Protein AF-A0A4R1NCT7-F1 (afdb_monomer_lite)

Structure (mmCIF, N/CA/C/O backbone):
data_AF-A0A4R1NCT7-F1
#
_entry.id   AF-A0A4R1NCT7-F1
#
loop_
_atom_site.group_PDB
_atom_site.id
_atom_site.type_symbol
_atom_site.label_atom_id
_atom_site.label_alt_id
_atom_site.label_comp_id
_atom_site.label_asym_id
_atom_site.label_entity_id
_atom_site.label_seq_id
_atom_site.pdbx_PDB_ins_code
_atom_site.Cartn_x
_atom_site.Cartn_y
_atom_site.Cartn_z
_atom_site.occupancy
_atom_site.B_iso_or_equiv
_atom_site.auth_seq_id
_atom_site.auth_comp_id
_atom_site.auth_asym_id
_atom_site.auth_atom_id
_atom_site.pdbx_PDB_model_num
ATOM 1 N N . MET A 1 1 ? 1.186 50.227 7.925 1.00 41.81 1 MET A N 1
ATOM 2 C CA . MET A 1 1 ? 2.445 50.400 7.175 1.00 41.81 1 MET A CA 1
ATOM 3 C C . MET A 1 1 ? 2.292 49.648 5.868 1.00 41.81 1 MET A C 1
ATOM 5 O O . MET A 1 1 ? 2.211 48.429 5.885 1.00 41.81 1 MET A O 1
ATOM 9 N N . ASN A 1 2 ? 2.122 50.399 4.780 1.00 40.06 2 ASN A N 1
ATOM 10 C CA . ASN A 1 2 ? 2.141 49.890 3.411 1.00 40.06 2 ASN A CA 1
ATOM 11 C C . ASN A 1 2 ? 3.520 49.306 3.108 1.00 40.06 2 ASN A C 1
ATOM 13 O O . ASN A 1 2 ? 4.510 49.927 3.485 1.00 40.06 2 ASN A O 1
ATOM 17 N N . ASN A 1 3 ? 3.577 48.201 2.365 1.00 42.28 3 ASN A N 1
ATOM 18 C CA . ASN A 1 3 ? 4.539 48.083 1.275 1.00 42.28 3 ASN A CA 1
ATOM 19 C C . ASN A 1 3 ? 4.064 47.075 0.226 1.00 42.28 3 ASN A C 1
ATOM 21 O O . ASN A 1 3 ? 3.814 45.905 0.504 1.00 42.28 3 ASN A O 1
ATOM 25 N N . ASN A 1 4 ? 3.931 47.619 -0.980 1.00 44.31 4 ASN A N 1
ATOM 26 C CA . ASN A 1 4 ? 3.655 46.967 -2.245 1.00 44.31 4 ASN A CA 1
ATOM 27 C C . ASN A 1 4 ? 4.737 45.935 -2.579 1.00 44.31 4 ASN A C 1
ATOM 29 O O . ASN A 1 4 ? 5.922 46.250 -2.486 1.00 44.31 4 ASN A O 1
ATOM 33 N N . PHE A 1 5 ? 4.333 44.771 -3.088 1.00 37.12 5 PHE A N 1
ATOM 34 C CA . PHE A 1 5 ? 5.200 43.952 -3.930 1.00 37.12 5 PHE A CA 1
ATOM 35 C C . PHE A 1 5 ? 4.562 43.791 -5.308 1.00 37.12 5 PHE A C 1
ATOM 37 O O . PHE A 1 5 ? 3.492 43.214 -5.484 1.00 37.12 5 PHE A O 1
ATOM 44 N N . THR A 1 6 ? 5.242 44.401 -6.269 1.00 39.97 6 THR A N 1
ATOM 45 C CA . THR A 1 6 ? 5.013 44.376 -7.707 1.00 39.97 6 THR A CA 1
ATOM 46 C C . THR A 1 6 ? 5.211 42.972 -8.267 1.00 39.97 6 THR A C 1
ATOM 48 O O . THR A 1 6 ? 6.247 42.349 -8.039 1.00 39.97 6 THR A O 1
ATOM 51 N N . GLY A 1 7 ? 4.227 42.503 -9.035 1.00 37.56 7 GLY A N 1
ATOM 52 C CA . GLY A 1 7 ? 4.322 41.287 -9.831 1.00 37.56 7 GLY A CA 1
ATOM 53 C C . GLY A 1 7 ? 5.279 41.455 -11.012 1.00 37.56 7 GLY A C 1
ATOM 54 O O . GLY A 1 7 ? 5.181 42.417 -11.772 1.00 37.56 7 GLY A O 1
ATOM 55 N N . GLY A 1 8 ? 6.182 40.490 -11.169 1.00 30.69 8 GLY A N 1
ATOM 56 C CA . GLY A 1 8 ? 6.987 40.274 -12.365 1.00 30.69 8 GLY A CA 1
ATOM 57 C C . GLY A 1 8 ? 6.731 38.862 -12.880 1.00 30.69 8 GLY A C 1
ATOM 58 O O . GLY A 1 8 ? 7.215 37.894 -12.304 1.00 30.69 8 GLY A O 1
ATOM 59 N N . SER A 1 9 ? 5.931 38.754 -13.938 1.00 28.77 9 SER A N 1
ATOM 60 C CA . SER A 1 9 ? 5.699 37.521 -14.691 1.00 28.77 9 SER A CA 1
ATOM 61 C C . SER A 1 9 ? 6.860 37.313 -15.662 1.00 28.77 9 SER A C 1
ATOM 63 O O . SER A 1 9 ? 7.024 38.106 -16.589 1.00 28.77 9 SER A O 1
ATOM 65 N N . ILE A 1 10 ? 7.645 36.248 -15.482 1.00 32.97 10 ILE A N 1
ATOM 66 C CA . ILE A 1 10 ? 8.584 35.779 -16.506 1.00 32.97 10 ILE A CA 1
ATOM 67 C C . ILE A 1 10 ? 7.837 34.804 -17.411 1.00 32.97 10 ILE A C 1
ATOM 69 O O . ILE A 1 10 ? 7.334 33.767 -16.988 1.00 32.97 10 ILE A O 1
ATOM 73 N N . ASN A 1 11 ? 7.742 35.216 -18.666 1.00 34.06 11 ASN A N 1
ATOM 74 C CA . ASN A 1 11 ? 7.069 34.552 -19.762 1.00 34.06 11 ASN A CA 1
ATOM 75 C C . ASN A 1 11 ? 8.028 33.500 -20.350 1.00 34.06 11 ASN A C 1
ATOM 77 O O . ASN A 1 11 ? 9.055 33.865 -20.924 1.00 34.06 11 ASN A O 1
ATOM 81 N N . HIS A 1 12 ? 7.710 32.212 -20.224 1.00 33.38 12 HIS A N 1
ATOM 82 C CA . HIS A 1 12 ? 8.311 31.176 -21.062 1.00 33.38 12 HIS A CA 1
ATOM 83 C C . HIS A 1 12 ? 7.276 30.752 -22.095 1.00 33.38 12 HIS A C 1
ATOM 85 O O . HIS A 1 12 ? 6.271 30.117 -21.783 1.00 33.38 12 HIS A O 1
ATOM 91 N N . GLY A 1 13 ? 7.512 31.190 -23.331 1.00 44.00 13 GLY A N 1
ATOM 92 C CA . GLY A 1 13 ? 6.676 30.872 -24.470 1.00 44.00 13 GLY A CA 1
ATOM 93 C C . GLY A 1 13 ? 6.692 29.378 -24.752 1.00 44.00 13 GLY A C 1
ATOM 94 O O . GLY A 1 13 ? 7.735 28.818 -25.056 1.00 44.00 13 GLY A O 1
ATOM 95 N N . ASN A 1 14 ? 5.510 28.777 -24.702 1.00 36.97 14 ASN A N 1
ATOM 96 C CA . ASN A 1 14 ? 5.123 27.655 -25.540 1.00 36.97 14 ASN A CA 1
ATOM 97 C C . ASN A 1 14 ? 3.672 27.918 -25.939 1.00 36.97 14 ASN A C 1
ATOM 99 O O . ASN A 1 14 ? 2.792 28.037 -25.088 1.00 36.97 14 ASN A O 1
ATOM 103 N N . GLY A 1 15 ? 3.450 28.117 -27.237 1.00 43.41 15 GLY A N 1
ATOM 104 C CA . GLY A 1 15 ? 2.160 28.506 -27.789 1.00 43.41 15 GLY A CA 1
ATOM 105 C C . GLY A 1 15 ? 1.106 27.425 -27.577 1.00 43.41 15 GLY A C 1
ATOM 106 O O . GLY A 1 15 ? 1.060 26.455 -28.323 1.00 43.41 15 GLY A O 1
ATOM 107 N N . TRP A 1 16 ? 0.230 27.644 -26.602 1.00 34.56 16 TRP A N 1
ATOM 108 C CA . TRP A 1 16 ? -1.070 26.994 -26.497 1.00 34.56 16 TRP A CA 1
ATOM 109 C C . TRP A 1 16 ? -2.110 28.085 -26.275 1.00 34.56 16 TRP A C 1
ATOM 111 O O . TRP A 1 16 ? -2.036 28.843 -25.310 1.00 34.56 16 TRP A O 1
ATOM 121 N N . THR A 1 17 ? -3.056 28.211 -27.202 1.00 40.97 17 THR A N 1
ATOM 122 C CA . THR A 1 17 ? -4.179 29.143 -27.074 1.00 40.97 17 THR A CA 1
ATOM 123 C C . THR A 1 17 ? -5.375 28.372 -26.529 1.00 40.97 17 THR A C 1
ATOM 125 O O . THR A 1 17 ? -5.897 27.481 -27.195 1.00 40.97 17 THR A O 1
ATOM 128 N N . THR A 1 18 ? -5.809 28.713 -25.317 1.00 40.53 18 THR A N 1
ATOM 129 C CA . THR A 1 18 ? -7.041 28.195 -24.709 1.00 40.53 18 THR A CA 1
ATOM 130 C C . THR A 1 18 ? -8.112 29.274 -24.812 1.00 40.53 18 THR A C 1
ATOM 132 O O . THR A 1 18 ? -7.895 30.400 -24.370 1.00 40.53 18 THR A O 1
ATOM 135 N N . THR A 1 19 ? -9.276 28.950 -25.373 1.00 44.72 19 THR A N 1
ATOM 136 C CA . THR A 1 19 ? -10.454 29.830 -25.344 1.00 44.72 19 THR A CA 1
ATOM 137 C C . THR A 1 19 ? -11.562 29.141 -24.555 1.00 44.72 19 THR A C 1
ATOM 139 O O . THR A 1 19 ? -11.913 28.002 -24.852 1.00 44.72 19 THR A O 1
ATOM 142 N N . GLN A 1 20 ? -12.079 29.820 -23.527 1.00 36.81 20 GLN A N 1
ATOM 143 C CA . GLN A 1 20 ? -13.198 29.362 -22.699 1.00 36.81 20 GLN A CA 1
ATOM 144 C C . GLN A 1 20 ? -14.540 29.790 -23.307 1.00 36.81 20 GLN A C 1
ATOM 146 O O . GLN A 1 20 ? -14.710 30.943 -23.701 1.00 36.81 20 GLN A O 1
ATOM 151 N N . ASP A 1 21 ? -15.498 28.865 -23.335 1.00 52.38 21 ASP A N 1
ATOM 152 C CA . ASP A 1 21 ? -16.917 29.135 -23.589 1.00 52.38 21 ASP A CA 1
ATOM 153 C C . ASP A 1 21 ? -17.605 29.612 -22.284 1.00 52.38 21 ASP A C 1
ATOM 155 O O . ASP A 1 21 ? -17.260 29.123 -21.202 1.00 52.38 21 ASP A O 1
ATOM 159 N N . PRO A 1 22 ? -18.598 30.526 -22.358 1.00 38.44 22 PRO A N 1
ATOM 160 C CA . PRO A 1 22 ? -19.366 31.037 -21.213 1.00 38.44 22 PRO A CA 1
ATOM 161 C C . PRO A 1 22 ? -20.129 30.006 -20.347 1.00 38.44 22 PRO A C 1
ATOM 163 O O . PRO A 1 22 ? -20.757 30.409 -19.368 1.00 38.44 22 PRO A O 1
ATOM 166 N N . ARG A 1 23 ? -20.101 28.703 -20.647 1.00 44.22 23 ARG A N 1
ATOM 167 C CA . ARG A 1 23 ? -20.715 27.634 -19.831 1.00 44.22 23 ARG A CA 1
ATOM 168 C C . ARG A 1 23 ? -19.727 26.805 -19.004 1.00 44.22 23 ARG A C 1
ATOM 170 O O . ARG A 1 23 ? -20.164 25.912 -18.289 1.00 44.22 23 ARG A O 1
ATOM 177 N N . GLY A 1 24 ? -18.429 27.112 -19.049 1.00 46.34 24 GLY A N 1
ATOM 178 C CA . GLY A 1 24 ? -17.449 26.558 -18.104 1.00 46.34 24 GLY A CA 1
ATOM 179 C C . GLY A 1 24 ? -16.943 25.138 -18.387 1.00 46.34 24 GLY A C 1
ATOM 180 O O . GLY A 1 24 ? -16.206 24.602 -17.564 1.00 46.34 24 GLY A O 1
ATOM 181 N N . ASP A 1 25 ? -17.256 24.543 -19.541 1.00 41.84 25 ASP A N 1
ATOM 182 C CA . ASP A 1 25 ? -16.690 23.246 -19.933 1.00 41.84 25 ASP A CA 1
ATOM 183 C C . ASP A 1 25 ? -15.332 23.405 -20.634 1.00 41.84 25 ASP A C 1
ATOM 185 O O . ASP A 1 25 ? -15.209 24.069 -21.667 1.00 41.84 25 ASP A O 1
ATOM 189 N N . ILE A 1 26 ? -14.307 22.738 -20.098 1.00 44.16 26 ILE A N 1
ATOM 190 C CA . IL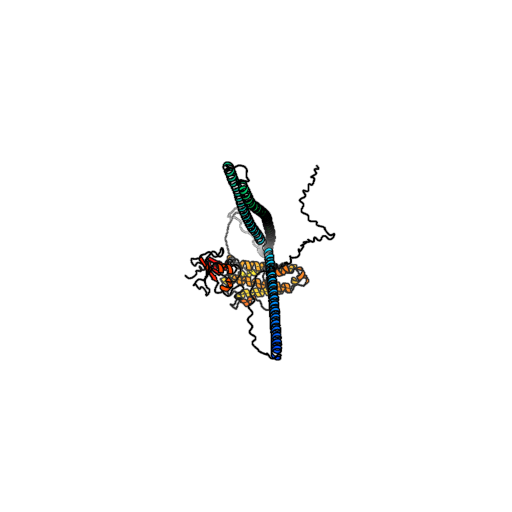E A 1 26 ? -12.979 22.633 -20.715 1.00 44.16 26 ILE A CA 1
ATOM 191 C C . ILE A 1 26 ? -12.986 21.431 -21.664 1.00 44.16 26 ILE A C 1
ATOM 193 O O . ILE A 1 26 ? -13.078 20.285 -21.226 1.00 44.16 26 ILE A O 1
ATOM 197 N N . ARG A 1 27 ? -12.857 21.671 -22.973 1.00 40.66 27 ARG A N 1
ATOM 198 C CA . ARG A 1 27 ? -12.600 20.610 -23.961 1.00 40.66 27 ARG A CA 1
ATOM 199 C C . ARG A 1 27 ? -11.169 20.705 -24.475 1.00 40.66 27 ARG A C 1
ATOM 201 O O . ARG A 1 27 ? -10.774 21.727 -25.029 1.00 40.66 27 ARG A O 1
ATOM 208 N N . HIS A 1 28 ? -10.416 19.618 -24.339 1.00 37.59 28 HIS A N 1
ATOM 209 C CA . HIS A 1 28 ? -9.107 19.464 -24.967 1.00 37.59 28 HIS A CA 1
ATOM 210 C C . HIS A 1 28 ? -9.283 19.035 -26.429 1.00 37.59 28 HIS A C 1
ATOM 212 O O . HIS A 1 28 ? -9.826 17.967 -26.701 1.00 37.59 28 HIS A O 1
ATOM 218 N N . TYR A 1 29 ? -8.819 19.858 -27.371 1.00 39.66 29 TYR A N 1
ATOM 219 C CA . TYR A 1 29 ? -8.684 19.467 -28.774 1.00 39.66 29 TYR A CA 1
ATOM 220 C C . TYR A 1 29 ? -7.264 18.955 -29.024 1.00 39.66 29 TYR A C 1
ATOM 222 O O . TYR A 1 29 ? -6.315 19.734 -29.075 1.00 39.66 29 TYR A O 1
ATOM 230 N N . THR A 1 30 ? -7.113 17.648 -29.223 1.00 41.53 30 THR A N 1
ATOM 231 C CA . THR A 1 30 ? -5.914 17.072 -29.841 1.00 41.53 30 THR A CA 1
ATOM 232 C C . THR A 1 30 ? -6.091 17.123 -31.355 1.00 41.53 30 THR A C 1
ATOM 234 O O . THR A 1 30 ? -6.747 16.267 -31.950 1.00 41.53 30 THR A O 1
ATOM 237 N N . GLY A 1 31 ? -5.553 18.166 -31.986 1.00 35.50 31 GLY A N 1
ATOM 238 C CA . GLY A 1 31 ? -5.473 18.264 -33.441 1.00 35.50 31 GLY A CA 1
ATOM 239 C C . GLY A 1 31 ? -4.396 17.329 -33.985 1.00 35.50 31 GLY A C 1
ATOM 240 O O . GLY A 1 31 ? -3.281 17.761 -34.253 1.00 35.50 31 GLY A O 1
ATOM 241 N N . GLU A 1 32 ? -4.719 16.048 -34.145 1.00 37.44 32 GLU A N 1
ATOM 242 C CA . GLU A 1 32 ? -3.883 15.103 -34.886 1.00 37.44 32 GLU A CA 1
ATOM 243 C C . GLU A 1 32 ? -4.066 15.372 -36.393 1.00 37.44 32 GLU A C 1
ATOM 245 O O . GLU A 1 32 ? -5.015 14.903 -37.026 1.00 37.44 32 GLU A O 1
ATOM 250 N N . GLN A 1 33 ? -3.178 16.176 -36.989 1.00 37.16 33 GLN A N 1
ATOM 251 C CA . GLN A 1 33 ? -3.050 16.223 -38.446 1.00 37.16 33 GLN A CA 1
ATOM 252 C C . GLN A 1 33 ? -2.489 14.879 -38.924 1.00 37.16 33 GLN A C 1
ATOM 254 O O . GLN A 1 33 ? -1.288 14.624 -38.864 1.00 37.16 33 GLN A O 1
ATOM 259 N N . ARG A 1 34 ? -3.371 14.005 -39.413 1.00 36.69 34 ARG A N 1
ATOM 260 C CA . ARG A 1 34 ? -2.974 12.812 -40.163 1.00 36.69 34 ARG A CA 1
ATOM 261 C C . ARG A 1 34 ? -2.413 13.231 -41.521 1.00 36.69 34 ARG A C 1
ATOM 263 O O . ARG A 1 34 ? -3.168 13.565 -42.431 1.00 36.69 34 ARG A O 1
ATOM 270 N N . SER A 1 35 ? -1.093 13.172 -41.663 1.00 41.03 35 SER A N 1
ATOM 271 C CA . SER A 1 35 ? -0.435 13.142 -42.970 1.00 41.03 35 SER A CA 1
ATOM 272 C C . SER A 1 35 ? -0.884 11.896 -43.751 1.00 41.03 35 SER A C 1
ATOM 274 O O . SER A 1 35 ? -0.916 10.805 -43.172 1.00 41.03 35 SER A O 1
ATOM 276 N N . PRO A 1 36 ? -1.229 12.001 -45.046 1.00 45.12 36 PRO A N 1
ATOM 277 C CA . PRO A 1 36 ? -1.526 10.830 -45.860 1.00 45.12 36 PRO A CA 1
ATOM 278 C C . PRO A 1 36 ? -0.259 9.991 -46.077 1.00 45.12 36 PRO A C 1
ATOM 280 O O . PRO A 1 36 ? 0.828 10.521 -46.308 1.00 45.12 36 PRO A O 1
ATOM 283 N N . ALA A 1 37 ? -0.412 8.669 -45.992 1.00 42.78 37 ALA A N 1
ATOM 284 C CA . ALA A 1 37 ? 0.656 7.704 -46.226 1.00 42.78 37 ALA A CA 1
ATOM 285 C C . ALA A 1 37 ? 1.264 7.864 -47.637 1.00 42.78 37 ALA A C 1
ATOM 287 O O . ALA A 1 37 ? 0.518 8.081 -48.597 1.00 42.78 37 ALA A O 1
ATOM 288 N N . PRO A 1 38 ? 2.592 7.722 -47.802 1.00 41.69 38 PRO A N 1
ATOM 289 C CA . PRO A 1 38 ? 3.211 7.765 -49.117 1.00 41.69 38 PRO A CA 1
ATOM 290 C C . PRO A 1 38 ? 2.812 6.528 -49.932 1.00 41.69 38 PRO A C 1
ATOM 292 O O . PRO A 1 38 ? 3.041 5.386 -49.534 1.00 41.69 38 PRO A O 1
ATOM 295 N N . THR A 1 39 ? 2.220 6.761 -51.101 1.00 44.44 39 THR A N 1
ATOM 296 C CA . THR A 1 39 ? 2.012 5.750 -52.143 1.00 44.44 39 THR A CA 1
ATOM 297 C C . THR A 1 39 ? 3.361 5.231 -52.653 1.00 44.44 39 THR A C 1
ATOM 299 O O . THR A 1 39 ? 4.210 6.057 -53.001 1.00 44.44 39 THR A O 1
ATOM 302 N N . PRO A 1 40 ? 3.582 3.910 -52.781 1.00 40.59 40 PRO A N 1
ATOM 303 C CA . PRO A 1 40 ? 4.795 3.399 -53.404 1.00 40.59 40 PRO A CA 1
ATOM 304 C C . PRO A 1 40 ? 4.726 3.631 -54.919 1.00 40.59 40 PRO A C 1
ATOM 306 O O . PRO A 1 40 ? 3.980 2.964 -55.636 1.00 40.59 40 PRO A O 1
ATOM 309 N N . SER A 1 41 ? 5.509 4.587 -55.420 1.00 39.78 41 SER A N 1
ATOM 310 C CA . SER A 1 41 ? 5.775 4.732 -56.849 1.00 39.78 41 SER A CA 1
ATOM 311 C C . SER A 1 41 ? 6.755 3.641 -57.284 1.00 39.78 41 SER A C 1
ATOM 313 O O . SER A 1 41 ? 7.967 3.729 -57.105 1.00 39.78 41 SER A O 1
ATOM 315 N N . ILE A 1 42 ? 6.218 2.569 -57.860 1.00 42.06 42 ILE A N 1
ATOM 316 C CA . ILE A 1 42 ? 7.015 1.562 -58.560 1.00 42.06 42 ILE A CA 1
ATOM 317 C C . ILE A 1 42 ? 7.440 2.175 -59.901 1.00 42.06 42 ILE A C 1
ATOM 319 O O . ILE A 1 42 ? 6.685 2.161 -60.873 1.00 42.06 42 ILE A O 1
ATOM 323 N N . SER A 1 43 ? 8.649 2.734 -59.962 1.00 38.19 43 SER A N 1
ATOM 324 C CA . SER A 1 43 ? 9.311 3.060 -61.224 1.00 38.19 43 SER A CA 1
ATOM 325 C C . SER A 1 43 ? 9.921 1.781 -61.808 1.00 38.19 43 SER A C 1
ATOM 327 O O . SER A 1 43 ? 10.899 1.229 -61.307 1.00 38.19 43 SER A O 1
ATOM 329 N N . HIS A 1 44 ? 9.319 1.258 -62.875 1.00 39.91 44 HIS A N 1
ATOM 330 C CA . HIS A 1 44 ? 9.964 0.248 -63.710 1.00 39.91 44 HIS A CA 1
ATOM 331 C C . HIS A 1 44 ? 11.025 0.929 -64.580 1.00 39.91 44 HIS A C 1
ATOM 333 O O . HIS A 1 44 ? 10.716 1.502 -65.623 1.00 39.91 44 HIS A O 1
ATOM 339 N N . ASN A 1 45 ? 12.287 0.849 -64.155 1.00 42.12 45 ASN A N 1
ATOM 340 C CA . ASN A 1 45 ? 13.429 1.064 -65.038 1.00 42.12 45 ASN A CA 1
ATOM 341 C C . ASN A 1 45 ? 13.549 -0.140 -65.980 1.00 42.12 45 ASN A C 1
ATOM 343 O O . ASN A 1 45 ? 14.085 -1.188 -65.625 1.00 42.12 45 ASN A O 1
ATOM 347 N N . PHE A 1 46 ? 13.028 0.022 -67.193 1.00 41.47 46 PHE A N 1
ATOM 348 C CA . PHE A 1 46 ? 13.225 -0.898 -68.305 1.00 41.47 46 PHE A CA 1
ATOM 349 C C . PHE A 1 46 ? 14.590 -0.600 -68.945 1.00 41.47 46 PHE A C 1
ATOM 351 O O . PHE A 1 46 ? 14.691 0.168 -69.900 1.00 41.47 46 PHE A O 1
ATOM 358 N N . GLN A 1 47 ? 15.663 -1.170 -68.393 1.00 44.91 47 GLN A N 1
ATOM 359 C CA . GLN A 1 47 ? 16.948 -1.259 -69.089 1.00 44.91 47 GLN A CA 1
ATOM 360 C C . GLN A 1 47 ? 17.009 -2.595 -69.820 1.00 44.91 47 GLN A C 1
ATOM 362 O O . GLN A 1 47 ? 17.130 -3.664 -69.226 1.00 44.91 47 GLN A O 1
ATOM 367 N N . GLY A 1 48 ? 16.853 -2.499 -71.138 1.00 46.62 48 GLY A N 1
ATOM 368 C CA . GLY A 1 48 ? 17.010 -3.602 -72.063 1.00 46.62 48 GLY A CA 1
ATOM 369 C C . GLY A 1 48 ? 18.457 -4.076 -72.146 1.00 46.62 48 GLY A C 1
ATOM 370 O O . GLY A 1 48 ? 19.404 -3.296 -72.078 1.00 46.62 48 GLY A O 1
ATOM 371 N N . GLY A 1 49 ? 18.589 -5.377 -72.357 1.00 48.12 49 GLY A N 1
ATOM 372 C CA . GLY A 1 49 ? 19.844 -6.034 -72.672 1.00 48.12 49 GLY A CA 1
ATOM 373 C C . GLY A 1 49 ? 19.821 -7.444 -72.123 1.00 48.12 49 GLY A C 1
ATOM 374 O O . GLY A 1 49 ? 20.026 -7.619 -70.938 1.00 48.12 49 GLY A O 1
ATOM 375 N N . HIS A 1 50 ? 19.494 -8.425 -72.967 1.00 42.47 50 HIS A N 1
ATOM 376 C CA . HIS A 1 50 ? 20.267 -9.657 -73.154 1.00 42.47 50 HIS A CA 1
ATOM 377 C C . HIS A 1 50 ? 19.562 -10.556 -74.182 1.00 42.47 50 HIS A C 1
ATOM 379 O O . HIS A 1 50 ? 18.458 -11.055 -73.979 1.00 42.47 50 HIS A O 1
ATOM 385 N N . ASN A 1 51 ? 20.253 -10.736 -75.310 1.00 52.00 51 ASN A N 1
ATOM 386 C CA . ASN A 1 51 ? 20.020 -11.757 -76.324 1.00 52.00 51 ASN A CA 1
ATOM 387 C C . ASN A 1 51 ? 19.805 -13.134 -75.684 1.00 52.00 51 ASN A C 1
ATOM 389 O O . ASN A 1 51 ? 20.706 -13.646 -75.022 1.00 52.00 51 ASN A O 1
ATOM 393 N N . THR A 1 52 ? 18.688 -13.790 -75.990 1.00 46.84 52 THR A N 1
ATOM 394 C CA . THR A 1 52 ? 18.629 -15.255 -75.981 1.00 46.84 52 THR A CA 1
ATOM 395 C C . THR A 1 52 ? 18.088 -15.756 -77.311 1.00 46.84 52 THR A C 1
ATOM 397 O O . THR A 1 52 ? 17.101 -15.268 -77.857 1.00 46.84 52 THR A O 1
ATOM 400 N N . ALA A 1 53 ? 18.863 -16.677 -77.871 1.00 43.69 53 ALA A N 1
ATOM 401 C CA . ALA A 1 53 ? 18.809 -17.135 -79.237 1.00 43.69 53 ALA A CA 1
ATOM 402 C C . ALA A 1 53 ? 17.497 -17.849 -79.571 1.00 43.69 53 ALA A C 1
ATOM 404 O O . ALA A 1 53 ? 17.085 -18.816 -78.932 1.00 43.69 53 ALA A O 1
ATOM 405 N N . TYR A 1 54 ? 16.908 -17.391 -80.667 1.00 44.75 54 TYR A N 1
ATOM 406 C CA . TYR A 1 54 ? 15.882 -18.075 -81.425 1.00 44.75 54 TYR A CA 1
ATOM 407 C C . TYR A 1 54 ? 16.486 -19.353 -82.030 1.00 44.75 54 TYR A C 1
ATOM 409 O O . TYR A 1 54 ? 17.229 -19.296 -83.007 1.00 44.75 54 TYR A O 1
ATOM 417 N N . THR A 1 55 ? 16.179 -20.518 -81.459 1.00 51.16 55 THR A N 1
ATOM 418 C CA . THR A 1 55 ? 16.316 -21.799 -82.166 1.00 51.16 55 THR A CA 1
ATOM 419 C C . THR A 1 55 ? 14.939 -22.426 -82.289 1.00 51.16 55 THR A C 1
ATOM 421 O O . THR A 1 55 ? 14.416 -23.085 -81.394 1.00 51.16 55 THR A O 1
ATOM 424 N N . GLY A 1 56 ? 14.317 -22.161 -83.436 1.00 46.56 56 GLY A N 1
ATOM 425 C CA . GLY A 1 56 ? 13.137 -22.879 -83.871 1.00 46.56 56 GLY A CA 1
ATOM 426 C C . GLY A 1 56 ? 13.473 -24.353 -84.076 1.00 46.56 56 GLY A C 1
ATOM 427 O O . GLY A 1 56 ? 14.391 -24.704 -84.816 1.00 46.56 56 GLY A O 1
ATOM 428 N N . ARG A 1 57 ? 12.682 -25.231 -83.464 1.00 42.62 57 ARG A N 1
ATOM 429 C CA . ARG A 1 57 ? 12.526 -26.602 -83.943 1.00 42.62 57 ARG A CA 1
ATOM 430 C C . ARG A 1 57 ? 11.042 -26.932 -83.999 1.00 42.62 57 ARG A C 1
ATOM 432 O O . ARG A 1 57 ? 10.410 -27.264 -83.002 1.00 42.62 57 ARG A O 1
ATOM 439 N N . HIS A 1 58 ? 10.514 -26.818 -85.213 1.00 46.03 58 HIS A N 1
ATOM 440 C CA . HIS A 1 58 ? 9.226 -27.351 -85.622 1.00 46.03 58 HIS A CA 1
ATOM 441 C C . HIS A 1 58 ? 9.110 -28.838 -85.255 1.00 46.03 58 HIS A C 1
ATOM 443 O O . HIS A 1 58 ? 9.933 -29.660 -85.659 1.00 46.03 58 HIS A O 1
ATOM 449 N N . ARG A 1 59 ? 8.027 -29.191 -84.561 1.00 43.84 59 ARG A N 1
ATOM 450 C CA . ARG A 1 59 ? 7.365 -30.493 -84.700 1.00 43.84 59 ARG A CA 1
ATOM 451 C C . ARG A 1 59 ? 5.874 -30.245 -84.904 1.00 43.84 59 ARG A C 1
ATOM 453 O O . ARG A 1 59 ? 5.098 -30.162 -83.960 1.00 43.84 59 ARG A O 1
ATOM 460 N N . SER A 1 60 ? 5.498 -30.108 -86.170 1.00 49.78 60 SER A N 1
ATOM 461 C CA . SER A 1 60 ? 4.136 -30.284 -86.663 1.00 49.78 60 SER A CA 1
ATOM 462 C C . SER A 1 60 ? 3.760 -31.763 -86.533 1.00 49.78 60 SER A C 1
ATOM 464 O O . SER A 1 60 ? 4.044 -32.580 -87.402 1.00 49.78 60 SER A O 1
ATOM 466 N N . GLY A 1 61 ? 3.159 -32.120 -85.398 1.00 41.66 61 GLY A N 1
ATOM 467 C CA . GLY A 1 61 ? 2.524 -33.415 -85.173 1.00 41.66 61 GLY A CA 1
ATOM 468 C C . GLY A 1 61 ? 1.012 -33.244 -85.172 1.00 41.66 61 GLY A C 1
ATOM 469 O O . GLY A 1 61 ? 0.450 -32.704 -84.223 1.00 41.66 61 GLY A O 1
ATOM 470 N N . ALA A 1 62 ? 0.375 -33.682 -86.252 1.00 52.47 62 ALA A N 1
ATOM 471 C CA . ALA A 1 62 ? -1.064 -33.691 -86.446 1.00 52.47 62 ALA A CA 1
ATOM 472 C C . ALA A 1 62 ? -1.816 -34.347 -85.275 1.00 52.47 62 ALA A C 1
ATOM 474 O O . ALA A 1 62 ? -1.611 -35.522 -84.979 1.00 52.47 62 ALA A O 1
ATOM 475 N N . ARG A 1 63 ? -2.753 -33.609 -84.675 1.00 47.91 63 ARG A N 1
ATOM 476 C CA . ARG A 1 63 ? -3.975 -34.159 -84.075 1.00 47.91 63 ARG A CA 1
ATOM 477 C C . ARG A 1 63 ? -5.093 -33.160 -84.329 1.00 47.91 63 ARG A C 1
ATOM 479 O O . ARG A 1 63 ? -5.153 -32.123 -83.676 1.00 47.91 63 ARG A O 1
ATOM 486 N N . GLY A 1 64 ? -5.958 -33.465 -85.292 1.00 53.16 64 GLY A N 1
ATOM 487 C CA . GLY A 1 64 ? -7.274 -32.845 -85.371 1.00 53.16 64 GLY A CA 1
ATOM 488 C C . GLY A 1 64 ? -8.062 -33.277 -84.142 1.00 53.16 64 GLY A C 1
ATOM 489 O O . GLY A 1 64 ? -8.733 -34.302 -84.166 1.00 53.16 64 GLY A O 1
ATOM 490 N N . THR A 1 65 ? -7.909 -32.550 -83.038 1.00 55.41 65 THR A N 1
ATOM 491 C CA . THR A 1 65 ? -8.796 -32.698 -81.892 1.00 55.41 65 THR A CA 1
ATOM 492 C C . THR A 1 65 ? -10.155 -32.164 -82.302 1.00 55.41 65 THR A C 1
ATOM 494 O O . THR A 1 65 ? -10.301 -31.044 -82.797 1.00 55.41 65 THR A O 1
ATOM 497 N N . ASN A 1 66 ? -11.148 -33.029 -82.153 1.00 64.44 66 ASN A N 1
ATOM 498 C CA . ASN A 1 66 ? -12.532 -32.769 -82.480 1.00 64.44 66 ASN A CA 1
ATOM 499 C C . ASN A 1 66 ? -12.962 -31.470 -81.771 1.00 64.44 66 ASN A C 1
ATOM 501 O O . ASN A 1 66 ? -12.852 -31.363 -80.549 1.00 64.44 66 ASN A O 1
ATOM 505 N N . ARG A 1 67 ? -13.397 -30.446 -82.520 1.00 70.75 67 ARG A N 1
ATOM 506 C CA . ARG A 1 67 ? -13.723 -29.095 -82.000 1.00 70.75 67 ARG A CA 1
ATOM 507 C C . ARG A 1 67 ? -14.693 -29.150 -80.808 1.00 70.75 67 ARG A C 1
ATOM 509 O O . ARG A 1 67 ? -14.644 -28.295 -79.926 1.00 70.75 67 ARG A O 1
ATOM 516 N N . TYR A 1 68 ? -15.516 -30.195 -80.772 1.00 75.00 68 TYR A N 1
ATOM 517 C CA . TYR A 1 68 ? -16.426 -30.540 -79.689 1.00 75.00 68 TYR A CA 1
ATOM 518 C C . TYR A 1 68 ? -15.714 -30.908 -78.372 1.00 75.00 68 TYR A C 1
ATOM 520 O O . TYR A 1 68 ? -16.067 -30.390 -77.316 1.00 75.00 68 TYR A O 1
ATOM 528 N N . GLU A 1 69 ? -14.653 -31.717 -78.411 1.00 78.94 69 GLU A N 1
ATOM 529 C CA . GLU A 1 69 ? -13.885 -32.107 -77.216 1.00 78.94 69 GLU A CA 1
ATOM 530 C C . GLU A 1 69 ? -13.166 -30.914 -76.578 1.00 78.94 69 GLU A C 1
ATOM 532 O O . GLU A 1 69 ? -13.068 -30.817 -75.355 1.00 78.94 69 GLU A O 1
ATOM 537 N N . MET A 1 70 ? -12.689 -29.964 -77.390 1.00 79.56 70 MET A N 1
ATOM 538 C CA . MET A 1 70 ? -12.085 -28.733 -76.872 1.00 79.56 70 MET A CA 1
ATOM 539 C C . MET A 1 70 ? -13.127 -27.845 -76.175 1.00 79.56 70 MET A C 1
ATOM 541 O O . MET A 1 70 ? -12.818 -27.227 -75.155 1.00 79.56 70 MET A O 1
ATOM 545 N N . GLN A 1 71 ? -14.358 -27.783 -76.695 1.00 85.88 71 GLN A N 1
ATOM 546 C CA . GLN A 1 71 ? -15.453 -27.061 -76.043 1.00 85.88 71 GLN A CA 1
ATOM 547 C C . GLN A 1 71 ? -15.867 -27.726 -74.724 1.00 85.88 71 GLN A C 1
ATOM 549 O O . GLN A 1 71 ? -16.028 -27.015 -73.734 1.00 85.88 71 GLN A O 1
ATOM 554 N N . GLN A 1 72 ? -15.939 -29.061 -74.675 1.00 87.25 72 GLN A N 1
ATOM 555 C CA . GLN A 1 72 ? -16.223 -29.801 -73.439 1.00 87.25 72 GLN A CA 1
ATOM 556 C C . GLN A 1 72 ? -15.142 -29.572 -72.377 1.00 87.25 72 GLN A C 1
ATOM 558 O O . GLN A 1 72 ? -15.453 -29.155 -71.268 1.00 87.25 72 GLN A O 1
ATOM 563 N N . ARG A 1 73 ? -13.856 -29.678 -72.737 1.00 87.00 73 ARG A N 1
ATOM 564 C CA . ARG A 1 73 ? -12.751 -29.378 -71.806 1.00 87.00 73 ARG A CA 1
ATOM 565 C C . ARG A 1 73 ? -12.771 -27.939 -71.297 1.00 87.00 73 ARG A C 1
ATOM 567 O O . ARG A 1 73 ? -12.414 -27.694 -70.151 1.00 87.00 73 ARG A O 1
ATOM 574 N N . ARG A 1 74 ? -13.169 -26.971 -72.132 1.00 88.69 74 ARG A N 1
ATOM 575 C CA . ARG A 1 74 ? -13.326 -25.570 -71.706 1.00 88.69 74 ARG A CA 1
ATOM 576 C C . ARG A 1 74 ? -14.489 -25.394 -70.738 1.00 88.69 74 ARG A C 1
ATOM 578 O O . ARG A 1 74 ? -14.365 -24.599 -69.814 1.00 88.69 74 ARG A O 1
ATOM 585 N N . ARG A 1 75 ? -15.592 -26.114 -70.946 1.00 92.25 75 ARG A N 1
ATOM 586 C CA . ARG A 1 75 ? -16.732 -26.113 -70.030 1.00 92.25 75 ARG A CA 1
ATOM 587 C C . ARG A 1 75 ? -16.354 -26.744 -68.692 1.00 92.25 75 ARG A C 1
ATOM 589 O O . ARG A 1 75 ? -16.503 -26.086 -67.674 1.00 92.25 75 ARG A O 1
ATOM 596 N N . GLU A 1 76 ? -15.742 -27.924 -68.708 1.00 93.25 76 GLU A N 1
ATOM 597 C CA . GLU A 1 76 ? -15.242 -28.592 -67.500 1.00 93.25 76 GLU A CA 1
ATOM 598 C C . GLU A 1 76 ? -14.198 -27.744 -66.757 1.00 93.25 76 GLU A C 1
ATOM 600 O O . GLU A 1 76 ? -14.202 -27.688 -65.533 1.00 93.25 76 GLU A O 1
ATOM 605 N N . ALA A 1 77 ? -13.305 -27.053 -67.473 1.00 92.12 77 ALA A N 1
ATOM 606 C CA . ALA A 1 77 ? -12.329 -26.158 -66.853 1.00 92.12 77 ALA A CA 1
ATOM 607 C C . ALA A 1 77 ? -12.989 -24.933 -66.201 1.00 92.12 77 ALA A C 1
ATOM 609 O O . ALA A 1 77 ? -12.547 -24.517 -65.133 1.00 92.12 77 ALA A O 1
ATOM 610 N N . ARG A 1 78 ? -14.044 -24.371 -66.811 1.00 94.31 78 ARG A N 1
ATOM 611 C CA . ARG A 1 78 ? -14.834 -23.285 -66.208 1.00 94.31 78 ARG A CA 1
ATOM 612 C C . ARG A 1 78 ? -15.589 -23.767 -64.978 1.00 94.31 78 ARG A C 1
ATOM 614 O O . ARG A 1 78 ? -15.468 -23.141 -63.939 1.00 94.31 78 ARG A O 1
ATOM 621 N N . GLU A 1 79 ? -16.261 -24.911 -65.067 1.00 94.62 79 GLU A N 1
ATOM 622 C CA . GLU A 1 79 ? -16.981 -25.507 -63.936 1.00 94.62 79 GLU A CA 1
ATOM 623 C C . GLU A 1 79 ? -16.024 -25.839 -62.775 1.00 94.62 79 GLU A C 1
ATOM 625 O O . GLU A 1 79 ? -16.345 -25.583 -61.618 1.00 94.62 79 GLU A O 1
ATOM 630 N N . ARG A 1 80 ? -14.804 -26.323 -63.056 1.00 94.38 80 ARG A N 1
ATOM 631 C CA . ARG A 1 80 ? -13.766 -26.524 -62.027 1.00 94.38 80 ARG A CA 1
ATOM 632 C C . ARG A 1 80 ? -13.257 -25.215 -61.431 1.00 94.38 80 ARG A C 1
ATOM 634 O O . ARG A 1 80 ? -13.070 -25.160 -60.221 1.00 94.38 80 ARG A O 1
ATOM 641 N N . ALA A 1 81 ? -13.031 -24.188 -62.250 1.00 93.31 81 ALA A N 1
ATOM 642 C CA . ALA A 1 81 ? -12.587 -22.880 -61.771 1.00 93.31 81 ALA A CA 1
ATOM 643 C C . ALA A 1 81 ? -13.659 -22.207 -60.899 1.00 93.31 81 ALA A C 1
ATOM 645 O O . ALA A 1 81 ? -13.337 -21.695 -59.833 1.00 93.31 81 ALA A O 1
ATOM 646 N N . GLU A 1 82 ? -14.929 -22.278 -61.303 1.00 95.81 82 GLU A N 1
ATOM 647 C CA . GLU A 1 82 ? -16.069 -21.788 -60.520 1.00 95.81 82 GLU A CA 1
ATOM 648 C C . GLU A 1 82 ? -16.233 -22.577 -59.214 1.00 95.81 82 GLU A C 1
ATOM 650 O O . GLU A 1 82 ? -16.431 -21.979 -58.157 1.00 95.81 82 GLU A O 1
ATOM 655 N N . ALA A 1 83 ? -16.081 -23.906 -59.246 1.00 95.00 83 ALA A N 1
ATOM 656 C CA . ALA A 1 83 ? -16.113 -24.731 -58.040 1.00 95.00 83 ALA A CA 1
ATOM 657 C C . ALA A 1 83 ? -14.945 -24.420 -57.087 1.00 95.00 83 ALA A C 1
ATOM 659 O O . ALA A 1 83 ? -15.135 -24.366 -55.872 1.00 95.00 83 ALA A O 1
ATOM 660 N N . GLU A 1 84 ? -13.739 -24.194 -57.611 1.00 95.75 84 GLU A N 1
ATOM 661 C CA . GLU A 1 84 ? -12.580 -23.803 -56.804 1.00 95.75 84 GLU A CA 1
ATOM 662 C C . GLU A 1 84 ? -12.757 -22.401 -56.207 1.00 95.75 84 GLU A C 1
ATOM 664 O O . GLU A 1 84 ? -12.486 -22.201 -55.021 1.00 95.75 84 GLU A O 1
ATOM 669 N N . GLU A 1 85 ? -13.267 -21.443 -56.982 1.00 96.38 85 GLU A N 1
ATOM 670 C CA . GLU A 1 85 ? -13.577 -20.101 -56.488 1.00 96.38 85 GLU A CA 1
ATOM 671 C C . GLU A 1 85 ? -14.663 -20.141 -55.403 1.00 96.38 85 GLU A C 1
ATOM 673 O O . GLU A 1 85 ? -14.513 -19.498 -54.364 1.00 96.38 85 GLU A O 1
ATOM 678 N N . ALA A 1 86 ? -15.709 -20.953 -55.580 1.00 96.19 86 ALA A N 1
ATOM 679 C CA . ALA A 1 86 ? -16.739 -21.166 -54.566 1.00 96.19 86 ALA A CA 1
ATOM 680 C C . ALA A 1 86 ? -16.162 -21.767 -53.272 1.00 96.19 86 ALA A C 1
ATOM 682 O O . ALA A 1 86 ? -16.509 -21.309 -52.182 1.00 96.19 86 ALA A O 1
ATOM 683 N N . ARG A 1 87 ? -15.231 -22.732 -53.366 1.00 96.31 87 ARG A N 1
ATOM 684 C CA . ARG A 1 87 ? -14.525 -23.270 -52.188 1.00 96.31 87 ARG A CA 1
ATOM 685 C C . ARG A 1 87 ? -13.684 -22.203 -51.491 1.00 96.31 87 ARG A C 1
ATOM 687 O O . ARG A 1 87 ? -13.763 -22.098 -50.273 1.00 96.31 87 ARG A O 1
ATOM 694 N N . ARG A 1 88 ? -12.949 -21.369 -52.236 1.00 95.94 88 ARG A N 1
ATOM 695 C CA . ARG A 1 88 ? -12.164 -20.263 -51.654 1.00 95.94 88 ARG A CA 1
ATOM 696 C C . ARG A 1 88 ? -13.045 -19.219 -50.971 1.00 95.94 88 ARG A C 1
ATOM 698 O O . ARG A 1 88 ? -12.677 -18.736 -49.906 1.00 95.94 88 ARG A O 1
ATOM 705 N N . ARG A 1 89 ? -14.208 -18.885 -51.545 1.00 96.00 89 ARG A N 1
ATOM 706 C CA . ARG A 1 89 ? -15.186 -17.984 -50.909 1.00 96.00 89 ARG A CA 1
ATOM 707 C C . ARG A 1 89 ? -15.726 -18.582 -49.612 1.00 96.00 89 ARG A C 1
ATOM 709 O O . ARG A 1 89 ? -15.717 -17.898 -48.597 1.00 96.00 89 ARG A O 1
ATOM 716 N N . HIS A 1 90 ? -16.105 -19.860 -49.622 1.00 96.81 90 HIS A N 1
ATOM 717 C CA . HIS A 1 90 ? -16.554 -20.555 -48.415 1.00 96.81 90 HIS A CA 1
ATOM 718 C C . HIS A 1 90 ? -15.462 -20.598 -47.332 1.00 96.81 90 HIS A C 1
ATOM 720 O O . HIS A 1 90 ? -15.735 -20.300 -46.174 1.00 96.81 90 HIS A O 1
ATOM 726 N N . GLU A 1 91 ? -14.220 -20.931 -47.695 1.00 96.50 91 GLU A N 1
ATOM 727 C CA . GLU A 1 91 ? -13.079 -20.943 -46.768 1.00 96.50 91 GLU A CA 1
ATOM 728 C C . GLU A 1 91 ? -12.780 -19.540 -46.208 1.00 96.50 91 GLU A C 1
ATOM 730 O O . GLU A 1 91 ? -12.529 -19.404 -45.012 1.00 96.50 91 GLU A O 1
ATOM 735 N N . ALA A 1 92 ? -12.869 -18.488 -47.030 1.00 95.75 92 ALA A N 1
ATOM 736 C CA . ALA A 1 92 ? -12.708 -17.104 -46.583 1.00 95.75 92 ALA A CA 1
ATOM 737 C C . ALA A 1 92 ? -13.838 -16.658 -45.637 1.00 95.75 92 ALA A C 1
ATOM 739 O O . ALA A 1 92 ? -13.568 -16.046 -44.605 1.00 95.75 92 ALA A O 1
ATOM 740 N N . GLU A 1 93 ? -15.093 -17.002 -45.938 1.00 97.06 93 GLU A N 1
ATOM 741 C CA . GLU A 1 93 ? -16.241 -16.736 -45.061 1.00 97.06 93 GLU A CA 1
ATOM 742 C C . GLU A 1 93 ? -16.158 -17.512 -43.739 1.00 97.06 93 GLU A C 1
ATOM 744 O O . GLU A 1 93 ? -16.578 -17.019 -42.692 1.00 97.06 93 GLU A O 1
ATOM 749 N N . GLU A 1 94 ? -15.636 -18.738 -43.757 1.00 97.25 94 GLU A N 1
ATOM 750 C CA . GLU A 1 94 ? -15.409 -19.519 -42.541 1.00 97.25 94 GLU A CA 1
ATOM 751 C C . GLU A 1 94 ? -14.257 -18.938 -41.707 1.00 97.25 94 GLU A C 1
ATOM 753 O O . GLU A 1 94 ? -14.383 -18.821 -40.487 1.00 97.25 94 GLU A O 1
ATOM 758 N N . ALA A 1 95 ? -13.166 -18.503 -42.344 1.00 96.06 95 ALA A N 1
ATOM 759 C CA . ALA A 1 95 ? -12.056 -17.828 -41.672 1.00 96.06 95 ALA A CA 1
ATOM 760 C C . ALA A 1 95 ? -12.491 -16.500 -41.033 1.00 96.06 95 ALA A C 1
ATOM 762 O O . ALA A 1 95 ? -12.133 -16.234 -39.885 1.00 96.06 95 ALA A O 1
ATOM 763 N N . GLN A 1 96 ? -13.313 -15.707 -41.729 1.00 96.88 96 GLN A N 1
ATOM 764 C CA . GLN A 1 96 ? -13.882 -14.473 -41.185 1.00 96.88 96 GLN A CA 1
ATOM 765 C C . GLN A 1 96 ? -14.767 -14.761 -39.966 1.00 96.88 96 GLN A C 1
ATOM 767 O O . GLN A 1 96 ? -14.594 -14.136 -38.924 1.00 96.88 96 GLN A O 1
ATOM 772 N N . ARG A 1 97 ? -15.642 -15.776 -40.044 1.00 97.25 97 ARG A N 1
ATOM 773 C CA . ARG A 1 97 ? -16.473 -16.199 -38.904 1.00 97.25 97 ARG A CA 1
ATOM 774 C C . ARG A 1 97 ? -15.643 -16.627 -37.693 1.00 97.25 97 ARG A C 1
ATOM 776 O O . ARG A 1 97 ? -16.001 -16.279 -36.574 1.00 97.25 97 ARG A O 1
ATOM 783 N N . ARG A 1 98 ? -14.534 -17.347 -37.899 1.00 96.44 98 ARG A N 1
ATOM 784 C CA . ARG A 1 98 ? -13.609 -17.720 -36.812 1.00 96.44 98 ARG A CA 1
ATOM 785 C C . ARG A 1 98 ? -12.934 -16.495 -36.197 1.00 96.44 98 ARG A C 1
ATOM 787 O O . ARG A 1 98 ? -12.880 -16.391 -34.980 1.00 96.44 98 ARG A O 1
ATOM 794 N N . HIS A 1 99 ? -12.469 -15.557 -37.021 1.00 96.19 99 HIS A N 1
ATOM 795 C CA . HIS A 1 99 ? -11.863 -14.317 -36.540 1.00 96.19 99 HIS A CA 1
ATOM 796 C C . HIS A 1 99 ? -12.847 -13.473 -35.712 1.00 96.19 99 HIS A C 1
ATOM 798 O O . HIS A 1 99 ? -12.479 -12.955 -34.655 1.00 96.19 99 HIS A O 1
ATOM 804 N N . ASP A 1 100 ? -14.094 -13.355 -36.170 1.00 96.19 100 ASP A N 1
ATOM 805 C CA . ASP A 1 100 ? -15.140 -12.600 -35.475 1.00 96.19 100 ASP A CA 1
ATOM 806 C C . ASP A 1 100 ? -15.556 -13.288 -34.165 1.00 96.19 100 ASP A C 1
ATOM 808 O O . ASP A 1 100 ? -15.736 -12.621 -33.143 1.00 96.19 100 ASP A O 1
ATOM 812 N N . GLU A 1 101 ? -15.628 -14.622 -34.153 1.00 97.25 101 GLU A N 1
ATOM 813 C CA . GLU A 1 101 ? -15.877 -15.404 -32.938 1.00 97.25 101 GLU A CA 1
ATOM 814 C C . GLU A 1 101 ? -14.729 -15.264 -31.923 1.00 97.25 101 GLU A C 1
ATOM 816 O O . GLU A 1 101 ? -14.980 -14.997 -30.747 1.00 97.25 101 GLU A O 1
ATOM 821 N N . ASP A 1 102 ? -13.469 -15.340 -32.360 1.00 96.00 102 ASP A N 1
ATOM 822 C CA . ASP A 1 102 ? -12.297 -15.122 -31.501 1.00 96.00 102 ASP A CA 1
ATOM 823 C C . ASP A 1 102 ? -12.257 -13.691 -30.941 1.00 96.00 102 ASP A C 1
ATOM 825 O O . ASP A 1 102 ? -11.888 -13.468 -29.783 1.00 96.00 102 ASP A O 1
ATOM 829 N N . ALA A 1 103 ? -12.640 -12.693 -31.743 1.00 96.69 103 ALA A N 1
ATOM 830 C CA . ALA A 1 103 ? -12.774 -11.314 -31.284 1.00 96.69 103 ALA A CA 1
ATOM 831 C C . ALA A 1 103 ? -13.862 -11.182 -30.208 1.00 96.69 103 ALA A C 1
ATOM 833 O O . ALA A 1 103 ? -13.618 -10.547 -29.178 1.00 96.69 103 ALA A O 1
ATOM 834 N N . ARG A 1 104 ? -15.015 -11.838 -30.394 1.00 97.88 104 ARG A N 1
ATOM 835 C CA . ARG A 1 104 ? -16.100 -11.878 -29.404 1.00 97.88 104 ARG A CA 1
ATOM 836 C C . ARG A 1 104 ? -15.658 -12.547 -28.104 1.00 97.88 104 ARG A C 1
ATOM 838 O O . ARG A 1 104 ? -15.892 -11.991 -27.034 1.00 97.88 104 ARG A O 1
ATOM 845 N N . ILE A 1 105 ? -14.971 -13.687 -28.186 1.00 96.19 105 ILE A N 1
ATOM 846 C CA . ILE A 1 105 ? -14.438 -14.400 -27.015 1.00 96.19 105 ILE A CA 1
ATOM 847 C C . ILE A 1 105 ? -13.435 -13.520 -26.259 1.00 96.19 105 ILE A C 1
ATOM 849 O O . ILE A 1 105 ? -13.522 -13.414 -25.037 1.00 96.19 105 ILE A O 1
ATOM 853 N N . ARG A 1 106 ? -12.514 -12.839 -26.958 1.00 95.69 106 ARG A N 1
ATOM 854 C CA . ARG A 1 106 ? -11.568 -11.899 -26.326 1.00 95.69 106 ARG A CA 1
ATOM 855 C C . ARG A 1 106 ? -12.286 -10.750 -25.625 1.00 95.69 106 ARG A C 1
ATOM 857 O O . ARG A 1 106 ? -11.936 -10.421 -24.495 1.00 95.69 106 ARG A O 1
ATOM 864 N N . GLN A 1 107 ? -13.300 -10.173 -26.264 1.00 96.25 107 GLN A N 1
ATOM 865 C CA . GLN A 1 107 ? -14.086 -9.093 -25.675 1.00 96.25 107 GLN A CA 1
ATOM 866 C C . GLN A 1 107 ? -14.861 -9.565 -24.435 1.00 96.25 107 GLN A C 1
ATOM 868 O O . GLN A 1 107 ? -14.900 -8.857 -23.430 1.00 96.25 107 GLN A O 1
ATOM 873 N N . GLU A 1 108 ? -15.437 -10.768 -24.468 1.00 97.06 108 GLU A N 1
ATOM 874 C CA . GLU A 1 108 ? -16.126 -11.354 -23.315 1.00 97.06 108 GLU A CA 1
ATOM 875 C C . GLU A 1 108 ? -15.155 -11.651 -22.163 1.00 97.06 108 GLU A C 1
ATOM 877 O O . GLU A 1 108 ? -15.453 -11.344 -21.009 1.00 97.06 108 GLU A O 1
ATOM 882 N N . GLN A 1 109 ? -13.973 -12.197 -22.456 1.00 96.00 109 GLN A N 1
ATOM 883 C CA . GLN A 1 109 ? -12.928 -12.427 -21.456 1.00 96.00 109 GLN A CA 1
ATOM 884 C C . GLN A 1 109 ? -12.446 -11.119 -20.825 1.00 96.00 109 GLN A C 1
ATOM 886 O O . GLN A 1 109 ? -12.285 -11.049 -19.608 1.00 96.00 109 GLN A O 1
ATOM 891 N N . GLU A 1 110 ? -12.260 -10.067 -21.622 1.00 95.19 110 GLU A N 1
ATOM 892 C CA . GLU A 1 110 ? -11.884 -8.754 -21.104 1.00 95.19 110 GLU A CA 1
ATOM 893 C C . GLU A 1 110 ? -12.997 -8.150 -20.237 1.00 95.19 110 GLU A C 1
ATOM 895 O O . GLU A 1 110 ? -12.716 -7.614 -19.165 1.00 95.19 110 GLU A O 1
ATOM 900 N N . ALA A 1 111 ? -14.263 -8.290 -20.641 1.00 94.88 111 ALA A N 1
ATOM 901 C CA . ALA A 1 111 ? -15.405 -7.851 -19.843 1.00 94.88 111 ALA A CA 1
ATOM 902 C C . ALA A 1 111 ? -15.493 -8.603 -18.505 1.00 94.88 111 ALA A C 1
ATOM 904 O O . ALA A 1 111 ? -15.702 -7.977 -17.464 1.00 94.88 111 ALA A O 1
ATOM 905 N N . ARG A 1 112 ? -15.271 -9.924 -18.509 1.00 95.88 112 ARG A N 1
ATOM 906 C CA . ARG A 1 112 ? -15.192 -10.738 -17.285 1.00 95.88 112 ARG A CA 1
ATOM 907 C C . ARG A 1 112 ? -14.042 -10.286 -16.392 1.00 95.88 112 ARG A C 1
ATOM 909 O O . ARG A 1 112 ? -14.267 -10.066 -15.208 1.00 95.88 112 ARG A O 1
ATOM 916 N N . ARG A 1 113 ? -12.854 -10.049 -16.958 1.00 94.88 113 ARG A N 1
ATOM 917 C CA . ARG A 1 113 ? -11.695 -9.553 -16.203 1.00 94.88 113 ARG A CA 1
ATOM 918 C C . ARG A 1 113 ? -11.982 -8.198 -15.554 1.00 94.88 113 ARG A C 1
ATOM 920 O O . ARG A 1 113 ? -11.740 -8.044 -14.364 1.00 94.88 113 ARG A O 1
ATOM 927 N N . ARG A 1 114 ? -12.565 -7.247 -16.294 1.00 93.50 114 ARG A N 1
ATOM 928 C CA . ARG A 1 114 ? -12.964 -5.933 -15.753 1.00 93.50 114 ARG A CA 1
ATOM 929 C C . ARG A 1 114 ? -14.008 -6.060 -14.643 1.00 93.50 114 ARG A C 1
ATOM 931 O O . ARG A 1 114 ? -13.953 -5.325 -13.665 1.00 93.50 114 ARG A O 1
ATOM 938 N N . HIS A 1 115 ? -14.961 -6.980 -14.785 1.00 94.00 115 HIS A N 1
ATOM 939 C CA . HIS A 1 115 ? -15.968 -7.226 -13.755 1.00 94.00 115 HIS A CA 1
ATOM 940 C C . HIS A 1 115 ? -15.357 -7.829 -12.483 1.00 94.00 115 HIS A C 1
ATOM 942 O O . HIS A 1 115 ? -15.654 -7.366 -11.385 1.00 94.00 115 HIS A O 1
ATOM 948 N N . GLU A 1 116 ? -14.467 -8.813 -12.621 1.00 93.56 116 GLU A N 1
ATOM 949 C CA . GLU A 1 116 ? -13.729 -9.398 -11.496 1.00 93.56 116 GLU A CA 1
ATOM 950 C C . GLU A 1 116 ? -12.820 -8.370 -10.807 1.00 93.56 116 GLU A C 1
ATOM 952 O O . GLU A 1 116 ? -12.778 -8.313 -9.579 1.00 93.56 116 GLU A O 1
ATOM 957 N N . GLU A 1 117 ? -12.129 -7.524 -11.574 1.00 90.88 117 GLU A N 1
ATOM 958 C CA . GLU A 1 117 ? -11.330 -6.409 -11.049 1.00 90.88 117 GLU A CA 1
ATOM 959 C C . GLU A 1 117 ? -12.200 -5.414 -10.270 1.00 90.88 117 GLU A C 1
ATOM 961 O O . GLU A 1 117 ? -11.822 -5.015 -9.171 1.00 90.88 117 GLU A O 1
ATOM 966 N N . ALA A 1 118 ? -13.393 -5.080 -10.773 1.00 91.56 118 ALA A N 1
ATOM 967 C CA . ALA A 1 118 ? -14.330 -4.199 -10.079 1.00 91.56 118 ALA A CA 1
ATOM 968 C C . ALA A 1 118 ? -14.850 -4.804 -8.762 1.00 91.56 118 ALA A C 1
ATOM 970 O O . ALA A 1 118 ? -14.971 -4.091 -7.766 1.00 91.56 118 ALA A O 1
ATOM 971 N N . ILE A 1 119 ? -15.127 -6.114 -8.729 1.00 92.94 119 ILE A N 1
ATOM 972 C CA . ILE A 1 119 ? -15.507 -6.810 -7.489 1.00 92.94 119 ILE A CA 1
ATOM 973 C C . ILE A 1 119 ? -14.361 -6.742 -6.479 1.00 92.94 119 ILE A C 1
ATOM 975 O O . ILE A 1 119 ? -14.581 -6.314 -5.349 1.00 92.94 119 ILE A O 1
ATOM 979 N N . ARG A 1 120 ? -13.133 -7.083 -6.889 1.00 89.69 120 ARG A N 1
ATOM 980 C CA . ARG A 1 120 ? -11.957 -7.014 -6.006 1.00 89.69 120 ARG A CA 1
ATOM 981 C C . ARG A 1 120 ? -11.696 -5.602 -5.503 1.00 89.69 120 ARG A C 1
ATOM 983 O O . ARG A 1 120 ? -11.327 -5.431 -4.346 1.00 89.69 120 ARG A O 1
ATOM 990 N N . GLN A 1 121 ? -11.885 -4.594 -6.352 1.00 87.38 121 GLN A N 1
ATOM 991 C CA . GLN A 1 121 ? -11.748 -3.199 -5.953 1.00 87.38 121 GLN A CA 1
ATOM 992 C C . GLN A 1 121 ? -12.771 -2.843 -4.873 1.00 87.38 121 GLN A C 1
ATOM 994 O O . GLN A 1 121 ? -12.401 -2.273 -3.851 1.00 87.38 121 GLN A O 1
ATOM 999 N N . LYS A 1 122 ? -14.031 -3.246 -5.050 1.00 92.44 122 LYS A N 1
ATOM 1000 C CA . LYS A 1 122 ? -15.075 -3.016 -4.053 1.00 92.44 122 LYS A CA 1
ATOM 1001 C C . LYS A 1 122 ? -14.790 -3.745 -2.737 1.00 92.44 122 LYS A C 1
ATOM 1003 O O . LYS A 1 122 ? -14.904 -3.148 -1.673 1.00 92.44 122 LYS A O 1
ATOM 1008 N N . GLU A 1 123 ? -14.380 -5.011 -2.795 1.00 90.56 123 GLU A N 1
ATOM 1009 C CA . GLU A 1 123 ? -13.977 -5.780 -1.608 1.00 90.56 123 GLU A CA 1
ATOM 1010 C C . GLU A 1 123 ? -12.790 -5.126 -0.891 1.00 90.56 123 GLU A C 1
ATOM 1012 O O . GLU A 1 123 ? -12.755 -5.064 0.339 1.00 90.56 123 GLU A O 1
ATOM 1017 N N . HIS A 1 124 ? -11.830 -4.592 -1.649 1.00 86.00 124 HIS A N 1
ATOM 1018 C CA . HIS A 1 124 ? -10.702 -3.858 -1.096 1.00 86.00 124 HIS A CA 1
ATOM 1019 C C . HIS A 1 124 ? -11.147 -2.554 -0.423 1.00 86.00 124 HIS A C 1
ATOM 1021 O O . HIS A 1 124 ? -10.739 -2.293 0.705 1.00 86.00 124 HIS A O 1
ATOM 1027 N N . GLU A 1 125 ? -12.016 -1.766 -1.055 1.00 86.19 125 GLU A N 1
ATOM 1028 C CA . GLU A 1 125 ? -12.587 -0.542 -0.474 1.00 86.19 125 GLU A CA 1
ATOM 1029 C C . GLU A 1 125 ? -13.366 -0.837 0.819 1.00 86.19 125 GLU A C 1
ATOM 1031 O O . GLU A 1 125 ? -13.182 -0.153 1.830 1.00 86.19 125 GLU A O 1
ATOM 1036 N N . GLU A 1 126 ? -14.176 -1.899 0.832 1.00 92.88 126 GLU A N 1
ATOM 1037 C CA . GLU A 1 126 ? -14.887 -2.359 2.030 1.00 92.88 126 GLU A CA 1
ATOM 1038 C C . GLU A 1 126 ? -13.924 -2.812 3.138 1.00 92.88 126 GLU A C 1
ATOM 1040 O O . GLU A 1 126 ? -14.149 -2.522 4.318 1.00 92.88 126 GLU A O 1
ATOM 1045 N N . TRP A 1 127 ? -12.833 -3.496 2.783 1.00 93.44 127 TRP A N 1
ATOM 1046 C CA . TRP A 1 127 ? -11.796 -3.884 3.737 1.00 93.44 127 TRP A CA 1
ATOM 1047 C C . TRP A 1 127 ? -11.093 -2.660 4.337 1.00 93.44 127 TRP A C 1
ATOM 1049 O O . TRP A 1 127 ? -10.983 -2.570 5.564 1.00 93.44 127 TRP A O 1
ATOM 1059 N N . MET A 1 128 ? -10.704 -1.690 3.501 1.00 83.81 128 MET A N 1
ATOM 1060 C CA . MET A 1 128 ? -10.058 -0.437 3.917 1.00 83.81 128 MET A CA 1
ATOM 1061 C C . MET A 1 128 ? -10.957 0.373 4.860 1.00 83.81 128 MET A C 1
ATOM 1063 O O . MET A 1 128 ? -10.473 0.926 5.846 1.00 83.81 128 MET A O 1
ATOM 1067 N N . ALA A 1 129 ? -12.271 0.391 4.609 1.00 87.94 129 ALA A N 1
ATOM 1068 C CA . ALA A 1 129 ? -13.243 1.060 5.473 1.00 87.94 129 ALA A CA 1
ATOM 1069 C C . ALA A 1 129 ? -13.351 0.410 6.864 1.00 87.94 129 ALA A C 1
ATOM 1071 O O . ALA A 1 129 ? -13.542 1.106 7.859 1.00 87.94 129 ALA A O 1
ATOM 1072 N N . LYS A 1 130 ? -13.214 -0.919 6.946 1.00 93.44 130 LYS A N 1
ATOM 1073 C CA . LYS A 1 130 ? -13.247 -1.665 8.216 1.00 93.44 130 LYS A CA 1
ATOM 1074 C C . LYS A 1 130 ? -11.911 -1.634 8.967 1.00 93.44 130 LYS A C 1
ATOM 1076 O O . LYS A 1 130 ? -11.905 -1.800 10.183 1.00 93.44 130 LYS A O 1
ATOM 1081 N N . HIS A 1 131 ? -10.796 -1.420 8.264 1.00 94.62 131 HIS A N 1
ATOM 1082 C CA . HIS A 1 131 ? -9.436 -1.503 8.810 1.00 94.62 131 HIS A CA 1
ATOM 1083 C C . HIS A 1 131 ? -8.627 -0.229 8.499 1.00 94.62 131 HIS A C 1
ATOM 1085 O O . HIS A 1 131 ? -7.537 -0.320 7.933 1.00 94.62 131 HIS A O 1
ATOM 1091 N N . PRO A 1 132 ? -9.110 0.975 8.869 1.00 90.31 132 PRO A N 1
ATOM 1092 C CA . PRO A 1 132 ? -8.517 2.242 8.427 1.00 90.31 132 PRO A CA 1
ATOM 1093 C C . PRO A 1 132 ? -7.051 2.415 8.855 1.00 90.31 132 PRO A C 1
ATOM 1095 O O . PRO A 1 132 ? -6.262 3.017 8.129 1.00 90.31 132 PRO A O 1
ATOM 1098 N N . LEU A 1 133 ? -6.654 1.858 10.005 1.00 92.25 133 LEU A N 1
ATOM 1099 C CA . LEU A 1 133 ? -5.262 1.897 10.456 1.00 92.25 133 LEU A CA 1
ATOM 1100 C C . LEU A 1 133 ? -4.355 1.009 9.596 1.00 92.25 133 LEU A C 1
ATOM 1102 O O . LEU A 1 133 ? -3.342 1.484 9.094 1.00 92.25 133 LEU A O 1
ATOM 1106 N N . GLU A 1 134 ? -4.727 -0.258 9.394 1.00 92.81 134 GLU A N 1
ATOM 1107 C CA . GLU A 1 134 ? -3.946 -1.202 8.580 1.00 92.81 134 GLU A CA 1
ATOM 1108 C C . GLU A 1 134 ? -3.867 -0.743 7.120 1.00 92.81 134 GLU A C 1
ATOM 1110 O O . GLU A 1 134 ? -2.816 -0.843 6.485 1.00 92.81 134 GLU A O 1
ATOM 1115 N N . ALA A 1 135 ? -4.964 -0.178 6.617 1.00 90.69 135 ALA A N 1
ATOM 1116 C CA . ALA A 1 135 ? -5.072 0.498 5.335 1.00 90.69 135 ALA A CA 1
ATOM 1117 C C . ALA A 1 135 ? -4.057 1.642 5.186 1.00 90.69 135 ALA A C 1
ATOM 1119 O O . ALA A 1 135 ? -3.310 1.693 4.206 1.00 90.69 135 ALA A O 1
ATOM 1120 N N . ALA A 1 136 ? -3.994 2.546 6.166 1.00 88.44 136 ALA A N 1
ATOM 1121 C CA . ALA A 1 136 ? -3.056 3.665 6.153 1.00 88.44 136 ALA A CA 1
ATOM 1122 C C . ALA A 1 136 ? -1.598 3.208 6.297 1.00 88.44 136 ALA A C 1
ATOM 1124 O O . ALA A 1 136 ? -0.720 3.712 5.597 1.00 88.44 136 ALA A O 1
ATOM 1125 N N . GLU A 1 137 ? -1.329 2.212 7.145 1.00 92.44 137 GLU A N 1
ATOM 1126 C CA . GLU A 1 137 ? 0.004 1.615 7.279 1.00 92.44 137 GLU A CA 1
ATOM 1127 C C . GLU A 1 137 ? 0.451 0.923 5.990 1.00 92.44 137 GLU A C 1
ATOM 1129 O O . GLU A 1 137 ? 1.609 1.055 5.589 1.00 92.44 137 GLU A O 1
ATOM 1134 N N . LYS A 1 138 ? -0.464 0.224 5.308 1.00 92.88 138 LYS A N 1
ATOM 1135 C CA . LYS A 1 138 ? -0.212 -0.322 3.973 1.00 92.88 138 LYS A CA 1
ATOM 1136 C C . LYS A 1 138 ? 0.092 0.797 2.977 1.00 92.88 138 LYS A C 1
ATOM 1138 O O . LYS A 1 138 ? 1.085 0.689 2.273 1.00 92.88 138 LYS A O 1
ATOM 1143 N N . GLY A 1 139 ? -0.676 1.888 2.975 1.00 88.44 139 GLY A N 1
ATOM 1144 C CA . GLY A 1 139 ? -0.412 3.047 2.115 1.00 88.44 139 GLY A CA 1
ATOM 1145 C C . GLY A 1 139 ? 0.987 3.643 2.313 1.00 88.44 139 GLY A C 1
ATOM 1146 O O . GLY A 1 139 ? 1.676 3.938 1.339 1.00 88.44 139 GLY A O 1
ATOM 1147 N N . VAL A 1 140 ? 1.457 3.747 3.560 1.00 92.38 140 VAL A N 1
ATOM 1148 C CA . VAL A 1 140 ? 2.834 4.179 3.867 1.00 92.38 140 VAL A CA 1
ATOM 1149 C C . VAL A 1 140 ? 3.871 3.164 3.376 1.00 92.38 140 VAL A C 1
ATOM 1151 O O . VAL A 1 140 ? 4.913 3.559 2.848 1.00 92.38 140 VAL A O 1
ATOM 1154 N N . ARG A 1 141 ? 3.624 1.856 3.527 1.00 94.50 141 ARG A N 1
ATOM 1155 C CA . ARG A 1 141 ? 4.521 0.815 2.990 1.00 94.50 141 ARG A CA 1
ATOM 1156 C C . ARG A 1 141 ? 4.620 0.893 1.467 1.00 94.50 141 ARG A C 1
ATOM 1158 O O . ARG A 1 141 ? 5.732 1.001 0.960 1.00 94.50 141 ARG A O 1
ATOM 1165 N N . ASP A 1 142 ? 3.487 0.940 0.775 1.00 91.56 142 ASP A N 1
ATOM 1166 C CA . ASP A 1 142 ? 3.419 1.028 -0.686 1.00 91.56 142 ASP A CA 1
ATOM 1167 C C . ASP A 1 142 ? 4.118 2.310 -1.190 1.00 91.56 142 ASP A C 1
ATOM 1169 O O . ASP A 1 142 ? 4.900 2.273 -2.142 1.00 91.56 142 ASP A O 1
ATOM 1173 N N . ALA A 1 143 ? 3.926 3.447 -0.507 1.00 85.19 143 ALA A N 1
ATOM 1174 C CA . ALA A 1 143 ? 4.614 4.699 -0.832 1.00 85.19 143 ALA A CA 1
ATOM 1175 C C . ALA A 1 143 ? 6.139 4.610 -0.632 1.00 85.19 143 ALA A C 1
ATOM 1177 O O . ALA A 1 143 ? 6.900 5.151 -1.436 1.00 85.19 143 ALA A O 1
ATOM 1178 N N . ASN A 1 144 ? 6.604 3.910 0.408 1.00 92.62 144 ASN A N 1
ATOM 1179 C CA . ASN A 1 144 ? 8.031 3.664 0.630 1.00 92.62 144 ASN A CA 1
ATOM 1180 C C . ASN A 1 144 ? 8.635 2.724 -0.422 1.00 92.62 144 ASN A C 1
ATOM 1182 O O . ASN A 1 144 ? 9.772 2.937 -0.844 1.00 92.62 144 ASN A O 1
ATOM 1186 N N . GLU A 1 145 ? 7.909 1.691 -0.845 1.00 93.56 145 GLU A N 1
ATOM 1187 C CA . GLU A 1 145 ? 8.351 0.791 -1.915 1.00 93.56 145 GLU A CA 1
ATOM 1188 C C . GLU A 1 145 ? 8.463 1.529 -3.250 1.00 93.56 145 GLU A C 1
ATOM 1190 O O . GLU A 1 145 ? 9.501 1.439 -3.910 1.00 93.56 145 GLU A O 1
ATOM 1195 N N . ASN A 1 146 ? 7.456 2.335 -3.601 1.00 91.62 146 ASN A N 1
ATOM 1196 C CA . ASN A 1 146 ? 7.506 3.191 -4.785 1.00 91.62 146 ASN A CA 1
ATOM 1197 C C . ASN A 1 146 ? 8.687 4.172 -4.720 1.00 91.62 146 ASN A C 1
ATOM 1199 O O . ASN A 1 146 ? 9.421 4.324 -5.694 1.00 91.62 146 ASN A O 1
ATOM 1203 N N . LEU A 1 147 ? 8.932 4.787 -3.558 1.00 88.81 147 LEU A N 1
ATOM 1204 C CA . LEU A 1 147 ? 10.073 5.681 -3.369 1.00 88.81 147 LEU A CA 1
ATOM 1205 C C . LEU A 1 147 ? 11.409 4.973 -3.646 1.00 88.81 147 LEU A C 1
ATOM 1207 O O . LEU A 1 147 ? 12.212 5.473 -4.430 1.00 88.81 147 LEU A O 1
ATOM 1211 N N . ARG A 1 148 ? 11.622 3.783 -3.071 1.00 92.75 148 ARG A N 1
ATOM 1212 C CA . ARG A 1 148 ? 12.833 2.976 -3.314 1.00 92.75 148 ARG A CA 1
ATOM 1213 C C . ARG A 1 148 ? 12.991 2.600 -4.784 1.00 92.75 148 ARG A C 1
ATOM 1215 O O . ARG A 1 148 ? 14.103 2.598 -5.308 1.00 92.75 148 ARG A O 1
ATOM 1222 N N . HIS A 1 149 ? 11.886 2.277 -5.451 1.00 92.19 149 HIS A N 1
ATOM 1223 C CA . HIS A 1 149 ? 11.896 1.983 -6.877 1.00 92.19 149 HIS A CA 1
ATOM 1224 C C . HIS A 1 149 ? 12.340 3.206 -7.697 1.00 92.19 149 HIS A C 1
ATOM 1226 O O . HIS A 1 149 ? 13.232 3.079 -8.534 1.00 92.19 149 HIS A O 1
ATOM 1232 N N . LYS A 1 150 ? 11.822 4.404 -7.391 1.00 89.31 150 LYS A N 1
ATOM 1233 C CA . LYS A 1 150 ? 12.236 5.659 -8.046 1.00 89.31 150 LYS A CA 1
ATOM 1234 C C . LYS A 1 150 ? 13.683 6.050 -7.757 1.00 89.31 150 LYS A C 1
ATOM 1236 O O . LYS A 1 150 ? 14.375 6.529 -8.653 1.00 89.31 150 LYS A O 1
ATOM 1241 N N . GLU A 1 151 ? 14.183 5.794 -6.550 1.00 89.75 151 GLU A N 1
ATOM 1242 C CA . GLU A 1 151 ? 15.609 5.955 -6.236 1.00 89.75 151 GLU A CA 1
ATOM 1243 C C . GLU A 1 151 ? 16.484 5.034 -7.100 1.00 89.75 151 GLU A C 1
ATOM 1245 O O . GLU A 1 151 ? 17.522 5.461 -7.612 1.00 89.75 151 GLU A O 1
ATOM 1250 N N . HIS A 1 152 ? 16.049 3.787 -7.307 1.00 93.06 152 HIS A N 1
ATOM 1251 C CA . HIS A 1 152 ? 16.752 2.834 -8.160 1.00 93.06 152 HIS A CA 1
ATOM 1252 C C . HIS A 1 152 ? 16.751 3.259 -9.637 1.00 93.06 152 HIS A C 1
ATOM 1254 O O . HIS A 1 152 ? 17.812 3.268 -10.261 1.00 93.06 152 HIS A O 1
ATOM 1260 N N . GLU A 1 153 ? 15.601 3.667 -10.184 1.00 86.62 153 GLU A N 1
ATOM 1261 C CA . GLU A 1 153 ? 15.492 4.177 -11.561 1.00 86.62 153 GLU A CA 1
ATOM 1262 C C . GLU A 1 153 ? 16.383 5.405 -11.786 1.00 86.62 153 GLU A C 1
ATOM 1264 O O . GLU A 1 153 ? 17.117 5.469 -12.774 1.00 86.62 153 GLU A O 1
ATOM 1269 N N . ARG A 1 154 ? 16.391 6.352 -10.838 1.00 94.31 154 ARG A N 1
ATOM 1270 C CA . ARG A 1 154 ? 17.283 7.519 -10.880 1.00 94.31 154 ARG A CA 1
ATOM 1271 C C . ARG A 1 154 ? 18.750 7.097 -10.896 1.00 94.31 154 ARG A C 1
ATOM 1273 O O . ARG A 1 154 ? 19.511 7.578 -11.729 1.00 94.31 154 ARG A O 1
ATOM 1280 N N . SER A 1 155 ? 19.148 6.180 -10.013 1.00 88.94 155 SER A N 1
ATOM 1281 C CA . SER A 1 155 ? 20.527 5.680 -9.953 1.00 88.94 155 SER A CA 1
ATOM 1282 C C . SER A 1 155 ? 20.948 4.986 -11.255 1.00 88.94 155 SER A C 1
ATOM 1284 O O . SER A 1 155 ? 22.072 5.176 -11.726 1.00 88.94 155 SER A O 1
ATOM 1286 N N . HIS A 1 156 ? 20.037 4.233 -11.878 1.00 89.75 156 HIS A N 1
ATOM 1287 C CA . HIS A 1 156 ? 20.270 3.621 -13.183 1.00 89.75 156 HIS A CA 1
ATOM 1288 C C . HIS A 1 156 ? 20.431 4.674 -14.291 1.00 89.75 156 HIS A C 1
ATOM 1290 O O . HIS A 1 156 ? 21.383 4.600 -15.069 1.00 89.75 156 HIS A O 1
ATOM 1296 N N . ALA A 1 157 ? 19.566 5.693 -14.328 1.00 82.88 157 ALA A N 1
ATOM 1297 C CA . ALA A 1 157 ? 19.670 6.801 -15.279 1.00 82.88 157 ALA A CA 1
ATOM 1298 C C . ALA A 1 157 ? 20.979 7.598 -15.106 1.00 82.88 157 ALA A C 1
ATOM 1300 O O . ALA A 1 157 ? 21.647 7.912 -16.092 1.00 82.88 157 ALA A O 1
ATOM 1301 N N . GLU A 1 158 ? 21.402 7.863 -13.864 1.00 86.19 158 GLU A N 1
ATOM 1302 C CA . GLU A 1 158 ? 22.698 8.489 -13.556 1.00 86.19 158 GLU A CA 1
ATOM 1303 C C . GLU A 1 158 ? 23.878 7.653 -14.075 1.00 86.19 158 GLU A C 1
ATOM 1305 O O . GLU A 1 158 ? 24.842 8.199 -14.613 1.00 86.19 158 GLU A O 1
ATOM 1310 N N . HIS A 1 159 ? 23.827 6.327 -13.916 1.00 92.62 159 HIS A N 1
ATOM 1311 C CA . HIS A 1 159 ? 24.858 5.430 -14.438 1.00 92.62 159 HIS A CA 1
ATOM 1312 C C . HIS A 1 159 ? 24.962 5.515 -15.962 1.00 92.62 159 HIS A C 1
ATOM 1314 O O . HIS A 1 159 ? 26.048 5.754 -16.486 1.00 92.62 159 HIS A O 1
ATOM 1320 N N . GLN A 1 160 ? 23.832 5.395 -16.659 1.00 84.19 160 GLN A N 1
ATOM 1321 C CA . GLN A 1 160 ? 23.780 5.472 -18.118 1.00 84.19 160 GLN A CA 1
ATOM 1322 C C . GLN A 1 160 ? 24.265 6.826 -18.663 1.00 84.19 160 GLN A C 1
ATOM 1324 O O . GLN A 1 160 ? 24.932 6.883 -19.701 1.00 84.19 160 GLN A O 1
ATOM 1329 N N . LEU A 1 161 ? 23.935 7.925 -17.972 1.00 84.88 161 LEU A N 1
ATOM 1330 C CA . LEU A 1 161 ? 24.432 9.255 -18.322 1.00 84.88 161 LEU A CA 1
ATOM 1331 C C . LEU A 1 161 ? 25.962 9.305 -18.216 1.00 84.88 161 LEU A C 1
ATOM 1333 O O . LEU A 1 161 ? 26.614 9.725 -19.170 1.00 84.88 161 LEU A O 1
ATOM 1337 N N . ARG A 1 162 ? 26.538 8.801 -17.114 1.00 90.88 162 ARG A N 1
ATOM 1338 C CA . ARG A 1 162 ? 28.000 8.743 -16.932 1.00 90.88 162 ARG A CA 1
ATOM 1339 C C . ARG A 1 162 ? 28.697 7.917 -18.014 1.00 90.88 162 ARG A C 1
ATOM 1341 O O . ARG A 1 162 ? 29.724 8.351 -18.525 1.00 90.88 162 ARG A O 1
ATOM 1348 N N . GLU A 1 163 ? 28.150 6.761 -18.388 1.00 87.19 163 GLU A N 1
ATOM 1349 C CA . GLU A 1 163 ? 28.706 5.928 -19.471 1.00 87.19 163 GLU A CA 1
ATOM 1350 C C . GLU A 1 163 ? 28.707 6.657 -20.824 1.00 87.19 163 GLU A C 1
ATOM 1352 O O . GLU A 1 163 ? 29.664 6.566 -21.602 1.00 87.19 163 GLU A O 1
ATOM 1357 N N . SER A 1 164 ? 27.655 7.431 -21.095 1.00 82.06 164 SER A N 1
ATOM 1358 C CA . SER A 1 164 ? 27.535 8.203 -22.337 1.00 82.06 164 SER A CA 1
ATOM 1359 C C . SER A 1 164 ? 28.470 9.410 -22.353 1.00 82.06 164 SER A C 1
ATOM 1361 O O . SER A 1 164 ? 29.110 9.680 -23.368 1.00 82.06 164 SER A O 1
ATOM 1363 N N . GLU A 1 165 ? 28.627 10.094 -21.217 1.00 86.75 165 GLU A N 1
ATOM 1364 C CA . GLU A 1 165 ? 29.597 11.183 -21.051 1.00 86.75 165 GLU A CA 1
ATOM 1365 C C . GLU A 1 165 ? 31.043 10.679 -21.211 1.00 86.75 165 GLU A C 1
ATOM 1367 O O . GLU A 1 165 ? 31.838 11.315 -21.904 1.00 86.75 165 GLU A O 1
ATOM 1372 N N . GLN A 1 166 ? 31.375 9.502 -20.666 1.00 91.62 166 GLN A N 1
ATOM 1373 C CA . GLN A 1 166 ? 32.679 8.857 -20.878 1.00 91.62 166 GLN A CA 1
ATOM 1374 C C . GLN A 1 166 ? 32.920 8.501 -22.352 1.00 91.62 166 GLN A C 1
ATOM 1376 O O . GLN A 1 166 ? 34.018 8.715 -22.869 1.00 91.62 166 GLN A O 1
ATOM 1381 N N . SER A 1 167 ? 31.898 7.992 -23.045 1.00 83.81 167 SER A N 1
ATOM 1382 C CA . SER A 1 167 ? 31.982 7.656 -24.473 1.00 83.81 167 SER A CA 1
ATOM 1383 C C . SER A 1 167 ? 32.189 8.899 -25.344 1.00 83.81 167 SER A C 1
ATOM 1385 O O . SER A 1 167 ? 33.026 8.892 -26.251 1.00 83.81 167 SER A O 1
ATOM 1387 N N . LEU A 1 168 ? 31.479 9.989 -25.039 1.00 83.31 168 LEU A N 1
ATOM 1388 C CA . LEU A 1 168 ? 31.650 11.287 -25.693 1.00 83.31 168 LEU A CA 1
ATOM 1389 C C . LEU A 1 168 ? 33.069 11.835 -25.488 1.00 83.31 168 LEU A C 1
ATOM 1391 O O . LEU A 1 168 ? 33.715 12.260 -26.448 1.00 83.31 168 LEU A O 1
ATOM 1395 N N . GLU A 1 169 ? 33.574 11.786 -24.256 1.00 89.12 169 GLU A N 1
ATOM 1396 C CA . GLU A 1 169 ? 34.928 12.236 -23.924 1.00 89.12 169 GLU A CA 1
ATOM 1397 C C . GLU A 1 169 ? 35.998 11.392 -24.633 1.00 89.12 169 GLU A C 1
ATOM 1399 O O . GLU A 1 169 ? 36.970 11.927 -25.172 1.00 89.12 169 GLU A O 1
ATOM 1404 N N . HIS A 1 170 ? 35.799 10.076 -24.735 1.00 88.88 170 HIS A N 1
ATOM 1405 C CA . HIS A 1 170 ? 36.679 9.205 -25.513 1.00 88.88 170 HIS A CA 1
ATOM 1406 C C . HIS A 1 170 ? 36.741 9.616 -26.996 1.00 88.88 170 HIS A C 1
ATOM 1408 O O . HIS A 1 170 ? 37.837 9.715 -27.555 1.00 88.88 170 HIS A O 1
ATOM 1414 N N . GLN A 1 171 ? 35.601 9.923 -27.633 1.00 83.69 171 GLN A N 1
ATOM 1415 C CA . GLN A 1 171 ? 35.596 10.373 -29.033 1.00 83.69 171 GLN A CA 1
ATOM 1416 C C . GLN A 1 171 ? 36.229 11.758 -29.216 1.00 83.69 171 GLN A C 1
ATOM 1418 O O . GLN A 1 171 ? 36.945 11.968 -30.196 1.00 83.69 171 GLN A O 1
ATOM 1423 N N . ARG A 1 172 ? 36.045 12.690 -28.271 1.00 86.94 172 ARG A N 1
ATOM 1424 C CA . ARG A 1 172 ? 36.735 13.996 -28.289 1.00 86.94 172 ARG A CA 1
ATOM 1425 C C . ARG A 1 172 ? 38.253 13.838 -28.214 1.00 86.94 172 ARG A C 1
ATOM 1427 O O . ARG A 1 172 ? 38.982 14.472 -28.975 1.00 86.94 172 ARG A O 1
ATOM 1434 N N . ASN A 1 173 ? 38.732 12.942 -27.354 1.00 90.38 173 ASN A N 1
ATOM 1435 C CA . ASN A 1 173 ? 40.156 12.632 -27.262 1.00 90.38 173 ASN A CA 1
ATOM 1436 C C . ASN A 1 173 ? 40.687 12.002 -28.556 1.00 90.38 173 ASN A C 1
ATOM 1438 O O . ASN A 1 173 ? 41.730 12.421 -29.058 1.00 90.38 173 ASN A O 1
ATOM 1442 N N . ARG A 1 174 ? 39.934 11.074 -29.159 1.00 84.38 174 ARG A N 1
ATOM 1443 C CA . ARG A 1 174 ? 40.271 10.485 -30.463 1.00 84.38 174 ARG A CA 1
ATOM 1444 C C . ARG A 1 174 ? 40.309 11.527 -31.588 1.00 84.38 174 ARG A C 1
ATOM 1446 O O . ARG A 1 174 ? 41.189 11.447 -32.445 1.00 84.38 174 ARG A O 1
ATOM 1453 N N . TYR A 1 175 ? 39.396 12.501 -31.588 1.00 90.62 175 TYR A N 1
ATOM 1454 C CA . TYR A 1 175 ? 39.403 13.624 -32.532 1.00 90.62 175 TYR A CA 1
ATOM 1455 C C . TYR A 1 175 ? 40.708 14.422 -32.431 1.00 90.62 175 TYR A C 1
ATOM 1457 O O . TYR A 1 175 ? 41.388 14.616 -33.438 1.00 90.62 175 TYR A O 1
ATOM 1465 N N . ASN A 1 176 ? 41.088 14.826 -31.214 1.00 88.44 176 ASN A N 1
ATOM 1466 C CA . ASN A 1 176 ? 42.308 15.599 -30.968 1.00 88.44 176 ASN A CA 1
ATOM 1467 C C . ASN A 1 176 ? 43.568 14.815 -31.363 1.00 88.44 176 ASN A C 1
ATOM 1469 O O . ASN A 1 176 ? 44.392 15.340 -32.103 1.00 88.44 176 ASN A O 1
ATOM 1473 N N . GLN A 1 177 ? 43.671 13.541 -30.967 1.00 88.69 177 GLN A N 1
ATOM 1474 C CA . GLN A 1 177 ? 44.782 12.666 -31.365 1.00 88.69 177 GLN A CA 1
ATOM 1475 C C . GLN A 1 177 ? 44.882 12.531 -32.889 1.00 88.69 177 GLN A C 1
ATOM 1477 O O . GLN A 1 177 ? 45.955 12.696 -33.459 1.00 88.69 177 GLN A O 1
ATOM 1482 N N . THR A 1 178 ? 43.752 12.296 -33.566 1.00 83.44 178 THR A N 1
ATOM 1483 C CA . THR A 1 178 ? 43.717 12.171 -35.031 1.00 83.44 178 THR A CA 1
ATOM 1484 C C . THR A 1 178 ? 44.162 13.470 -35.701 1.00 83.44 178 THR A C 1
ATOM 1486 O O . THR A 1 178 ? 44.941 13.436 -36.653 1.00 83.44 178 THR A O 1
ATOM 1489 N N . ARG A 1 179 ? 43.697 14.625 -35.209 1.00 91.88 179 ARG A N 1
ATOM 1490 C CA . ARG A 1 179 ? 44.119 15.939 -35.709 1.00 91.88 179 ARG A CA 1
ATOM 1491 C C . ARG A 1 179 ? 45.633 16.107 -35.575 1.00 91.88 179 ARG A C 1
ATOM 1493 O O . ARG A 1 179 ? 46.284 16.393 -36.580 1.00 91.88 179 ARG A O 1
ATOM 1500 N N . ASP A 1 180 ? 46.169 15.887 -34.378 1.00 89.75 180 ASP A N 1
ATOM 1501 C CA . ASP A 1 180 ? 47.584 16.094 -34.066 1.00 89.75 180 ASP A CA 1
ATOM 1502 C C . ASP A 1 180 ? 48.479 15.132 -34.880 1.00 89.75 180 ASP A C 1
ATOM 1504 O O . ASP A 1 180 ? 49.488 15.555 -35.449 1.00 89.75 180 ASP A O 1
ATOM 1508 N N . ASP A 1 181 ? 48.068 13.870 -35.057 1.00 87.62 181 ASP A N 1
ATOM 1509 C CA . ASP A 1 181 ? 48.754 12.879 -35.901 1.00 87.62 181 ASP A CA 1
ATOM 1510 C C . ASP A 1 181 ? 48.850 13.322 -37.370 1.00 87.62 181 ASP A C 1
ATOM 1512 O O . ASP A 1 181 ? 49.891 13.171 -38.023 1.00 87.62 181 ASP A O 1
ATOM 1516 N N . TYR A 1 182 ? 47.758 13.850 -37.934 1.00 85.12 182 TYR A N 1
ATOM 1517 C CA . TYR A 1 182 ? 47.761 14.354 -39.309 1.00 85.12 182 TYR A CA 1
ATOM 1518 C C . TYR A 1 182 ? 48.573 15.644 -39.441 1.00 85.12 182 TYR A C 1
ATOM 1520 O O . TYR A 1 182 ? 49.247 15.821 -40.456 1.00 85.12 182 TYR A O 1
ATOM 1528 N N . GLU A 1 183 ? 48.548 16.527 -38.442 1.00 85.94 183 GLU A N 1
ATOM 1529 C CA . GLU A 1 183 ? 49.377 17.737 -38.419 1.00 85.94 183 GLU A CA 1
ATOM 1530 C C . GLU A 1 183 ? 50.870 17.400 -38.386 1.00 85.94 183 GLU A C 1
ATOM 1532 O O . GLU A 1 183 ? 51.635 17.973 -39.166 1.00 85.94 183 GLU A O 1
ATOM 1537 N N . GLN A 1 184 ? 51.275 16.409 -37.586 1.00 90.25 184 GLN A N 1
ATOM 1538 C CA . GLN A 1 184 ? 52.649 15.900 -37.572 1.00 90.25 184 GLN A CA 1
ATOM 1539 C C . GLN A 1 184 ? 53.054 15.310 -38.929 1.00 90.25 184 GLN A C 1
ATOM 1541 O O . GLN A 1 184 ? 54.125 15.638 -39.442 1.00 90.25 184 GLN A O 1
ATOM 1546 N N . LYS A 1 185 ? 52.193 14.496 -39.558 1.00 86.81 185 LYS A N 1
ATOM 1547 C CA . LYS A 1 185 ? 52.449 13.937 -40.902 1.00 86.81 185 LYS A CA 1
ATOM 1548 C C . LYS A 1 185 ? 52.589 15.029 -41.960 1.00 86.81 185 LYS A C 1
ATOM 1550 O O . LYS A 1 185 ? 53.509 14.981 -42.768 1.00 86.81 185 LYS A O 1
ATOM 1555 N N . ILE A 1 186 ? 51.712 16.032 -41.942 1.00 81.94 186 ILE A N 1
ATOM 1556 C CA . ILE A 1 186 ? 51.782 17.173 -42.864 1.00 81.94 186 ILE A CA 1
ATOM 1557 C C . ILE A 1 186 ? 53.071 17.974 -42.637 1.00 81.94 186 ILE A C 1
ATOM 1559 O O . ILE A 1 186 ? 53.732 18.348 -43.606 1.00 81.94 186 ILE A O 1
ATOM 1563 N N . ALA A 1 187 ? 53.450 18.234 -41.382 1.00 84.12 187 ALA A N 1
ATOM 1564 C CA . ALA A 1 187 ? 54.688 18.939 -41.052 1.00 84.12 187 ALA A CA 1
ATOM 1565 C C . ALA A 1 187 ? 55.929 18.168 -41.529 1.00 84.12 187 ALA A C 1
ATOM 1567 O O . ALA A 1 187 ? 56.824 18.766 -42.125 1.00 84.12 187 ALA A O 1
ATOM 1568 N N . TYR A 1 188 ? 55.944 16.848 -41.337 1.00 86.44 188 TYR A N 1
ATOM 1569 C CA . TYR A 1 188 ? 57.003 15.963 -41.818 1.00 86.44 188 TYR A CA 1
ATOM 1570 C C . TYR A 1 188 ? 57.127 15.989 -43.349 1.00 86.44 188 TYR A C 1
ATOM 1572 O O . TYR A 1 188 ? 58.223 16.179 -43.873 1.00 86.44 188 TYR A O 1
ATOM 1580 N N . GLU A 1 189 ? 56.017 15.867 -44.083 1.00 84.12 189 GLU A N 1
ATOM 1581 C CA . GLU A 1 189 ? 56.022 15.943 -45.553 1.00 84.12 189 GLU A CA 1
ATOM 1582 C C . GLU A 1 189 ? 56.521 17.305 -46.052 1.00 84.12 189 GLU A C 1
ATOM 1584 O O . GLU A 1 189 ? 57.303 17.376 -46.998 1.00 84.12 189 GLU A O 1
ATOM 1589 N N . ARG A 1 190 ? 56.138 18.401 -45.383 1.00 83.19 190 ARG A N 1
ATOM 1590 C CA . ARG A 1 190 ? 56.631 19.747 -45.719 1.00 83.19 190 ARG A CA 1
ATOM 1591 C C . ARG A 1 190 ? 58.130 19.902 -45.509 1.00 83.19 190 ARG A C 1
ATOM 1593 O O . ARG A 1 190 ? 58.770 20.582 -46.302 1.00 83.19 190 ARG A O 1
ATOM 1600 N N . GLN A 1 191 ? 58.675 19.305 -44.452 1.00 84.75 191 GLN A N 1
ATOM 1601 C CA . GLN A 1 191 ? 60.110 19.356 -44.168 1.00 84.75 191 GLN A CA 1
ATOM 1602 C C . GLN A 1 191 ? 60.929 18.510 -45.154 1.00 84.75 191 GLN A C 1
ATOM 1604 O O . GLN A 1 191 ? 62.072 18.858 -45.434 1.00 84.75 191 GLN A O 1
ATOM 1609 N N . ASN A 1 192 ? 60.350 17.434 -45.701 1.00 80.88 192 ASN A N 1
ATOM 1610 C CA . ASN A 1 192 ? 61.066 16.465 -46.539 1.00 80.88 192 ASN A CA 1
ATOM 1611 C C . ASN A 1 192 ? 60.802 16.589 -48.052 1.00 80.88 192 ASN A C 1
ATOM 1613 O O . ASN A 1 192 ? 61.476 15.930 -48.846 1.00 80.88 192 ASN A O 1
ATOM 1617 N N . CYS A 1 193 ? 59.868 17.437 -48.492 1.00 71.12 193 CYS A N 1
ATOM 1618 C CA . CYS A 1 193 ? 59.666 17.722 -49.915 1.00 71.12 193 CYS A CA 1
ATOM 1619 C C . CYS A 1 193 ? 60.797 18.612 -50.466 1.00 71.12 193 CYS A C 1
ATOM 1621 O O . CYS A 1 193 ? 60.752 19.835 -50.379 1.00 71.12 193 CYS A O 1
ATOM 1623 N N . PHE A 1 194 ? 61.809 17.981 -51.069 1.00 63.19 194 PHE A N 1
ATOM 1624 C CA . PHE A 1 194 ? 62.970 18.642 -51.689 1.00 63.19 194 PHE A CA 1
ATOM 1625 C C . PHE A 1 194 ? 62.665 19.296 -53.056 1.00 63.19 194 PHE A C 1
ATOM 1627 O O . PHE A 1 194 ? 63.442 20.110 -53.550 1.00 63.19 194 PHE A O 1
ATOM 1634 N N . PHE A 1 195 ? 61.534 18.958 -53.684 1.00 56.03 195 PHE A N 1
ATOM 1635 C CA . PHE A 1 195 ? 61.103 19.518 -54.968 1.00 56.03 195 PHE A CA 1
ATOM 1636 C C . PHE A 1 195 ? 60.049 20.611 -54.743 1.00 56.03 195 PHE A C 1
ATOM 1638 O O . PHE A 1 195 ? 59.129 20.424 -53.953 1.00 56.03 195 PHE A O 1
ATOM 1645 N N . GLY A 1 196 ? 60.221 21.756 -55.415 1.00 58.78 196 GLY A N 1
ATOM 1646 C CA . GLY A 1 196 ? 59.442 22.990 -55.243 1.00 58.78 196 GLY A CA 1
ATOM 1647 C C . GLY A 1 196 ? 57.917 22.880 -55.461 1.00 58.78 196 GLY A C 1
ATOM 1648 O O . GLY A 1 196 ? 57.385 21.790 -55.646 1.00 58.78 196 GLY A O 1
ATOM 1649 N N . PRO A 1 197 ? 57.192 24.018 -55.444 1.00 55.56 197 PRO A N 1
ATOM 1650 C CA . PRO A 1 197 ? 55.761 24.135 -55.129 1.00 55.56 197 PRO A CA 1
ATOM 1651 C C . PRO A 1 197 ? 54.826 23.634 -56.245 1.00 55.56 197 PRO A C 1
ATOM 1653 O O . PRO A 1 197 ? 54.038 24.385 -56.816 1.00 55.56 197 PRO A O 1
ATOM 1656 N N . VAL A 1 198 ? 54.887 22.347 -56.555 1.00 57.25 198 VAL A N 1
ATOM 1657 C CA . VAL A 1 198 ? 53.877 21.634 -57.340 1.00 57.25 198 VAL A CA 1
ATOM 1658 C C . VAL A 1 198 ? 52.920 21.003 -56.333 1.00 57.25 198 VAL A C 1
ATOM 1660 O O . VAL A 1 198 ? 53.389 20.474 -55.331 1.00 57.25 198 VAL A O 1
ATOM 1663 N N . ALA A 1 199 ? 51.602 21.108 -56.548 1.00 59.03 199 ALA A N 1
ATOM 1664 C CA . ALA A 1 199 ? 50.545 20.633 -55.643 1.00 59.03 199 ALA A CA 1
ATOM 1665 C C . ALA A 1 199 ? 50.895 19.278 -54.984 1.00 59.03 199 ALA A C 1
ATOM 1667 O O . ALA A 1 199 ? 50.755 18.218 -55.590 1.00 59.03 199 ALA A O 1
ATOM 1668 N N . GLY A 1 200 ? 51.438 19.350 -53.766 1.00 62.84 200 GLY A N 1
ATOM 1669 C CA . GLY A 1 200 ? 52.222 18.265 -53.182 1.00 62.84 200 GLY A CA 1
ATOM 1670 C C . GLY A 1 200 ? 51.408 17.280 -52.337 1.00 62.84 200 GLY A C 1
ATOM 1671 O O . GLY A 1 200 ? 50.209 17.486 -52.118 1.00 62.84 200 GLY A O 1
ATOM 1672 N N . PRO A 1 201 ? 52.071 16.238 -51.796 1.00 67.50 201 PRO A N 1
ATOM 1673 C CA . PRO A 1 201 ? 51.482 15.200 -50.935 1.00 67.50 201 PRO A CA 1
ATOM 1674 C C . PRO A 1 201 ? 50.627 15.732 -49.766 1.00 67.50 201 PRO A C 1
ATOM 1676 O O . PRO A 1 201 ? 49.654 15.088 -49.370 1.00 67.50 201 PRO A O 1
ATOM 1679 N N . ASP A 1 202 ? 50.930 16.940 -49.267 1.00 76.06 202 ASP A N 1
ATOM 1680 C CA . ASP A 1 202 ? 50.162 17.668 -48.239 1.00 76.06 202 ASP A CA 1
ATOM 1681 C C . ASP A 1 202 ? 48.668 17.803 -48.612 1.00 76.06 202 ASP A C 1
ATOM 1683 O O . ASP A 1 202 ? 47.793 17.590 -47.773 1.00 76.06 202 ASP A O 1
ATOM 1687 N N . TYR A 1 203 ? 48.336 18.061 -49.884 1.00 81.81 203 TYR A N 1
ATOM 1688 C CA . TYR A 1 203 ? 46.940 18.245 -50.305 1.00 81.81 203 TYR A CA 1
ATOM 1689 C C . TYR A 1 203 ? 46.081 16.990 -50.079 1.00 81.81 203 TYR A C 1
ATOM 1691 O O . TYR A 1 203 ? 44.983 17.070 -49.525 1.00 81.81 203 TYR A O 1
ATOM 1699 N N . PHE A 1 204 ? 46.595 15.809 -50.433 1.00 82.56 204 PHE A N 1
ATOM 1700 C CA . PHE A 1 204 ? 45.877 14.551 -50.218 1.00 82.56 204 PHE A CA 1
ATOM 1701 C C . PHE A 1 204 ? 45.785 14.178 -48.734 1.00 82.56 204 PHE A C 1
ATOM 1703 O O . PHE A 1 204 ? 44.775 13.612 -48.308 1.00 82.56 204 PHE A O 1
ATOM 1710 N N . LEU A 1 205 ? 46.810 14.500 -47.937 1.00 84.38 205 LEU A N 1
ATOM 1711 C CA . LEU A 1 205 ? 46.777 14.298 -46.486 1.00 84.38 205 LEU A CA 1
ATOM 1712 C C . LEU A 1 205 ? 45.749 15.205 -45.806 1.00 84.38 205 LEU A C 1
ATOM 1714 O O . LEU A 1 205 ? 45.028 14.723 -44.935 1.00 84.38 205 LEU A O 1
ATOM 1718 N N . LYS A 1 206 ? 45.609 16.460 -46.248 1.00 85.38 206 LYS A N 1
ATOM 1719 C CA . LYS A 1 206 ? 44.551 17.372 -45.785 1.00 85.38 206 LYS A CA 1
ATOM 1720 C C . LYS A 1 206 ? 43.157 16.829 -46.080 1.00 85.38 206 LYS A C 1
ATOM 1722 O O . LYS A 1 206 ? 42.357 16.741 -45.161 1.00 85.38 206 LYS A O 1
ATOM 1727 N N . ILE A 1 207 ? 42.890 16.361 -47.303 1.00 88.88 207 ILE A N 1
ATOM 1728 C CA . ILE A 1 207 ? 41.583 15.764 -47.644 1.00 88.88 207 ILE A CA 1
ATOM 1729 C C . ILE A 1 207 ? 41.286 14.537 -46.770 1.00 88.88 207 ILE A C 1
ATOM 1731 O O . ILE A 1 207 ? 40.173 14.387 -46.264 1.00 88.88 207 ILE A O 1
ATOM 1735 N N . LYS A 1 208 ? 42.272 13.649 -46.572 1.00 88.69 208 LYS A N 1
ATOM 1736 C CA . LYS A 1 208 ? 42.105 12.463 -45.714 1.00 88.69 208 LYS A CA 1
ATOM 1737 C C . LYS A 1 208 ? 41.850 12.845 -44.255 1.00 88.69 208 LYS A C 1
ATOM 1739 O O . LYS A 1 208 ? 40.968 12.251 -43.640 1.00 88.69 208 LYS A O 1
ATOM 1744 N N . ARG A 1 209 ? 42.588 13.829 -43.731 1.00 91.81 209 ARG A N 1
ATOM 1745 C CA . ARG A 1 209 ? 42.379 14.392 -42.394 1.00 91.81 209 ARG A CA 1
ATOM 1746 C C . ARG A 1 209 ? 40.966 14.942 -42.266 1.00 91.81 209 ARG A C 1
ATOM 1748 O O . ARG A 1 209 ? 40.258 14.549 -41.353 1.00 91.81 209 ARG A O 1
ATOM 1755 N N . ASP A 1 210 ? 40.550 15.809 -43.183 1.00 89.38 210 ASP A N 1
ATOM 1756 C CA . ASP A 1 210 ? 39.263 16.500 -43.100 1.00 89.38 210 ASP A CA 1
ATOM 1757 C C . ASP A 1 210 ? 38.096 15.505 -43.166 1.00 89.38 210 ASP A C 1
ATOM 1759 O O . ASP A 1 210 ? 37.148 15.623 -42.394 1.00 89.38 210 ASP A O 1
ATOM 1763 N N . LYS A 1 211 ? 38.204 14.455 -43.995 1.00 93.44 211 LYS A N 1
ATOM 1764 C CA . LYS A 1 211 ? 37.238 13.348 -43.998 1.00 93.44 211 LYS A CA 1
ATOM 1765 C C . LYS A 1 211 ? 37.210 12.602 -42.658 1.00 93.44 211 LYS A C 1
ATOM 1767 O O . LYS A 1 211 ? 36.139 12.429 -42.090 1.00 93.44 211 LYS A O 1
ATOM 1772 N N . ALA A 1 212 ? 38.369 12.193 -42.136 1.00 85.94 212 ALA A N 1
ATOM 1773 C CA . ALA A 1 212 ? 38.449 11.468 -40.866 1.00 85.94 212 ALA A CA 1
ATOM 1774 C C . ALA A 1 212 ? 37.925 12.301 -39.681 1.00 85.94 212 ALA A C 1
ATOM 1776 O O . ALA A 1 212 ? 37.197 11.782 -38.838 1.00 85.94 212 ALA A O 1
ATOM 1777 N N . LEU A 1 213 ? 38.254 13.595 -39.633 1.00 87.12 213 LEU A N 1
ATOM 1778 C CA . LEU A 1 213 ? 37.751 14.520 -38.618 1.00 87.12 213 LEU A CA 1
ATOM 1779 C C . LEU A 1 213 ? 36.244 14.752 -38.765 1.00 87.12 213 LEU A C 1
ATOM 1781 O O . LEU A 1 213 ? 35.552 14.781 -37.753 1.00 87.12 213 LEU A O 1
ATOM 1785 N N . SER A 1 214 ? 35.721 14.857 -39.992 1.00 91.94 214 SER A N 1
ATOM 1786 C CA . SER A 1 214 ? 34.279 14.971 -40.243 1.00 91.94 214 SER A CA 1
ATOM 1787 C C . SER A 1 214 ? 33.511 13.740 -39.755 1.00 91.94 214 SER A C 1
ATOM 1789 O O . SER A 1 214 ? 32.471 13.891 -39.117 1.00 91.94 214 SER A O 1
ATOM 1791 N N . ASP A 1 215 ? 34.022 12.534 -40.018 1.00 88.12 215 ASP A N 1
ATOM 1792 C CA . ASP A 1 215 ? 33.393 11.287 -39.567 1.00 88.12 215 ASP A CA 1
ATOM 1793 C C . ASP A 1 215 ? 33.380 11.201 -38.026 1.00 88.12 215 ASP A C 1
ATOM 1795 O O . ASP A 1 215 ? 32.355 10.872 -37.429 1.00 88.12 215 ASP A O 1
ATOM 1799 N N . ILE A 1 216 ? 34.487 11.567 -37.359 1.00 84.44 216 ILE A N 1
ATOM 1800 C CA . ILE A 1 216 ? 34.552 11.620 -35.886 1.00 84.44 216 ILE A CA 1
ATOM 1801 C C . ILE A 1 216 ? 33.623 12.713 -35.330 1.00 84.44 216 ILE A C 1
ATOM 1803 O O . ILE A 1 216 ? 32.949 12.491 -34.327 1.00 84.44 216 ILE A O 1
ATOM 1807 N N . GLN A 1 217 ? 33.546 13.879 -35.978 1.00 88.38 217 GLN A N 1
ATOM 1808 C CA . GLN A 1 217 ? 32.676 14.980 -35.555 1.00 88.38 217 GLN A CA 1
ATOM 1809 C C . GLN A 1 217 ? 31.191 14.610 -35.647 1.00 88.38 217 GLN A C 1
ATOM 1811 O O . GLN A 1 217 ? 30.411 14.997 -34.776 1.00 88.38 217 GLN A O 1
ATOM 1816 N N . LEU A 1 218 ? 30.797 13.846 -36.670 1.00 90.25 218 LEU A N 1
ATOM 1817 C CA . LEU A 1 218 ? 29.435 13.332 -36.787 1.00 90.25 218 LEU A CA 1
ATOM 1818 C C . LEU A 1 218 ? 29.082 12.426 -35.598 1.00 90.25 218 LEU A C 1
ATOM 1820 O O . LEU A 1 218 ? 28.011 12.584 -35.013 1.00 90.25 218 LEU A O 1
ATOM 1824 N N . GLU A 1 219 ? 29.994 11.536 -35.193 1.00 85.25 219 GLU A N 1
ATOM 1825 C CA . GLU A 1 219 ? 29.780 10.676 -34.022 1.00 85.25 219 GLU A CA 1
ATOM 1826 C C . GLU A 1 219 ? 29.775 11.475 -32.709 1.00 85.25 219 GLU A C 1
ATOM 1828 O O . GLU A 1 219 ? 28.960 11.199 -31.832 1.00 85.25 219 GLU A O 1
ATOM 1833 N N . ILE A 1 220 ? 30.613 12.513 -32.579 1.00 86.81 220 ILE A N 1
ATOM 1834 C CA . ILE A 1 220 ? 30.570 13.440 -31.434 1.00 86.81 220 ILE A CA 1
ATOM 1835 C C . ILE A 1 220 ? 29.194 14.105 -31.328 1.00 86.81 220 ILE A C 1
ATOM 1837 O O . ILE A 1 220 ? 28.638 14.157 -30.234 1.00 86.81 220 ILE A O 1
ATOM 1841 N N . ASN A 1 221 ? 28.631 14.588 -32.439 1.00 88.19 221 ASN A N 1
ATOM 1842 C CA . ASN A 1 221 ? 27.306 15.214 -32.439 1.00 88.19 221 ASN A CA 1
ATOM 1843 C C . ASN A 1 221 ? 26.219 14.204 -32.035 1.00 88.19 221 ASN A C 1
ATOM 1845 O O . ASN A 1 221 ? 25.392 14.508 -31.180 1.00 88.19 221 ASN A O 1
ATOM 1849 N N . ARG A 1 222 ? 26.275 12.978 -32.571 1.00 91.62 222 ARG A N 1
ATOM 1850 C CA . ARG A 1 222 ? 25.353 11.888 -32.214 1.00 91.62 222 ARG A CA 1
ATOM 1851 C C . ARG A 1 222 ? 25.402 11.552 -30.719 1.00 91.62 222 ARG A C 1
ATOM 1853 O O . ARG A 1 222 ? 24.360 11.437 -30.080 1.00 91.62 222 ARG A O 1
ATOM 1860 N N . LEU A 1 223 ? 26.603 11.425 -30.155 1.00 79.62 223 LEU A N 1
ATOM 1861 C CA . LEU A 1 223 ? 26.800 11.166 -28.725 1.00 79.62 223 LEU A CA 1
ATOM 1862 C C . LEU A 1 223 ? 26.387 12.361 -27.857 1.00 79.62 223 LEU A C 1
ATOM 1864 O O . LEU A 1 223 ? 25.897 12.173 -26.747 1.00 79.62 223 LEU A O 1
ATOM 1868 N N . GLN A 1 224 ? 26.553 13.592 -28.345 1.00 85.38 224 GLN A N 1
ATOM 1869 C CA . GLN A 1 224 ? 26.085 14.793 -27.654 1.00 85.38 224 GLN A CA 1
ATOM 1870 C C . GLN A 1 224 ? 24.553 14.813 -27.549 1.00 85.38 224 GLN A C 1
ATOM 1872 O O . GLN A 1 224 ? 24.028 15.117 -26.477 1.00 85.38 224 GLN A O 1
ATOM 1877 N N . ASP A 1 225 ? 23.850 14.445 -28.622 1.00 85.44 225 ASP A N 1
ATOM 1878 C CA . ASP A 1 225 ? 22.391 14.296 -28.621 1.00 85.44 225 ASP A CA 1
ATOM 1879 C C . ASP A 1 225 ? 21.944 13.181 -27.662 1.00 85.44 225 ASP A C 1
ATOM 1881 O O . ASP A 1 225 ? 20.997 13.366 -26.895 1.00 85.44 225 ASP A O 1
ATOM 1885 N N . GLU A 1 226 ? 22.664 12.055 -27.629 1.00 82.56 226 GLU A N 1
ATOM 1886 C CA . GLU A 1 226 ? 22.413 10.967 -26.677 1.00 82.56 226 GLU A CA 1
ATOM 1887 C C . GLU A 1 226 ? 22.596 11.416 -25.216 1.00 82.56 226 GLU A C 1
ATOM 1889 O O . GLU A 1 226 ? 21.736 11.148 -24.375 1.00 82.56 226 GLU A O 1
ATOM 1894 N N . VAL A 1 227 ? 23.674 12.145 -24.904 1.00 83.81 227 VAL A N 1
ATOM 1895 C CA . VAL A 1 227 ? 23.910 12.716 -23.565 1.00 83.81 227 VAL A CA 1
ATOM 1896 C C . VAL A 1 227 ? 22.794 13.685 -23.178 1.00 83.81 227 VAL A C 1
ATOM 1898 O O . VAL A 1 227 ? 22.312 13.635 -22.045 1.00 83.81 227 VAL A O 1
ATOM 1901 N N . ASN A 1 228 ? 22.353 14.544 -24.100 1.00 85.88 228 ASN A N 1
ATOM 1902 C CA . ASN A 1 228 ? 21.249 15.471 -23.850 1.00 85.88 228 ASN A CA 1
ATOM 1903 C C . ASN A 1 228 ? 19.948 14.709 -23.550 1.00 85.88 228 ASN A C 1
ATOM 1905 O O . ASN A 1 228 ? 19.319 14.967 -22.526 1.00 85.88 228 ASN A O 1
ATOM 1909 N N . HIS A 1 229 ? 19.608 13.700 -24.357 1.00 86.94 229 HIS A N 1
ATOM 1910 C CA . HIS A 1 229 ? 18.435 12.854 -24.126 1.00 86.94 229 HIS A CA 1
ATOM 1911 C C . HIS A 1 229 ? 18.489 12.129 -22.771 1.00 86.94 229 HIS A C 1
ATOM 1913 O O . HIS A 1 229 ? 17.500 12.093 -22.036 1.00 86.94 229 HIS A O 1
ATOM 1919 N N . ARG A 1 230 ? 19.652 11.586 -22.392 1.00 87.38 230 ARG A N 1
ATOM 1920 C CA . ARG A 1 230 ? 19.834 10.929 -21.086 1.00 87.38 230 ARG A CA 1
ATOM 1921 C C . ARG A 1 230 ? 19.759 11.911 -19.920 1.00 87.38 230 ARG A C 1
ATOM 1923 O O . ARG A 1 230 ? 19.255 11.546 -18.859 1.00 87.38 230 ARG A O 1
ATOM 1930 N N . ARG A 1 231 ? 20.211 13.154 -20.100 1.00 86.50 231 ARG A N 1
ATOM 1931 C CA . ARG A 1 231 ? 20.060 14.220 -19.101 1.00 86.50 231 ARG A CA 1
ATOM 1932 C C . ARG A 1 231 ? 18.592 14.597 -18.909 1.00 86.50 231 ARG A C 1
ATOM 1934 O O . ARG A 1 231 ? 18.153 14.718 -17.768 1.00 86.50 231 ARG A O 1
ATOM 1941 N N . ASP A 1 232 ? 17.829 14.704 -19.992 1.00 85.00 232 ASP A N 1
ATOM 1942 C CA . ASP A 1 232 ? 16.383 14.937 -19.925 1.00 85.00 232 ASP A CA 1
ATOM 1943 C C . ASP A 1 232 ? 15.660 13.778 -19.227 1.00 85.00 232 ASP A C 1
ATOM 1945 O O . ASP A 1 232 ? 14.812 14.003 -18.362 1.00 85.00 232 ASP A O 1
ATOM 1949 N N . HIS A 1 233 ? 16.051 12.533 -19.519 1.00 84.25 233 HIS A N 1
ATOM 1950 C CA . HIS A 1 233 ? 15.531 11.358 -18.821 1.00 84.25 233 HIS A CA 1
ATOM 1951 C C . HIS A 1 233 ? 15.858 11.379 -17.318 1.00 84.25 233 HIS A C 1
ATOM 1953 O O . HIS A 1 233 ? 14.972 11.148 -16.497 1.00 84.25 233 HIS A O 1
ATOM 1959 N N . LEU A 1 234 ? 17.091 11.726 -16.931 1.00 83.94 234 LEU A N 1
ATOM 1960 C CA . LEU A 1 234 ? 17.465 11.880 -15.522 1.00 83.94 234 LEU A CA 1
ATOM 1961 C C . LEU A 1 234 ? 16.647 12.983 -14.830 1.00 83.94 234 LEU A C 1
ATOM 1963 O O . LEU A 1 234 ? 16.191 12.792 -13.703 1.00 83.94 234 LEU A O 1
ATOM 1967 N N . ASN A 1 235 ? 16.419 14.114 -15.500 1.00 86.44 235 ASN A N 1
ATOM 1968 C CA . ASN A 1 235 ? 15.567 15.187 -14.983 1.00 86.44 235 ASN A CA 1
ATOM 1969 C C . ASN A 1 235 ? 14.124 14.707 -14.764 1.00 86.44 235 ASN A C 1
ATOM 1971 O O . ASN A 1 235 ? 13.533 15.008 -13.726 1.00 86.44 235 ASN A O 1
ATOM 1975 N N . HIS A 1 236 ? 13.584 13.905 -15.685 1.00 86.50 236 HIS A N 1
ATOM 1976 C CA . HIS A 1 236 ? 12.278 13.269 -15.519 1.00 86.50 236 HIS A CA 1
ATOM 1977 C C . HIS A 1 236 ? 12.248 12.312 -14.314 1.00 86.50 236 HIS A C 1
ATOM 1979 O O . HIS A 1 236 ? 11.338 12.399 -13.488 1.00 86.50 236 HIS A O 1
ATOM 1985 N N . CYS A 1 237 ? 13.265 11.459 -14.143 1.00 81.00 237 CYS A N 1
ATOM 1986 C CA . CYS A 1 237 ? 13.387 10.583 -12.971 1.00 81.00 237 CYS A CA 1
ATOM 1987 C C . CYS A 1 237 ? 13.483 11.379 -11.658 1.00 81.00 237 CYS A C 1
ATOM 1989 O O . CYS A 1 237 ? 12.875 10.998 -10.659 1.00 81.00 237 CYS A O 1
ATOM 1991 N N . ASN A 1 238 ? 14.196 12.510 -11.651 1.00 82.69 238 ASN A N 1
ATOM 1992 C CA . ASN A 1 238 ? 14.274 13.407 -10.494 1.00 82.69 238 ASN A CA 1
ATOM 1993 C C . ASN A 1 238 ? 12.907 14.002 -10.134 1.00 82.69 238 ASN A C 1
ATOM 1995 O O . ASN A 1 238 ? 12.556 14.051 -8.953 1.00 82.69 238 ASN A O 1
ATOM 1999 N N . GLN A 1 239 ? 12.124 14.423 -11.131 1.00 90.69 239 GLN A N 1
ATOM 2000 C CA . GLN A 1 239 ? 10.762 14.909 -10.912 1.00 90.69 239 GLN A CA 1
ATOM 2001 C C . GLN A 1 239 ? 9.872 13.810 -10.312 1.00 90.69 239 GLN A C 1
ATOM 2003 O O . GLN A 1 239 ? 9.223 14.038 -9.293 1.00 90.69 239 GLN A O 1
ATOM 2008 N N . GLN A 1 240 ? 9.896 12.602 -10.881 1.00 85.19 240 GLN A N 1
ATOM 2009 C CA . GLN A 1 240 ? 9.124 11.470 -10.357 1.00 85.19 240 GLN A CA 1
ATOM 2010 C C . GLN A 1 240 ? 9.536 11.089 -8.929 1.00 85.19 240 GLN A C 1
ATOM 2012 O O . GLN A 1 240 ? 8.686 10.759 -8.102 1.00 85.19 240 GLN A O 1
ATOM 2017 N N . LEU A 1 241 ? 10.833 11.153 -8.612 1.00 86.75 241 LEU A N 1
ATOM 2018 C CA . LEU A 1 241 ? 11.323 10.923 -7.256 1.00 86.75 241 LEU A CA 1
ATOM 2019 C C . LEU A 1 241 ? 10.795 11.988 -6.283 1.00 86.75 241 LEU A C 1
ATOM 2021 O O . LEU A 1 241 ? 10.386 11.662 -5.169 1.00 86.75 241 LEU A O 1
ATOM 2025 N N . HIS A 1 242 ? 10.763 13.255 -6.704 1.00 86.50 242 HIS A N 1
ATOM 2026 C CA . HIS A 1 242 ? 10.192 14.338 -5.905 1.00 86.50 242 HIS A CA 1
ATOM 2027 C C . HIS A 1 242 ? 8.698 14.117 -5.620 1.00 86.50 242 HIS A C 1
ATOM 2029 O O . HIS A 1 242 ? 8.271 14.223 -4.469 1.00 86.50 242 HIS A O 1
ATOM 2035 N N . GLU A 1 243 ? 7.916 13.740 -6.632 1.00 86.62 243 GLU A N 1
ATOM 2036 C CA . GLU A 1 243 ? 6.498 13.387 -6.482 1.00 86.62 243 GLU A CA 1
ATOM 2037 C C . GLU A 1 243 ? 6.310 12.184 -5.537 1.00 86.62 243 GLU A C 1
ATOM 2039 O O . GLU A 1 243 ? 5.451 12.209 -4.654 1.00 86.62 243 GLU A O 1
ATOM 2044 N N . ALA A 1 244 ? 7.164 11.158 -5.632 1.00 80.44 244 ALA A N 1
ATOM 2045 C CA . ALA A 1 244 ? 7.136 10.012 -4.720 1.00 80.44 244 ALA A CA 1
ATOM 2046 C C . ALA A 1 244 ? 7.405 10.414 -3.256 1.00 80.44 244 ALA A C 1
ATOM 2048 O O . ALA A 1 244 ? 6.734 9.917 -2.347 1.00 80.44 244 ALA A O 1
ATOM 2049 N N . HIS A 1 245 ? 8.329 11.350 -3.011 1.00 87.62 245 HIS A N 1
ATOM 2050 C CA . HIS A 1 245 ? 8.554 11.908 -1.674 1.00 87.62 245 HIS A CA 1
ATOM 2051 C C . HIS A 1 245 ? 7.328 12.663 -1.139 1.00 87.62 245 HIS A C 1
ATOM 2053 O O . HIS A 1 245 ? 6.970 12.483 0.029 1.00 87.62 245 HIS A O 1
ATOM 2059 N N . GLN A 1 246 ? 6.672 13.478 -1.971 1.00 89.38 246 GLN A N 1
ATOM 2060 C CA . GLN A 1 246 ? 5.446 14.184 -1.583 1.00 89.38 246 GLN A CA 1
ATOM 2061 C C . GLN A 1 246 ? 4.329 13.196 -1.222 1.00 89.38 246 GLN A C 1
ATOM 2063 O O . GLN A 1 246 ? 3.719 13.325 -0.159 1.00 89.38 246 GLN A O 1
ATOM 2068 N N . ASN A 1 247 ? 4.123 12.167 -2.047 1.00 84.88 247 ASN A N 1
ATOM 2069 C CA . ASN A 1 247 ? 3.121 11.126 -1.810 1.00 84.88 247 ASN A CA 1
ATOM 2070 C C . ASN A 1 247 ? 3.377 10.368 -0.502 1.00 84.88 247 ASN A C 1
ATOM 2072 O O . ASN A 1 247 ? 2.451 10.143 0.278 1.00 84.88 247 ASN A O 1
ATOM 2076 N N . ARG A 1 248 ? 4.639 10.027 -0.210 1.00 91.94 248 ARG A N 1
ATOM 2077 C CA . ARG A 1 248 ? 5.010 9.422 1.076 1.00 91.94 248 ARG A CA 1
ATOM 2078 C C . ARG A 1 248 ? 4.676 10.345 2.250 1.00 91.94 248 ARG A C 1
ATOM 2080 O O . ARG A 1 248 ? 4.077 9.890 3.219 1.00 91.94 248 ARG A O 1
ATOM 2087 N N . SER A 1 249 ? 5.028 11.628 2.165 1.00 87.12 249 SER A N 1
ATOM 2088 C CA . SER A 1 249 ? 4.727 12.591 3.232 1.00 87.12 249 SER A CA 1
ATOM 2089 C C . SER A 1 249 ? 3.220 12.728 3.474 1.00 87.12 249 SER A C 1
ATOM 2091 O O . SER A 1 249 ? 2.786 12.777 4.624 1.00 87.12 249 SER A O 1
ATOM 2093 N N . GLN A 1 250 ? 2.409 12.734 2.413 1.00 87.31 250 GLN A N 1
ATOM 2094 C CA . GLN A 1 250 ? 0.949 12.734 2.529 1.00 87.31 250 GLN A CA 1
ATOM 2095 C C . GLN A 1 250 ? 0.427 11.457 3.206 1.00 87.31 250 GLN A C 1
ATOM 2097 O O . GLN A 1 250 ? -0.434 11.548 4.083 1.00 87.31 250 GLN A O 1
ATOM 2102 N N . ALA A 1 251 ? 0.972 10.286 2.860 1.00 83.19 251 ALA A N 1
ATOM 2103 C CA . ALA A 1 251 ? 0.612 9.018 3.496 1.00 83.19 251 ALA A CA 1
ATOM 2104 C C . ALA A 1 251 ? 0.962 8.999 4.998 1.00 83.19 251 ALA A C 1
ATOM 2106 O O . ALA A 1 251 ? 0.136 8.583 5.813 1.00 83.19 251 ALA A O 1
ATOM 2107 N N . ASP A 1 252 ? 2.137 9.512 5.380 1.00 85.50 252 ASP A N 1
ATOM 2108 C CA . ASP A 1 252 ? 2.567 9.621 6.783 1.00 85.50 252 ASP A CA 1
ATOM 2109 C C . ASP A 1 252 ? 1.648 10.563 7.590 1.00 85.50 252 ASP A C 1
ATOM 2111 O O . ASP A 1 252 ? 1.238 10.248 8.715 1.00 85.50 252 ASP A O 1
ATOM 2115 N N . ASN A 1 253 ? 1.257 11.698 7.000 1.00 89.00 253 ASN A N 1
ATOM 2116 C CA . ASN A 1 253 ? 0.304 12.629 7.611 1.00 89.00 253 ASN A CA 1
ATOM 2117 C C . ASN A 1 253 ? -1.077 11.983 7.797 1.00 89.00 253 ASN A C 1
ATOM 2119 O O . ASN A 1 253 ? -1.690 12.116 8.858 1.00 89.00 253 ASN A O 1
ATOM 2123 N N . HIS A 1 254 ? -1.555 11.244 6.792 1.00 87.38 254 HIS A N 1
ATOM 2124 C CA . HIS A 1 254 ? -2.834 10.540 6.857 1.00 87.38 254 HIS A CA 1
ATOM 2125 C C . HIS A 1 254 ? -2.840 9.455 7.947 1.00 87.38 254 HIS A C 1
ATOM 2127 O O . HIS A 1 254 ? -3.774 9.391 8.748 1.00 87.38 254 HIS A O 1
ATOM 2133 N N . LEU A 1 255 ? -1.768 8.660 8.045 1.00 91.81 255 LEU A N 1
ATOM 2134 C CA . LEU A 1 255 ? -1.599 7.665 9.107 1.00 91.81 255 LEU A CA 1
ATOM 2135 C C . LEU A 1 255 ? -1.609 8.312 10.499 1.00 91.81 255 LEU A C 1
ATOM 2137 O O . LEU A 1 255 ? -2.251 7.801 11.419 1.00 91.81 255 LEU A O 1
ATOM 2141 N N . THR A 1 256 ? -0.925 9.447 10.652 1.00 91.69 256 THR A N 1
ATOM 2142 C CA . THR A 1 256 ? -0.906 10.207 11.910 1.00 91.69 256 THR A CA 1
ATOM 2143 C C . THR A 1 256 ? -2.312 10.666 12.292 1.00 91.69 256 THR A C 1
ATOM 2145 O O . THR A 1 256 ? -2.746 10.441 13.422 1.00 91.69 256 THR A O 1
ATOM 2148 N N . HIS A 1 257 ? -3.066 11.215 11.337 1.00 90.62 257 HIS A N 1
ATOM 2149 C CA . HIS A 1 257 ? -4.442 11.651 11.564 1.00 90.62 257 HIS A CA 1
ATOM 2150 C C . HIS A 1 257 ? -5.371 10.499 11.986 1.00 90.62 257 HIS A C 1
ATOM 2152 O O . HIS A 1 257 ? -6.138 10.635 12.939 1.00 90.62 257 HIS A O 1
ATOM 2158 N N . ILE A 1 258 ? -5.271 9.335 11.334 1.00 90.12 258 ILE A N 1
ATOM 2159 C CA . ILE A 1 258 ? -6.065 8.149 11.694 1.00 90.12 258 ILE A CA 1
ATOM 2160 C C . ILE A 1 258 ? -5.730 7.666 13.108 1.00 90.12 258 ILE A C 1
ATOM 2162 O O . ILE A 1 258 ? -6.638 7.372 13.887 1.00 90.12 258 ILE A O 1
ATOM 2166 N N . ARG A 1 259 ? -4.443 7.628 13.477 1.00 94.38 259 ARG A N 1
ATOM 2167 C CA . ARG A 1 259 ? -4.016 7.257 14.837 1.00 94.38 259 ARG A CA 1
ATOM 2168 C C . ARG A 1 259 ? -4.572 8.212 15.889 1.00 94.38 259 ARG A C 1
ATOM 2170 O O . ARG A 1 259 ? -5.004 7.764 16.950 1.00 94.38 259 ARG A O 1
ATOM 2177 N N . GLU A 1 260 ? -4.595 9.510 15.600 1.00 94.94 260 GLU A N 1
ATOM 2178 C CA . GLU A 1 260 ? -5.208 10.491 16.494 1.00 94.94 260 GLU A CA 1
ATOM 2179 C C . GLU A 1 260 ? -6.714 10.288 16.651 1.00 94.94 260 GLU A C 1
ATOM 2181 O O . GLU A 1 260 ? -7.203 10.361 17.777 1.00 94.94 260 GLU A O 1
ATOM 2186 N N . ASN A 1 261 ? -7.444 10.016 15.567 1.00 93.12 261 ASN A N 1
ATOM 2187 C CA . ASN A 1 261 ? -8.888 9.780 15.635 1.00 93.12 261 ASN A CA 1
ATOM 2188 C C . ASN A 1 261 ? -9.207 8.523 16.457 1.00 93.12 261 ASN A C 1
ATOM 2190 O O . ASN A 1 261 ? -10.001 8.601 17.389 1.00 93.12 261 ASN A O 1
ATOM 2194 N N . ILE A 1 262 ? -8.495 7.414 16.220 1.00 92.62 262 ILE A N 1
ATOM 2195 C CA . ILE A 1 262 ? -8.640 6.185 17.021 1.00 92.62 262 ILE A CA 1
ATOM 2196 C C . ILE A 1 262 ? -8.366 6.464 18.504 1.00 92.62 262 ILE A C 1
ATOM 2198 O O . ILE A 1 262 ? -9.100 5.986 19.369 1.00 92.62 262 ILE A O 1
ATOM 2202 N N . ARG A 1 263 ? -7.336 7.261 18.818 1.00 95.88 263 ARG A N 1
ATOM 2203 C CA . ARG A 1 263 ? -7.041 7.652 20.203 1.00 95.88 263 ARG A CA 1
ATOM 2204 C C . ARG A 1 263 ? -8.191 8.451 20.823 1.00 95.88 263 ARG A C 1
ATOM 2206 O O . ARG A 1 263 ? -8.567 8.165 21.956 1.00 95.88 263 ARG A O 1
ATOM 2213 N N . ARG A 1 264 ? -8.762 9.421 20.100 1.00 95.81 264 ARG A N 1
ATOM 2214 C CA . ARG A 1 264 ? -9.910 10.214 20.580 1.00 95.81 264 ARG A CA 1
ATOM 2215 C C . ARG A 1 264 ? -11.131 9.332 20.840 1.00 95.81 264 ARG A C 1
ATOM 2217 O O . ARG A 1 264 ? -11.771 9.498 21.874 1.00 95.81 264 ARG A O 1
ATOM 2224 N N . ASP A 1 265 ? -11.409 8.368 19.968 1.00 92.31 265 ASP A N 1
ATOM 2225 C CA . ASP A 1 265 ? -12.530 7.435 20.138 1.00 92.31 265 ASP A CA 1
ATOM 2226 C C . ASP A 1 265 ? -12.329 6.526 21.359 1.00 92.31 265 ASP A C 1
ATOM 2228 O O . ASP A 1 265 ? -13.250 6.315 22.151 1.00 92.31 265 ASP A O 1
ATOM 2232 N N . GLN A 1 266 ? -11.104 6.039 21.573 1.00 94.50 266 GLN A N 1
ATOM 2233 C CA . GLN A 1 266 ? -10.749 5.263 22.764 1.00 94.50 266 GLN A CA 1
ATOM 2234 C C . GLN A 1 266 ? -10.878 6.088 24.051 1.00 94.50 266 GLN A C 1
ATOM 2236 O O . GLN A 1 266 ? -11.397 5.592 25.053 1.00 94.50 266 GLN A O 1
ATOM 2241 N N . GLU A 1 267 ? -10.437 7.348 24.034 1.00 96.56 267 GLU A N 1
ATOM 2242 C CA . GLU A 1 267 ? -10.585 8.276 25.159 1.00 96.56 267 GLU A CA 1
ATOM 2243 C C . GLU A 1 267 ? -12.061 8.577 25.450 1.00 96.56 267 GLU A C 1
ATOM 2245 O O . GLU A 1 267 ? -12.466 8.554 26.615 1.00 96.56 267 GLU A O 1
ATOM 2250 N N . ALA A 1 268 ? -12.879 8.782 24.414 1.00 94.88 268 ALA A N 1
ATOM 2251 C CA . ALA A 1 268 ? -14.319 8.988 24.540 1.00 94.88 268 ALA A CA 1
ATOM 2252 C C . ALA A 1 268 ? -15.025 7.751 25.120 1.00 94.88 268 ALA A C 1
ATOM 2254 O O . ALA A 1 268 ? -15.811 7.871 26.062 1.00 94.88 268 ALA A O 1
ATOM 2255 N N . HIS A 1 269 ? -14.692 6.554 24.633 1.00 93.94 269 HIS A N 1
ATOM 2256 C CA . HIS A 1 269 ? -15.220 5.299 25.169 1.00 93.94 269 HIS A CA 1
ATOM 2257 C C . HIS A 1 269 ? -14.815 5.089 26.637 1.00 93.94 269 HIS A C 1
ATOM 2259 O O . HIS A 1 269 ? -15.646 4.750 27.481 1.00 93.94 269 HIS A O 1
ATOM 2265 N N . ALA A 1 270 ? -13.551 5.353 26.980 1.00 95.75 270 ALA A N 1
ATOM 2266 C CA . ALA A 1 270 ? -13.078 5.277 28.359 1.00 95.75 270 ALA A CA 1
ATOM 2267 C C . ALA A 1 270 ? -13.769 6.306 29.269 1.00 95.75 270 ALA A C 1
ATOM 2269 O O . ALA A 1 270 ? -14.065 5.999 30.424 1.00 95.75 270 ALA A O 1
ATOM 2270 N N . ALA A 1 271 ? -14.040 7.516 28.774 1.00 95.50 271 ALA A N 1
ATOM 2271 C CA . ALA A 1 271 ? -14.791 8.529 29.509 1.00 95.50 271 ALA A CA 1
ATOM 2272 C C . ALA A 1 271 ? -16.239 8.082 29.765 1.00 95.50 271 ALA A C 1
ATOM 2274 O O . ALA A 1 271 ? -16.728 8.222 30.886 1.00 95.50 271 ALA A O 1
ATOM 2275 N N . HIS A 1 272 ? -16.890 7.480 28.770 1.00 95.75 272 HIS A N 1
ATOM 2276 C CA . HIS A 1 272 ? -18.237 6.930 28.910 1.00 95.75 272 HIS A CA 1
ATOM 2277 C C . HIS A 1 272 ? -18.297 5.795 29.946 1.00 95.75 272 HIS A C 1
ATOM 2279 O O . HIS A 1 272 ? -19.156 5.810 30.826 1.00 95.75 272 HIS A O 1
ATOM 2285 N N . LEU A 1 273 ? -17.340 4.860 29.926 1.00 96.06 273 LEU A N 1
ATOM 2286 C CA . LEU A 1 273 ? -17.251 3.805 30.944 1.00 96.06 273 LEU A CA 1
ATOM 2287 C C . LEU A 1 273 ? -17.077 4.372 32.359 1.00 96.06 273 LEU A C 1
ATOM 2289 O O . LEU A 1 273 ? -17.757 3.931 33.284 1.00 96.06 273 LEU A O 1
ATOM 2293 N N . ARG A 1 274 ? -16.226 5.394 32.534 1.00 97.00 274 ARG A N 1
ATOM 2294 C CA . ARG A 1 274 ? -16.067 6.073 33.834 1.00 97.00 274 ARG A CA 1
ATOM 2295 C C . ARG A 1 274 ? -17.364 6.731 34.302 1.00 97.00 274 ARG A C 1
ATOM 2297 O O . ARG A 1 274 ? -17.653 6.709 35.494 1.00 97.00 274 ARG A O 1
ATOM 2304 N N . GLN A 1 275 ? -18.146 7.308 33.389 1.00 96.62 275 GLN A N 1
ATOM 2305 C CA . GLN A 1 275 ? -19.455 7.879 33.721 1.00 96.62 275 GLN A CA 1
ATOM 2306 C C . GLN A 1 275 ? -20.447 6.799 34.168 1.00 96.62 275 GLN A C 1
ATOM 2308 O O . GLN A 1 275 ? -21.130 6.987 35.173 1.00 96.62 275 GLN A O 1
ATOM 2313 N N . GLN A 1 276 ? -20.489 5.654 33.481 1.00 96.56 276 GLN A N 1
ATOM 2314 C CA . GLN A 1 276 ? -21.334 4.524 33.879 1.00 96.56 276 GLN A CA 1
ATOM 2315 C C . GLN A 1 276 ? -20.937 3.952 35.245 1.00 96.56 276 GLN A C 1
ATOM 2317 O O . GLN A 1 276 ? -21.800 3.664 36.075 1.00 96.56 276 GLN A O 1
ATOM 2322 N N . GLU A 1 277 ? -19.637 3.814 35.509 1.00 97.38 277 GLU A N 1
ATOM 2323 C CA . GLU A 1 277 ? -19.136 3.343 36.801 1.00 97.38 277 GLU A CA 1
ATOM 2324 C C . GLU A 1 277 ? -19.460 4.333 37.927 1.00 97.38 277 GLU A C 1
ATOM 2326 O O . GLU A 1 277 ? -19.935 3.927 38.990 1.00 97.38 277 GLU A O 1
ATOM 2331 N N . ALA A 1 278 ? -19.291 5.636 37.682 1.00 96.81 278 ALA A N 1
ATOM 2332 C CA . ALA A 1 278 ? -19.672 6.678 38.631 1.00 96.81 278 ALA A CA 1
ATOM 2333 C C . ALA A 1 278 ? -21.181 6.659 38.932 1.00 96.81 278 ALA A C 1
ATOM 2335 O O . ALA A 1 278 ? -21.568 6.774 40.097 1.00 96.81 278 ALA A O 1
ATOM 2336 N N . ALA A 1 279 ? -22.025 6.457 37.915 1.00 96.12 279 ALA A N 1
ATOM 2337 C CA . ALA A 1 279 ? -23.470 6.312 38.084 1.00 96.12 279 ALA A CA 1
ATOM 2338 C C . ALA A 1 279 ? -23.825 5.070 38.919 1.00 96.12 279 ALA A C 1
ATOM 2340 O O . ALA A 1 279 ? -24.576 5.177 39.888 1.00 96.12 279 ALA A O 1
ATOM 2341 N N . ARG A 1 280 ? -23.208 3.913 38.639 1.00 97.25 280 ARG A N 1
ATOM 2342 C CA . ARG A 1 280 ? -23.382 2.698 39.457 1.00 97.25 280 ARG A CA 1
ATOM 2343 C C . ARG A 1 280 ? -22.956 2.901 40.906 1.00 97.25 280 ARG A C 1
ATOM 2345 O O . ARG A 1 280 ? -23.637 2.433 41.816 1.00 97.25 280 ARG A O 1
ATOM 2352 N N . LEU A 1 281 ? -21.829 3.574 41.136 1.00 97.19 281 LEU A N 1
ATOM 2353 C CA . LEU A 1 281 ? -21.350 3.854 42.487 1.00 97.19 281 LEU A CA 1
ATOM 2354 C C . LEU A 1 281 ? -22.311 4.792 43.229 1.00 97.19 281 LEU A C 1
ATOM 2356 O O . LEU A 1 281 ? -22.535 4.617 44.426 1.00 97.19 281 LEU A O 1
ATOM 2360 N N . HIS A 1 282 ? -22.894 5.765 42.527 1.00 96.88 282 HIS A N 1
ATOM 2361 C CA . HIS A 1 282 ? -23.924 6.644 43.072 1.00 96.88 282 HIS A CA 1
ATOM 2362 C C . HIS A 1 282 ? -25.177 5.857 43.478 1.00 96.88 282 HIS A C 1
ATOM 2364 O O . HIS A 1 282 ? -25.593 5.935 44.632 1.00 96.88 282 HIS A O 1
ATOM 2370 N N . GLU A 1 283 ? -25.717 5.022 42.587 1.00 95.81 283 GLU A N 1
ATOM 2371 C CA . GLU A 1 283 ? -26.862 4.148 42.886 1.00 95.81 283 GLU A CA 1
ATOM 2372 C C . GLU A 1 283 ? -26.581 3.205 44.064 1.00 95.81 283 GLU A C 1
ATOM 2374 O O . GLU A 1 283 ? -27.429 3.014 44.936 1.00 95.81 283 GLU A O 1
ATOM 2379 N N . GLN A 1 284 ? -25.370 2.644 44.141 1.00 96.88 284 GLN A N 1
ATOM 2380 C CA . GLN A 1 284 ? -24.967 1.788 45.256 1.00 96.88 284 GLN A CA 1
ATOM 2381 C C . GLN A 1 284 ? -24.921 2.558 46.581 1.00 96.88 284 GLN A C 1
ATOM 2383 O O . GLN A 1 284 ? -25.354 2.033 47.608 1.00 96.88 284 GLN A O 1
ATOM 2388 N N . ARG A 1 285 ? -24.420 3.801 46.577 1.00 97.25 285 ARG A N 1
ATOM 2389 C CA . ARG A 1 285 ? -24.413 4.668 47.766 1.00 97.25 285 ARG A CA 1
ATOM 2390 C C . ARG A 1 285 ? -25.829 5.011 48.214 1.00 97.25 285 ARG A C 1
ATOM 2392 O O . ARG A 1 285 ? -26.114 4.898 49.403 1.00 97.25 285 ARG A O 1
ATOM 2399 N N . GLU A 1 286 ? -26.719 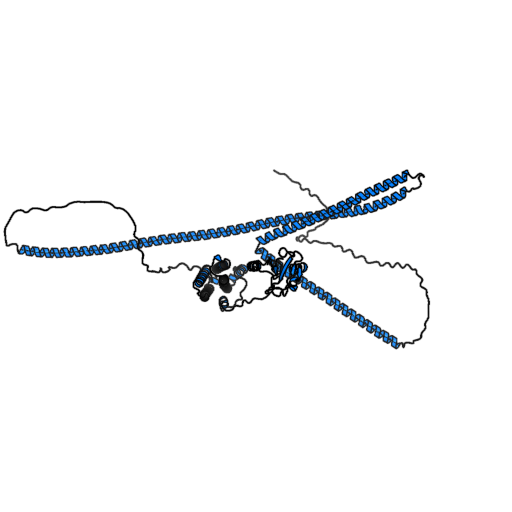5.352 47.287 1.00 97.12 286 GLU A N 1
ATOM 2400 C CA . GLU A 1 286 ? -28.129 5.604 47.604 1.00 97.12 286 GLU A CA 1
ATOM 2401 C C . GLU A 1 286 ? -28.828 4.358 48.162 1.00 97.12 286 GLU A C 1
ATOM 2403 O O . GLU A 1 286 ? -29.567 4.443 49.144 1.00 97.12 286 GLU A O 1
ATOM 2408 N N . ALA A 1 287 ? -28.586 3.185 47.572 1.00 94.12 287 ALA A N 1
ATOM 2409 C CA . ALA A 1 287 ? -29.137 1.924 48.060 1.00 94.12 287 ALA A CA 1
ATOM 2410 C C . ALA A 1 287 ? -28.619 1.588 49.466 1.00 94.12 287 ALA A C 1
ATOM 2412 O O . ALA A 1 287 ? -29.399 1.184 50.330 1.00 94.12 287 ALA A O 1
ATOM 2413 N N . GLN A 1 288 ? -27.324 1.803 49.720 1.00 96.19 288 GLN A N 1
ATOM 2414 C CA . GLN A 1 288 ? -26.726 1.612 51.040 1.00 96.19 288 GLN A CA 1
ATOM 2415 C C . GLN A 1 288 ? -27.320 2.578 52.069 1.00 96.19 288 GLN A C 1
ATOM 2417 O O . GLN A 1 288 ? -27.619 2.167 53.189 1.00 96.19 288 GLN A O 1
ATOM 2422 N N . GLN A 1 289 ? -27.527 3.842 51.695 1.00 97.31 289 GLN A N 1
ATOM 2423 C CA . GLN A 1 289 ? -28.158 4.827 52.567 1.00 97.31 289 GLN A CA 1
ATOM 2424 C C . GLN A 1 289 ? -29.590 4.409 52.925 1.00 97.31 289 GLN A C 1
ATOM 2426 O O . GLN A 1 289 ? -29.922 4.340 54.107 1.00 97.31 289 GLN A O 1
ATOM 2431 N N . LYS A 1 290 ? -30.405 4.023 51.936 1.00 96.44 290 LYS A N 1
ATOM 2432 C CA . LYS A 1 290 ? -31.773 3.523 52.166 1.00 96.44 290 LYS A CA 1
ATOM 2433 C C . LYS A 1 290 ? -31.794 2.267 53.042 1.00 96.44 290 LYS A C 1
ATOM 2435 O O . LYS A 1 290 ? -32.672 2.124 53.889 1.00 96.44 290 LYS A O 1
ATOM 2440 N N . ALA A 1 291 ? -30.830 1.361 52.870 1.00 94.25 291 ALA A N 1
ATOM 2441 C CA . ALA A 1 291 ? -30.699 0.172 53.712 1.00 94.25 291 ALA A CA 1
ATOM 2442 C C . ALA A 1 291 ? -30.354 0.531 55.168 1.00 94.25 291 ALA A C 1
ATOM 2444 O O . ALA A 1 291 ? -30.933 -0.042 56.092 1.00 94.25 291 ALA A O 1
ATOM 2445 N N . ASN A 1 292 ? -29.457 1.500 55.375 1.00 96.50 292 ASN A N 1
ATOM 2446 C CA . ASN A 1 292 ? -29.112 1.999 56.706 1.00 96.50 292 ASN A CA 1
ATOM 2447 C C . ASN A 1 292 ? -30.325 2.667 57.382 1.00 96.50 292 ASN A C 1
ATOM 2449 O O . ASN A 1 292 ? -30.631 2.348 58.530 1.00 96.50 292 ASN A O 1
ATOM 2453 N N . GLU A 1 293 ? -31.062 3.518 56.663 1.00 96.31 293 GLU A N 1
ATOM 2454 C CA . GLU A 1 293 ? -32.291 4.162 57.154 1.00 96.31 293 GLU A CA 1
ATOM 2455 C C . GLU A 1 293 ? -33.373 3.127 57.521 1.00 96.31 293 GLU A C 1
ATOM 2457 O O . GLU A 1 293 ? -34.006 3.223 58.575 1.00 96.31 293 GLU A O 1
ATOM 2462 N N . ALA A 1 294 ? -33.553 2.086 56.700 1.00 93.94 294 ALA A N 1
ATOM 2463 C CA . ALA A 1 294 ? -34.483 0.994 56.988 1.00 93.94 294 ALA A CA 1
ATOM 2464 C C . ALA A 1 294 ? -34.069 0.185 58.231 1.00 93.94 294 ALA A C 1
ATOM 2466 O O . ALA A 1 294 ? -34.921 -0.169 59.051 1.00 93.94 294 ALA A O 1
ATOM 2467 N N . ALA A 1 295 ? -32.772 -0.086 58.402 1.00 94.19 295 ALA A N 1
ATOM 2468 C CA . ALA A 1 295 ? -32.250 -0.774 59.580 1.00 94.19 295 ALA A CA 1
ATOM 2469 C C . ALA A 1 295 ? -32.455 0.054 60.861 1.00 94.19 295 ALA A C 1
ATOM 2471 O O . ALA A 1 295 ? -32.842 -0.493 61.897 1.00 94.19 295 ALA A O 1
ATOM 2472 N N . GLU A 1 296 ? -32.257 1.373 60.803 1.00 96.19 296 GLU A N 1
ATOM 2473 C CA . GLU A 1 296 ? -32.569 2.269 61.921 1.00 96.19 296 GLU A CA 1
ATOM 2474 C C . GLU A 1 296 ? -34.067 2.300 62.241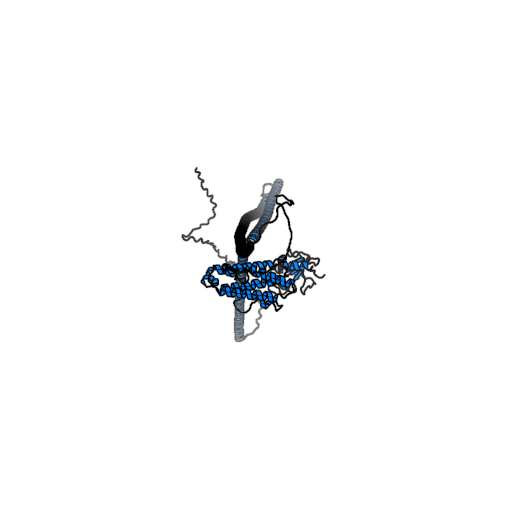 1.00 96.19 296 GLU A C 1
ATOM 2476 O O . GLU A 1 296 ? -34.445 2.221 63.412 1.00 96.19 296 GLU A O 1
ATOM 2481 N N . ALA A 1 297 ? -34.933 2.349 61.225 1.00 94.00 297 ALA A N 1
ATOM 2482 C CA . ALA A 1 297 ? -36.381 2.290 61.419 1.00 94.00 297 ALA A CA 1
ATOM 2483 C C . ALA A 1 297 ? -36.817 0.982 62.104 1.00 94.00 297 ALA A C 1
ATOM 2485 O O . ALA A 1 297 ? -37.637 1.008 63.024 1.00 94.00 297 ALA A O 1
ATOM 2486 N N . GLN A 1 298 ? -36.224 -0.156 61.723 1.00 94.38 298 GLN A N 1
ATOM 2487 C CA . GLN A 1 298 ? -36.465 -1.443 62.384 1.00 94.38 298 GLN A CA 1
ATOM 2488 C C . GLN A 1 298 ? -36.002 -1.445 63.845 1.00 94.38 298 GLN A C 1
ATOM 2490 O O . GLN A 1 298 ? -36.724 -1.949 64.705 1.00 94.38 298 GLN A O 1
ATOM 2495 N N . ARG A 1 299 ? -34.840 -0.848 64.152 1.00 95.38 299 ARG A N 1
ATOM 2496 C CA . ARG A 1 299 ? -34.362 -0.703 65.539 1.00 95.38 299 ARG A CA 1
ATOM 2497 C C . ARG A 1 299 ? -35.331 0.122 66.384 1.00 95.38 299 ARG A C 1
ATOM 2499 O O . ARG A 1 299 ? -35.690 -0.316 67.473 1.00 95.38 299 ARG A O 1
ATOM 2506 N N . ARG A 1 300 ? -35.817 1.253 65.859 1.00 94.75 300 ARG A N 1
ATOM 2507 C CA . ARG A 1 300 ? -36.822 2.093 66.538 1.00 94.75 300 ARG A CA 1
ATOM 2508 C C . ARG A 1 300 ? -38.129 1.338 66.784 1.00 94.75 300 ARG A C 1
ATOM 2510 O O . ARG A 1 300 ? -38.706 1.448 67.861 1.00 94.75 300 ARG A O 1
ATOM 2517 N N . LEU A 1 301 ? -38.588 0.541 65.816 1.00 94.31 301 LEU A N 1
ATOM 2518 C CA . LEU A 1 301 ? -39.794 -0.277 65.970 1.00 94.31 301 LEU A CA 1
ATOM 2519 C C . LEU A 1 301 ? -39.619 -1.372 67.036 1.00 94.31 301 LEU A C 1
ATOM 2521 O O . LEU A 1 301 ? -40.520 -1.595 67.847 1.00 94.31 301 LEU A O 1
ATOM 2525 N N . ALA A 1 302 ? -38.462 -2.038 67.058 1.00 92.62 302 ALA A N 1
ATOM 2526 C CA . ALA A 1 302 ? -38.139 -3.045 68.065 1.00 92.62 302 ALA A CA 1
ATOM 2527 C C . ALA A 1 302 ? -38.070 -2.435 69.475 1.00 92.62 302 ALA A C 1
ATOM 2529 O O . ALA A 1 302 ? -38.621 -2.998 70.421 1.00 92.62 302 ALA A O 1
ATOM 2530 N N . GLU A 1 303 ? -37.463 -1.255 69.612 1.00 95.38 303 GLU A N 1
ATOM 2531 C CA . GLU A 1 303 ? -37.407 -0.513 70.874 1.00 95.38 303 GLU A CA 1
ATOM 2532 C C . GLU A 1 303 ? -38.803 -0.091 71.353 1.00 95.38 303 GLU A C 1
ATOM 2534 O O . GLU A 1 303 ? -39.165 -0.350 72.500 1.00 95.38 303 GLU A O 1
ATOM 2539 N N . ALA A 1 304 ? -39.634 0.459 70.462 1.00 92.94 304 ALA A N 1
ATOM 2540 C CA . ALA A 1 304 ? -41.019 0.807 70.777 1.00 92.94 304 ALA A CA 1
ATOM 2541 C C . ALA A 1 304 ? -41.842 -0.416 71.220 1.00 92.94 304 ALA A C 1
ATOM 2543 O O . ALA A 1 304 ? -42.649 -0.327 72.147 1.00 92.94 304 ALA A O 1
ATOM 2544 N N . THR A 1 305 ? -41.616 -1.573 70.591 1.00 94.25 305 THR A N 1
ATOM 2545 C CA . THR A 1 305 ? -42.269 -2.837 70.966 1.00 94.25 305 THR A CA 1
ATOM 2546 C C . THR A 1 305 ? -41.843 -3.279 72.364 1.00 94.25 305 THR A C 1
ATOM 2548 O O . THR A 1 305 ? -42.698 -3.570 73.199 1.00 94.25 305 THR A O 1
ATOM 2551 N N . ARG A 1 306 ? -40.540 -3.230 72.662 1.00 94.69 306 ARG A N 1
ATOM 2552 C CA . ARG A 1 306 ? -39.998 -3.559 73.987 1.00 94.69 306 ARG A CA 1
ATOM 2553 C C . ARG A 1 306 ? -40.545 -2.634 75.078 1.00 94.69 306 ARG A C 1
ATOM 2555 O O . ARG A 1 306 ? -40.919 -3.113 76.145 1.00 94.69 306 ARG A O 1
ATOM 2562 N N . LEU A 1 307 ? -40.637 -1.330 74.811 1.00 93.50 307 LEU A N 1
ATOM 2563 C CA . LEU A 1 307 ? -41.240 -0.364 75.737 1.00 93.50 307 LEU A CA 1
ATOM 2564 C C . LEU A 1 307 ? -42.723 -0.670 75.984 1.00 93.50 307 LEU A C 1
ATOM 2566 O O . LEU A 1 307 ? -43.184 -0.615 77.122 1.00 93.50 307 LEU A O 1
ATOM 2570 N N . LYS A 1 308 ? -43.469 -1.049 74.941 1.00 93.44 308 LYS A N 1
ATOM 2571 C CA . LYS A 1 308 ? -44.880 -1.441 75.063 1.00 93.44 308 LYS A CA 1
ATOM 2572 C C . LYS A 1 308 ? -45.056 -2.702 75.916 1.00 93.44 308 LYS A C 1
ATOM 2574 O O . LYS A 1 308 ? -45.970 -2.757 76.736 1.00 93.44 308 LYS A O 1
ATOM 2579 N N . GLU A 1 309 ? -44.185 -3.694 75.749 1.00 92.31 309 GLU A N 1
ATOM 2580 C CA . GLU A 1 309 ? -44.172 -4.911 76.572 1.00 92.31 309 GLU A CA 1
ATOM 2581 C C . GLU A 1 309 ? -43.821 -4.614 78.035 1.00 92.31 309 GLU A C 1
ATOM 2583 O O . GLU A 1 309 ? -44.484 -5.130 78.936 1.00 92.31 309 GLU A O 1
ATOM 2588 N N . GLN A 1 310 ? -42.834 -3.746 78.281 1.00 92.06 310 GLN A N 1
ATOM 2589 C CA . GLN A 1 310 ? -42.480 -3.293 79.630 1.00 92.06 310 GLN A CA 1
ATOM 2590 C C . GLN A 1 310 ? -43.646 -2.574 80.309 1.00 92.06 310 GLN A C 1
ATOM 2592 O O . GLN A 1 310 ? -43.963 -2.886 81.455 1.00 92.06 310 GLN A O 1
ATOM 2597 N N . LEU A 1 311 ? -44.326 -1.673 79.593 1.00 91.38 311 LEU A N 1
ATOM 2598 C CA . LEU A 1 311 ? -45.497 -0.969 80.112 1.00 91.38 311 LEU A CA 1
ATOM 2599 C C . LEU A 1 311 ? -46.617 -1.954 80.473 1.00 91.38 311 LEU A C 1
ATOM 2601 O O . LEU A 1 311 ? -47.168 -1.886 81.565 1.00 91.38 311 LEU A O 1
ATOM 2605 N N . ALA A 1 312 ? -46.907 -2.923 79.597 1.00 89.44 312 ALA A N 1
ATOM 2606 C CA . ALA A 1 312 ? -47.918 -3.948 79.853 1.00 89.44 312 ALA A CA 1
ATOM 2607 C C . ALA A 1 312 ? -47.560 -4.850 81.049 1.00 89.44 312 ALA A C 1
ATOM 2609 O O . ALA A 1 312 ? -48.441 -5.236 81.822 1.00 89.44 312 ALA A O 1
ATOM 2610 N N . ALA A 1 313 ? -46.280 -5.193 81.217 1.00 87.06 313 ALA A N 1
ATOM 2611 C CA . ALA A 1 313 ? -45.799 -5.935 82.379 1.00 87.06 313 ALA A CA 1
ATOM 2612 C C . ALA A 1 313 ? -45.941 -5.115 83.671 1.00 87.06 313 ALA A C 1
ATOM 2614 O O . ALA A 1 313 ? -46.352 -5.660 84.695 1.00 87.06 313 ALA A O 1
ATOM 2615 N N . GLN A 1 314 ? -45.665 -3.812 83.610 1.00 88.94 314 GLN A N 1
ATOM 2616 C CA . GLN A 1 314 ? -45.817 -2.899 84.738 1.00 88.94 314 GLN A CA 1
ATOM 2617 C C . GLN A 1 314 ? -47.284 -2.748 85.149 1.00 88.94 314 GLN A C 1
ATOM 2619 O O . GLN A 1 314 ? -47.593 -2.924 86.322 1.00 88.94 314 GLN A O 1
ATOM 2624 N N . THR A 1 315 ? -48.203 -2.575 84.194 1.00 89.12 315 THR A N 1
ATOM 2625 C CA . THR A 1 315 ? -49.648 -2.542 84.479 1.00 89.12 315 THR A CA 1
ATOM 2626 C C . THR A 1 315 ? -50.121 -3.826 85.160 1.00 89.12 315 THR A C 1
ATOM 2628 O O . THR A 1 315 ? -50.828 -3.766 86.159 1.00 89.12 315 THR A O 1
ATOM 2631 N N . LYS A 1 316 ? -49.677 -5.002 84.690 1.00 87.50 316 LYS A N 1
ATOM 2632 C CA . LYS A 1 316 ? -49.997 -6.280 85.352 1.00 87.50 316 LYS A CA 1
ATOM 2633 C C . LYS A 1 316 ? -49.451 -6.358 86.779 1.00 87.50 316 LYS A C 1
ATOM 2635 O O . LYS A 1 316 ? -50.108 -6.932 87.644 1.00 87.50 316 LYS A O 1
ATOM 2640 N N . ALA A 1 317 ? -48.250 -5.834 87.017 1.00 83.88 317 ALA A N 1
ATOM 2641 C CA . ALA A 1 317 ? -47.654 -5.796 88.348 1.00 83.88 317 ALA A CA 1
ATOM 2642 C C . ALA A 1 317 ? -48.419 -4.847 89.284 1.00 83.88 317 ALA A C 1
ATOM 2644 O O . ALA A 1 317 ? -48.642 -5.188 90.445 1.00 83.88 317 ALA A O 1
ATOM 2645 N N . ASP A 1 318 ? -48.863 -3.698 88.777 1.00 85.56 318 ASP A N 1
ATOM 2646 C CA . ASP A 1 318 ? -49.666 -2.734 89.530 1.00 85.56 318 ASP A CA 1
ATOM 2647 C C . ASP A 1 318 ? -51.064 -3.293 89.851 1.00 85.56 318 ASP A C 1
ATOM 2649 O O . ASP A 1 318 ? -51.500 -3.211 91.000 1.00 85.56 318 ASP A O 1
ATOM 2653 N N . ASP A 1 319 ? -51.718 -3.975 88.904 1.00 85.50 319 ASP A N 1
ATOM 2654 C CA . ASP A 1 319 ? -52.985 -4.688 89.136 1.00 85.50 319 ASP A CA 1
ATOM 2655 C C . ASP A 1 319 ? -52.837 -5.799 90.190 1.00 85.50 319 ASP A C 1
ATOM 2657 O O . ASP A 1 319 ? -53.713 -5.996 91.036 1.00 85.50 319 ASP A O 1
ATOM 2661 N N . ALA A 1 320 ? -51.727 -6.544 90.157 1.00 82.56 320 ALA A N 1
ATOM 2662 C CA . ALA A 1 320 ? -51.437 -7.576 91.151 1.00 82.56 320 ALA A CA 1
ATOM 2663 C C . ALA A 1 320 ? -51.232 -6.971 92.548 1.00 82.56 320 ALA A C 1
ATOM 2665 O O . ALA A 1 320 ? -51.801 -7.476 93.516 1.00 82.56 320 ALA A O 1
ATOM 2666 N N . ARG A 1 321 ? -50.495 -5.857 92.647 1.00 83.44 321 ARG A N 1
ATOM 2667 C CA . ARG A 1 321 ? -50.322 -5.104 93.900 1.00 83.44 321 ARG A CA 1
ATOM 2668 C C . ARG A 1 321 ? -51.645 -4.561 94.428 1.00 83.44 321 ARG A C 1
ATOM 2670 O O . ARG A 1 321 ? -51.876 -4.628 95.630 1.00 83.44 321 ARG A O 1
ATOM 2677 N N . ALA A 1 322 ? -52.522 -4.061 93.557 1.00 80.50 322 ALA A N 1
ATOM 2678 C CA . ALA A 1 322 ? -53.848 -3.592 93.952 1.00 80.50 322 ALA A CA 1
ATOM 2679 C C . ALA A 1 322 ? -54.692 -4.730 94.550 1.00 80.50 322 ALA A C 1
ATOM 2681 O O . ALA A 1 322 ? -55.271 -4.568 95.623 1.00 80.50 322 ALA A O 1
ATOM 2682 N N . LYS A 1 323 ? -54.687 -5.914 93.921 1.00 83.50 323 LYS A N 1
ATOM 2683 C CA . LYS A 1 323 ? -55.363 -7.111 94.456 1.00 83.50 323 LYS A CA 1
ATOM 2684 C C . LYS A 1 323 ? -54.770 -7.587 95.780 1.00 83.50 323 LYS A C 1
ATOM 2686 O O . LYS A 1 323 ? -55.509 -8.008 96.666 1.00 83.50 323 LYS A O 1
ATOM 2691 N N . GLU A 1 324 ? -53.450 -7.530 95.930 1.00 80.31 324 GLU A N 1
ATOM 2692 C CA . GLU A 1 324 ? -52.771 -7.885 97.179 1.00 80.31 324 GLU A CA 1
ATOM 2693 C C . GLU A 1 324 ? -53.118 -6.903 98.308 1.00 80.31 324 GLU A C 1
ATOM 2695 O O . GLU A 1 324 ? -53.424 -7.330 99.421 1.00 80.31 324 GLU A O 1
ATOM 2700 N N . GLN A 1 325 ? -53.164 -5.600 98.016 1.00 79.50 325 GLN A N 1
ATOM 2701 C CA . GLN A 1 325 ? -53.626 -4.575 98.957 1.00 79.50 325 GLN A CA 1
ATOM 2702 C C . GLN A 1 325 ? -55.097 -4.761 99.344 1.00 79.50 325 GLN A C 1
ATOM 2704 O O . GLN A 1 325 ? -55.455 -4.546 100.502 1.00 79.50 325 GLN A O 1
ATOM 2709 N N . GLU A 1 326 ? -55.950 -5.179 98.410 1.00 80.69 326 GLU A N 1
ATOM 2710 C CA . GLU A 1 326 ? -57.357 -5.473 98.682 1.00 80.69 326 GLU A CA 1
ATOM 2711 C C . GLU A 1 326 ? -57.523 -6.717 99.566 1.00 80.69 326 GLU A C 1
ATOM 2713 O O . GLU A 1 326 ? -58.241 -6.660 100.564 1.00 80.69 326 GLU A O 1
ATOM 2718 N N . MET A 1 327 ? -56.780 -7.796 99.296 1.00 77.56 327 MET A N 1
ATOM 2719 C CA . MET A 1 327 ? -56.708 -8.959 100.194 1.00 77.56 327 MET A CA 1
ATOM 2720 C C . MET A 1 327 ? -56.179 -8.579 101.581 1.00 77.56 327 MET A C 1
ATOM 2722 O O . MET A 1 327 ? -56.710 -9.035 102.593 1.00 77.56 327 MET A O 1
ATOM 2726 N N . ALA A 1 328 ? -55.152 -7.729 101.653 1.00 74.56 328 ALA A N 1
ATOM 2727 C CA . ALA A 1 328 ? -54.621 -7.238 102.920 1.00 74.56 328 ALA A CA 1
ATOM 2728 C C . ALA A 1 328 ? -55.657 -6.396 103.684 1.00 74.56 328 ALA A C 1
ATOM 2730 O O . ALA A 1 328 ? -55.754 -6.520 104.905 1.00 74.56 328 ALA A O 1
ATOM 2731 N N . ARG A 1 329 ? -56.469 -5.592 102.983 1.00 75.19 329 ARG A N 1
ATOM 2732 C CA . ARG A 1 329 ? -57.606 -4.859 103.562 1.00 75.19 329 ARG A CA 1
ATOM 2733 C C . ARG A 1 329 ? -58.676 -5.796 104.110 1.00 75.19 329 ARG A C 1
ATOM 2735 O O . ARG A 1 329 ? -59.057 -5.632 105.262 1.00 75.19 329 ARG A O 1
ATOM 2742 N N . GLN A 1 330 ? -59.099 -6.795 103.338 1.00 77.75 330 GLN A N 1
ATOM 2743 C CA . GLN A 1 330 ? -60.083 -7.788 103.786 1.00 77.75 330 GLN A CA 1
ATOM 2744 C C . GLN A 1 330 ? -59.583 -8.544 105.021 1.00 77.75 330 GLN A C 1
ATOM 2746 O O . GLN A 1 330 ? -60.303 -8.686 106.005 1.00 77.75 330 GLN A O 1
ATOM 2751 N N . LYS A 1 331 ? -58.308 -8.943 105.023 1.00 75.50 331 LYS A N 1
ATOM 2752 C CA . LYS A 1 331 ? -57.682 -9.603 106.172 1.00 75.50 331 LYS A CA 1
ATOM 2753 C C . LYS A 1 331 ? -57.590 -8.678 107.388 1.00 75.50 331 LYS A C 1
ATOM 2755 O O . LYS A 1 331 ? -57.793 -9.125 108.513 1.00 75.50 331 LYS A O 1
ATOM 2760 N N . ALA A 1 332 ? -57.311 -7.389 107.192 1.00 69.31 332 ALA A N 1
ATOM 2761 C CA . ALA A 1 332 ? -57.323 -6.401 108.267 1.00 69.31 332 ALA A CA 1
ATOM 2762 C C . ALA A 1 332 ? -58.738 -6.174 108.828 1.00 69.31 332 ALA A C 1
ATOM 2764 O O . ALA A 1 332 ? -58.889 -6.061 110.043 1.00 69.31 332 ALA A O 1
ATOM 2765 N N . GLU A 1 333 ? -59.774 -6.160 107.988 1.00 68.44 333 GLU A N 1
ATOM 2766 C CA . GLU A 1 333 ? -61.179 -6.094 108.417 1.00 68.44 333 GLU A CA 1
ATOM 2767 C C . GLU A 1 333 ? -61.591 -7.342 109.210 1.00 68.44 333 GLU A C 1
ATOM 2769 O O . GLU A 1 333 ? -62.186 -7.220 110.282 1.00 68.44 333 GLU A O 1
ATOM 2774 N N . GLU A 1 334 ? -61.181 -8.528 108.762 1.00 68.31 334 GLU A N 1
ATOM 2775 C CA . GLU A 1 334 ? -61.398 -9.798 109.463 1.00 68.31 334 GLU A CA 1
ATOM 2776 C C . GLU A 1 334 ? -60.670 -9.823 110.822 1.00 68.31 334 GLU A C 1
ATOM 2778 O O . GLU A 1 334 ? -61.250 -10.162 111.853 1.00 68.31 334 GLU A O 1
ATOM 2783 N N . THR A 1 335 ? -59.426 -9.335 110.864 1.00 64.44 335 THR A N 1
ATOM 2784 C CA . THR A 1 335 ? -58.654 -9.187 112.111 1.00 64.44 335 THR A CA 1
ATOM 2785 C C . THR A 1 335 ? -59.288 -8.149 113.043 1.00 64.44 335 THR A C 1
ATOM 2787 O O . THR A 1 335 ? -59.293 -8.322 114.259 1.00 64.44 335 THR A O 1
ATOM 2790 N N . THR A 1 336 ? -59.876 -7.082 112.497 1.00 64.94 336 THR A N 1
ATOM 2791 C CA . THR A 1 336 ? -60.594 -6.059 113.273 1.00 64.94 336 THR A CA 1
ATOM 2792 C C . THR A 1 336 ? -61.886 -6.618 113.870 1.00 64.94 336 THR A C 1
ATOM 2794 O O . THR A 1 336 ? -62.230 -6.269 115.000 1.00 64.94 336 THR A O 1
ATOM 2797 N N . HIS A 1 337 ? -62.580 -7.514 113.163 1.00 57.97 337 HIS A N 1
ATOM 2798 C CA . HIS A 1 337 ? -63.709 -8.266 113.712 1.00 57.97 337 HIS A CA 1
ATOM 2799 C C . HIS A 1 337 ? -63.277 -9.189 114.857 1.00 57.97 337 HIS A C 1
ATOM 2801 O O . HIS A 1 337 ? -63.870 -9.130 115.931 1.00 57.97 337 HIS A O 1
ATOM 2807 N N . ILE A 1 338 ? -62.179 -9.931 114.688 1.00 59.53 338 ILE A N 1
ATOM 2808 C CA . ILE A 1 338 ? -61.612 -10.797 115.736 1.00 59.53 338 ILE A CA 1
ATOM 2809 C C . ILE A 1 338 ? -61.180 -9.988 116.971 1.00 59.53 338 ILE A C 1
ATOM 2811 O O . ILE A 1 338 ? -61.435 -10.398 118.100 1.00 59.53 338 ILE A O 1
ATOM 2815 N N . VAL A 1 339 ? -60.562 -8.815 116.791 1.00 59.25 339 VAL A N 1
ATOM 2816 C CA . VAL A 1 339 ? -60.166 -7.932 117.903 1.00 59.25 339 VAL A CA 1
ATOM 2817 C C . VAL A 1 339 ? -61.385 -7.318 118.598 1.00 59.25 339 VAL A C 1
ATOM 2819 O O . VAL A 1 339 ? -61.377 -7.200 119.821 1.00 59.25 339 VAL A O 1
ATOM 2822 N N . LYS A 1 340 ? -62.453 -6.966 117.871 1.00 57.12 340 LYS A N 1
ATOM 2823 C CA . LYS A 1 340 ? -63.716 -6.518 118.484 1.00 57.12 340 LYS A CA 1
ATOM 2824 C C . LYS A 1 340 ? -64.389 -7.630 119.294 1.00 57.12 340 LYS A C 1
ATOM 2826 O O . LYS A 1 340 ? -64.866 -7.344 120.389 1.00 57.12 340 LYS A O 1
ATOM 2831 N N . ASP A 1 341 ? -64.341 -8.875 118.827 1.00 53.50 341 ASP A N 1
ATOM 2832 C CA . ASP A 1 341 ? -64.848 -10.037 119.570 1.00 53.50 341 ASP A CA 1
ATOM 2833 C C . ASP A 1 341 ? -63.988 -10.357 120.807 1.00 53.50 341 ASP A C 1
ATOM 2835 O O . ASP A 1 341 ? -64.522 -10.655 121.878 1.00 53.50 341 ASP A O 1
ATOM 2839 N N . LEU A 1 342 ? -62.661 -10.201 120.709 1.00 51.88 342 LEU A N 1
ATOM 2840 C CA . LEU A 1 342 ? -61.724 -10.318 121.837 1.00 51.88 342 LEU A CA 1
ATOM 2841 C C . LEU A 1 342 ? -61.884 -9.190 122.867 1.00 51.88 342 LEU A C 1
ATOM 2843 O O . LEU A 1 342 ? -61.744 -9.430 124.062 1.00 51.88 342 LEU A O 1
ATOM 2847 N N . ILE A 1 343 ? -62.206 -7.965 122.443 1.00 53.50 343 ILE A N 1
ATOM 2848 C CA . ILE A 1 343 ? -62.510 -6.852 123.358 1.00 53.50 343 ILE A CA 1
ATOM 2849 C C . ILE A 1 343 ? -63.888 -7.051 124.013 1.00 53.50 343 ILE A C 1
ATOM 2851 O O . ILE A 1 343 ? -64.042 -6.742 125.194 1.00 53.50 343 ILE A O 1
ATOM 2855 N N . ALA A 1 344 ? -64.859 -7.653 123.316 1.00 49.16 344 ALA A N 1
ATOM 2856 C CA . ALA A 1 344 ? -66.154 -8.023 123.895 1.00 49.16 344 ALA A CA 1
ATOM 2857 C C . ALA A 1 344 ? -66.057 -9.172 124.923 1.00 49.16 344 ALA A C 1
ATOM 2859 O O . ALA A 1 344 ? -66.873 -9.239 125.839 1.00 49.16 344 ALA A O 1
ATOM 2860 N N . THR A 1 345 ? -65.037 -10.033 124.836 1.00 46.75 345 THR A N 1
ATOM 2861 C CA . THR A 1 345 ? -64.767 -11.094 125.829 1.00 46.75 345 THR A CA 1
ATOM 2862 C C . THR A 1 345 ? -63.773 -10.698 126.927 1.00 46.75 345 THR A C 1
ATOM 2864 O O . THR A 1 345 ? -63.689 -11.388 127.938 1.00 46.75 345 THR A O 1
ATOM 2867 N N . ARG A 1 346 ? -63.067 -9.565 126.805 1.00 40.03 346 ARG A N 1
ATOM 2868 C CA . ARG A 1 346 ? -62.033 -9.115 127.761 1.00 40.03 346 ARG A CA 1
ATOM 2869 C C . ARG A 1 346 ? -62.431 -7.873 128.572 1.00 40.03 346 ARG A C 1
ATOM 2871 O O . ARG A 1 346 ? -61.581 -7.068 128.938 1.00 40.03 346 ARG A O 1
ATOM 2878 N N . SER A 1 347 ? -63.724 -7.740 128.886 1.00 36.50 347 SER A N 1
ATOM 2879 C CA . SER A 1 347 ? -64.249 -6.810 129.908 1.00 36.50 347 SER A CA 1
ATOM 2880 C C . SER A 1 347 ? -64.543 -7.500 131.255 1.00 36.50 347 SER A C 1
ATOM 2882 O O . SER A 1 347 ? -65.193 -6.917 132.124 1.00 36.50 347 SER A O 1
ATOM 2884 N N . VAL A 1 348 ? -64.055 -8.729 131.452 1.00 41.38 348 VAL A N 1
ATOM 2885 C CA . VAL A 1 348 ? -64.089 -9.447 132.732 1.00 41.38 348 VAL A CA 1
ATOM 2886 C C . VAL A 1 348 ? -62.727 -10.108 132.923 1.00 41.38 348 VAL A C 1
ATOM 2888 O O . VAL A 1 348 ? -62.526 -11.224 132.476 1.00 41.38 348 VAL A O 1
ATOM 2891 N N . GLU A 1 349 ? -61.766 -9.361 133.469 1.00 34.03 349 GLU A N 1
ATOM 2892 C CA . GLU A 1 349 ? -60.766 -9.812 134.456 1.00 34.03 349 GLU A CA 1
ATOM 2893 C C . GLU A 1 349 ? -59.619 -8.795 134.566 1.00 34.03 349 GLU A C 1
ATOM 2895 O O . GLU A 1 349 ? -58.868 -8.518 133.631 1.00 34.03 349 GLU A O 1
ATOM 2900 N N . ASN A 1 350 ? -59.548 -8.209 135.758 1.00 33.31 350 ASN A N 1
ATOM 2901 C CA . ASN A 1 350 ? -58.554 -7.254 136.223 1.00 33.31 350 ASN A CA 1
ATOM 2902 C C . ASN A 1 350 ? -57.208 -7.928 136.546 1.00 33.31 350 ASN A C 1
ATOM 2904 O O . ASN A 1 350 ? -57.181 -9.056 137.021 1.00 33.31 350 ASN A O 1
ATOM 2908 N N . ASN A 1 351 ? -56.146 -7.114 136.471 1.00 34.94 351 ASN A N 1
ATOM 2909 C CA . ASN A 1 351 ? -54.951 -7.111 137.330 1.00 34.94 351 ASN A CA 1
ATOM 2910 C C . ASN A 1 351 ? -54.137 -8.408 137.490 1.00 34.94 351 ASN A C 1
ATOM 2912 O O . ASN A 1 351 ? -54.500 -9.241 138.310 1.00 34.94 351 ASN A O 1
ATOM 2916 N N . TYR A 1 352 ? -52.918 -8.449 136.929 1.00 29.02 352 TYR A N 1
ATOM 2917 C CA . TYR A 1 352 ? -51.700 -8.680 137.729 1.00 29.02 352 TYR A CA 1
ATOM 2918 C C . TYR A 1 352 ? -50.398 -8.550 136.910 1.00 29.02 352 TYR A C 1
ATOM 2920 O O . TYR A 1 352 ? -50.258 -9.110 135.829 1.00 29.02 352 TYR A O 1
ATOM 2928 N N . PHE A 1 353 ? -49.436 -7.897 137.559 1.00 30.58 353 PHE A N 1
ATOM 2929 C CA . PHE A 1 353 ? -47.983 -7.942 137.408 1.00 30.58 353 PHE A CA 1
ATOM 2930 C C . PHE A 1 353 ? -47.199 -7.030 136.454 1.00 30.58 353 PHE A C 1
ATOM 2932 O O . PHE A 1 353 ? -47.427 -6.876 135.260 1.00 30.58 353 PHE A O 1
ATOM 2939 N N . ASP A 1 354 ? -46.202 -6.485 137.137 1.00 28.33 354 ASP A N 1
ATOM 2940 C CA . ASP A 1 354 ? -45.147 -5.541 136.861 1.00 28.33 354 ASP A CA 1
ATOM 2941 C C . ASP A 1 354 ? -43.825 -6.303 136.560 1.00 28.33 354 ASP A C 1
ATOM 2943 O O . ASP A 1 354 ? -43.714 -7.498 136.832 1.00 28.33 354 ASP A O 1
ATOM 2947 N N . THR A 1 355 ? -42.810 -5.548 136.120 1.00 29.86 355 THR A N 1
ATOM 2948 C CA . THR A 1 355 ? -41.346 -5.767 136.244 1.00 29.86 355 THR A CA 1
ATOM 2949 C C . THR A 1 355 ? -40.508 -6.693 135.295 1.00 29.86 355 THR A C 1
ATOM 2951 O O . THR A 1 355 ? -40.503 -7.912 135.386 1.00 29.86 355 THR A O 1
ATOM 2954 N N . VAL A 1 356 ? -39.623 -6.012 134.525 1.00 30.83 356 VAL A N 1
ATOM 2955 C CA . VAL A 1 356 ? -38.234 -6.298 134.019 1.00 30.83 356 VAL A CA 1
ATOM 2956 C C . VAL A 1 356 ? -37.912 -7.455 133.040 1.00 30.83 356 VAL A C 1
ATOM 2958 O O . VAL A 1 356 ? -38.088 -8.622 133.358 1.00 30.83 356 VAL A O 1
ATOM 2961 N N . GLY A 1 357 ? -37.202 -7.144 131.931 1.00 29.12 357 GLY A N 1
ATOM 2962 C CA . GLY A 1 357 ? -36.460 -8.156 131.145 1.00 29.12 357 GLY A CA 1
ATOM 2963 C C . GLY A 1 357 ? -35.803 -7.722 129.814 1.00 29.12 357 GLY A C 1
ATOM 2964 O O . GLY A 1 357 ? -36.349 -7.954 128.749 1.00 29.12 357 GLY A O 1
ATOM 2965 N N . ARG A 1 358 ? -34.613 -7.116 129.911 1.00 30.95 358 ARG A N 1
ATOM 2966 C CA . ARG A 1 358 ? -33.488 -6.924 128.953 1.00 30.95 358 ARG A CA 1
ATOM 2967 C C . ARG A 1 358 ? -33.389 -7.678 127.590 1.00 30.95 358 ARG A C 1
ATOM 2969 O O . ARG A 1 358 ? -33.511 -8.890 127.537 1.00 30.95 358 ARG A O 1
ATOM 2976 N N . GLN A 1 359 ? -32.819 -6.919 126.628 1.00 29.34 359 GLN A N 1
ATOM 2977 C CA . GLN A 1 359 ? -31.681 -7.203 125.704 1.00 29.34 359 GLN A CA 1
ATOM 2978 C C . GLN A 1 359 ? -31.822 -8.133 124.478 1.00 29.34 359 GLN A C 1
ATOM 2980 O O . GLN A 1 359 ? -32.111 -9.310 124.616 1.00 29.34 359 GLN A O 1
ATOM 2985 N N . PHE A 1 360 ? -31.473 -7.580 123.299 1.00 30.58 360 PHE A N 1
ATOM 2986 C CA . PHE A 1 360 ? -30.388 -7.932 122.336 1.00 30.58 360 PHE A CA 1
ATOM 2987 C C . PHE A 1 360 ? -30.758 -7.258 120.987 1.00 30.58 360 PHE A C 1
ATOM 2989 O O . PHE A 1 360 ? -31.799 -7.570 120.427 1.00 30.58 360 PHE A O 1
ATOM 2996 N N . SER A 1 361 ? -30.165 -6.132 120.564 1.00 30.38 361 SER A N 1
ATOM 2997 C CA . SER A 1 361 ? -28.817 -5.892 119.998 1.00 30.38 361 SER A CA 1
ATOM 2998 C C . SER A 1 361 ? -28.586 -6.463 118.590 1.00 30.38 361 SER A C 1
ATOM 3000 O O . SER A 1 361 ? -28.883 -7.629 118.362 1.00 30.38 361 SER A O 1
ATOM 3002 N N . ALA A 1 362 ? -27.897 -5.643 117.769 1.00 28.00 362 ALA A N 1
ATOM 3003 C CA . ALA A 1 362 ? -27.167 -5.929 116.514 1.00 28.00 362 ALA A CA 1
ATOM 3004 C C . ALA A 1 362 ? -27.977 -5.859 115.201 1.00 28.00 362 ALA A C 1
ATOM 3006 O O . ALA A 1 362 ? -29.086 -6.366 115.149 1.00 28.00 362 ALA A O 1
ATOM 3007 N N . LEU A 1 363 ? -27.506 -5.317 114.070 1.00 29.11 363 LEU A N 1
ATOM 3008 C CA . LEU A 1 363 ? -26.271 -4.637 113.620 1.00 29.11 363 LEU A CA 1
ATOM 3009 C C . LEU A 1 363 ? -26.665 -4.026 112.235 1.00 29.11 363 LEU A C 1
ATOM 3011 O O . LEU A 1 363 ? -27.368 -4.686 111.477 1.00 29.11 363 LEU A O 1
ATOM 3015 N N . ASP A 1 364 ? -26.537 -2.729 111.960 1.00 27.00 364 ASP A N 1
ATOM 3016 C CA . ASP A 1 364 ? -25.375 -1.982 111.437 1.00 27.00 364 ASP A CA 1
ATOM 3017 C C . ASP A 1 364 ? -24.993 -2.180 109.941 1.00 27.00 364 ASP A C 1
ATOM 3019 O O . ASP A 1 364 ? -24.617 -3.263 109.509 1.00 27.00 364 ASP A O 1
ATOM 3023 N N . ILE A 1 365 ? -25.007 -1.033 109.232 1.00 28.78 365 ILE A N 1
ATOM 3024 C CA . ILE A 1 365 ? -23.997 -0.493 108.286 1.00 28.78 365 ILE A CA 1
ATOM 3025 C C . ILE A 1 365 ? -23.913 -0.957 106.810 1.00 28.78 365 ILE A C 1
ATOM 3027 O O . ILE A 1 365 ? -23.470 -2.053 106.506 1.00 28.78 365 ILE A O 1
ATOM 3031 N N . SER A 1 366 ? -24.168 0.044 105.936 1.00 27.77 366 SER A N 1
ATOM 3032 C CA . SER A 1 366 ? -23.451 0.513 104.712 1.00 27.77 366 SER A CA 1
ATOM 3033 C C . SER A 1 366 ? -23.122 -0.483 103.576 1.00 27.77 366 SER A C 1
ATOM 3035 O O . SER A 1 366 ? -22.985 -1.670 103.790 1.00 27.77 366 SER A O 1
ATOM 3037 N N . SER A 1 367 ? -22.922 -0.110 102.309 1.00 28.72 367 SER A N 1
ATOM 3038 C CA . SER A 1 367 ? -22.267 1.071 101.732 1.00 28.72 367 SER A CA 1
ATOM 3039 C C . SER A 1 367 ? -22.471 1.108 100.205 1.00 28.72 367 SER A C 1
ATOM 3041 O O . SER A 1 367 ? -22.870 0.132 99.575 1.00 28.72 367 SER A O 1
ATOM 3043 N N . GLN A 1 368 ? -22.173 2.274 99.628 1.00 31.91 368 GLN A N 1
ATOM 3044 C CA . GLN A 1 368 ? -21.943 2.547 98.206 1.00 31.91 368 GLN A CA 1
ATOM 3045 C C . GLN A 1 368 ? -20.811 1.685 97.604 1.00 31.91 368 GLN A C 1
ATOM 3047 O O . GLN A 1 368 ? -19.836 1.411 98.294 1.00 31.91 368 GLN A O 1
ATOM 3052 N N . THR A 1 369 ? -20.846 1.403 96.292 1.00 27.55 369 THR A N 1
ATOM 3053 C CA . THR A 1 369 ? -19.949 1.978 95.247 1.00 27.55 369 THR A CA 1
ATOM 3054 C C . THR A 1 369 ? -19.834 1.112 93.972 1.00 27.55 369 THR A C 1
ATOM 3056 O O . THR A 1 369 ? -19.782 -0.106 94.033 1.00 27.55 369 THR A O 1
ATOM 3059 N N . ALA A 1 370 ? -19.752 1.822 92.833 1.00 26.72 370 ALA A N 1
ATOM 3060 C CA . ALA A 1 370 ? -18.916 1.597 91.638 1.00 26.72 370 ALA A CA 1
ATOM 3061 C C . ALA A 1 370 ? -19.066 0.352 90.712 1.00 26.72 370 ALA A C 1
ATOM 3063 O O . ALA A 1 370 ? -18.887 -0.795 91.095 1.00 26.72 370 ALA A O 1
ATOM 3064 N N . GLN A 1 371 ? -19.261 0.657 89.416 1.00 31.94 371 GLN A N 1
ATOM 3065 C CA . GLN A 1 371 ? -18.782 -0.069 88.211 1.00 31.94 371 GLN A CA 1
ATOM 3066 C C . GLN A 1 371 ? -17.229 -0.202 88.210 1.00 31.94 371 GLN A C 1
ATOM 3068 O O . GLN A 1 371 ? -16.627 0.593 88.936 1.00 31.94 371 GLN A O 1
ATOM 3073 N N . PRO A 1 372 ? -16.532 -1.058 87.397 1.00 42.12 372 PRO A N 1
ATOM 3074 C CA . PRO A 1 372 ? -16.777 -1.294 85.952 1.00 42.12 372 PRO A CA 1
ATOM 3075 C C . PRO A 1 372 ? -16.347 -2.664 85.326 1.00 42.12 372 PRO A C 1
ATOM 3077 O O . PRO A 1 372 ? -15.833 -3.546 85.999 1.00 42.12 372 PRO A O 1
ATOM 3080 N N . ALA A 1 373 ? -16.509 -2.737 83.990 1.00 27.66 373 ALA A N 1
ATOM 3081 C CA . ALA A 1 373 ? -15.676 -3.414 82.969 1.00 27.66 373 ALA A CA 1
ATOM 3082 C C . ALA A 1 373 ? -15.809 -4.935 82.648 1.00 27.66 373 ALA A C 1
ATOM 3084 O O . ALA A 1 373 ? -15.410 -5.798 83.415 1.00 27.66 373 ALA A O 1
ATOM 3085 N N . ASP A 1 374 ? -16.252 -5.166 81.401 1.00 27.95 374 ASP A N 1
ATOM 3086 C CA . ASP A 1 374 ? -15.672 -5.983 80.308 1.00 27.95 374 ASP A CA 1
ATOM 3087 C C . ASP A 1 374 ? -15.733 -7.533 80.194 1.00 27.95 374 ASP A C 1
ATOM 3089 O O . ASP A 1 374 ? -15.427 -8.289 81.108 1.00 27.95 374 ASP A O 1
ATOM 3093 N N . GLN A 1 375 ? -15.990 -7.90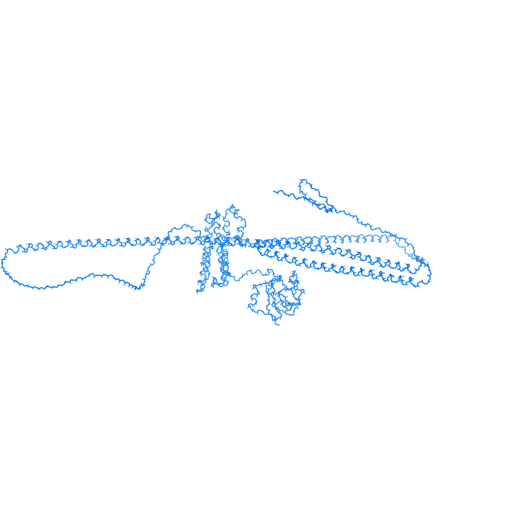9 78.925 1.00 27.50 375 GLN A N 1
ATOM 3094 C CA . GLN A 1 375 ? -15.630 -9.095 78.116 1.00 27.50 375 GLN A CA 1
ATOM 3095 C C . GLN A 1 375 ? -16.450 -10.410 78.093 1.00 27.50 375 GLN A C 1
ATOM 3097 O O . GLN A 1 375 ? -16.524 -11.179 79.043 1.00 27.50 375 GLN A O 1
ATOM 3102 N N . ASP A 1 376 ? -16.959 -10.653 76.872 1.00 27.67 376 ASP A N 1
ATOM 3103 C CA . ASP A 1 376 ? -16.922 -11.851 76.015 1.00 27.67 376 ASP A CA 1
ATOM 3104 C C . ASP A 1 376 ? -17.427 -13.228 76.485 1.00 27.67 376 ASP A C 1
ATOM 3106 O O . ASP A 1 376 ? -16.938 -13.852 77.421 1.00 27.67 376 ASP A O 1
ATOM 3110 N N . GLY A 1 377 ? -18.327 -13.792 75.666 1.00 28.80 377 GLY A N 1
ATOM 3111 C CA . GLY A 1 377 ? -18.732 -15.196 75.719 1.00 28.80 377 GLY A CA 1
ATOM 3112 C C . GLY A 1 377 ? -19.640 -15.607 74.555 1.00 28.80 377 GLY A C 1
ATOM 3113 O O . GLY A 1 377 ? -20.831 -15.319 74.538 1.00 28.80 377 GLY A O 1
ATOM 3114 N N . VAL A 1 378 ? -19.049 -16.296 73.581 1.00 29.00 378 VAL A N 1
ATOM 3115 C CA . VAL A 1 378 ? -19.631 -16.882 72.360 1.00 29.00 378 VAL A CA 1
ATOM 3116 C C . VAL A 1 378 ? -20.795 -17.855 72.630 1.00 29.00 378 VAL A C 1
ATOM 3118 O O . VAL A 1 378 ? -20.702 -18.709 73.505 1.00 29.00 378 VAL A O 1
ATOM 3121 N N . GLY A 1 379 ? -21.826 -17.836 71.771 1.00 28.53 379 GLY A N 1
ATOM 3122 C CA . GLY A 1 379 ? -22.850 -18.887 71.687 1.00 28.53 379 GLY A CA 1
ATOM 3123 C C . GLY A 1 379 ? -23.585 -18.907 70.339 1.00 28.53 379 GLY A C 1
ATOM 3124 O O . GLY A 1 379 ? -24.375 -18.019 70.038 1.00 28.53 379 GLY A O 1
ATOM 3125 N N . LYS A 1 380 ? -23.307 -19.925 69.513 1.00 26.61 380 LYS A N 1
ATOM 3126 C CA . LYS A 1 380 ? -24.002 -20.253 68.252 1.00 26.61 380 LYS A CA 1
ATOM 3127 C C . LYS A 1 380 ? -25.413 -20.808 68.504 1.00 26.61 380 LYS A C 1
ATOM 3129 O O . LYS A 1 380 ? -25.570 -21.632 69.396 1.00 26.61 380 LYS A O 1
ATOM 3134 N N . ALA A 1 381 ? -26.328 -20.509 67.572 1.00 24.91 381 ALA A N 1
ATOM 3135 C CA . ALA A 1 381 ? -27.199 -21.436 66.818 1.00 24.91 381 ALA A CA 1
ATOM 3136 C C . ALA A 1 381 ? -28.657 -20.954 66.698 1.00 24.91 381 ALA A C 1
ATOM 3138 O O . ALA A 1 381 ? -29.270 -20.553 67.678 1.00 24.91 381 ALA A O 1
ATOM 3139 N N . GLY A 1 382 ? -29.219 -21.099 65.490 1.00 26.62 382 GLY A N 1
ATOM 3140 C CA . GLY A 1 382 ? -30.667 -21.155 65.268 1.00 26.62 382 GLY A CA 1
ATOM 3141 C C . GLY A 1 382 ? -31.210 -20.151 64.253 1.00 26.62 382 GLY A C 1
ATOM 3142 O O . GLY A 1 382 ? -31.663 -19.077 64.624 1.00 26.62 382 GLY A O 1
ATOM 3143 N N . GLN A 1 383 ? -31.230 -20.534 62.970 1.00 26.55 383 GLN A N 1
ATOM 3144 C CA . GLN A 1 383 ? -32.222 -20.013 62.018 1.00 26.55 383 GLN A CA 1
ATOM 3145 C C . GLN A 1 383 ? -33.641 -20.372 62.514 1.00 26.55 383 GLN A C 1
ATOM 3147 O O . GLN A 1 383 ? -33.816 -21.412 63.152 1.00 26.55 383 GLN A O 1
ATOM 3152 N N . PRO A 1 384 ? -34.664 -19.575 62.161 1.00 28.22 384 PRO A N 1
ATOM 3153 C CA . PRO A 1 384 ? -35.425 -19.965 60.981 1.00 28.22 384 PRO A CA 1
ATOM 3154 C C . PRO A 1 384 ? -35.686 -18.819 59.998 1.00 28.22 384 PRO A C 1
ATOM 3156 O O . PRO A 1 384 ? -35.907 -17.660 60.333 1.00 28.22 384 PRO A O 1
ATOM 3159 N N . SER A 1 385 ? -35.677 -19.237 58.741 1.00 29.19 385 SER A N 1
ATOM 3160 C CA . SER A 1 385 ? -36.211 -18.607 57.542 1.00 29.19 385 SER A CA 1
ATOM 3161 C C . SER A 1 385 ? -37.530 -17.845 57.728 1.00 29.19 385 SER A C 1
ATOM 3163 O O . SER A 1 385 ? -38.544 -18.447 58.082 1.00 29.19 385 SER A O 1
ATOM 3165 N N . VAL A 1 386 ? -37.548 -16.576 57.311 1.00 24.39 386 VAL A N 1
ATOM 3166 C CA . VAL A 1 386 ? -38.763 -15.867 56.878 1.00 24.39 386 VAL A CA 1
ATOM 3167 C C . VAL A 1 386 ? -38.433 -15.069 55.611 1.00 24.39 386 VAL A C 1
ATOM 3169 O O . VAL A 1 386 ? -37.516 -14.252 55.592 1.00 24.39 386 VAL A O 1
ATOM 3172 N N . LYS A 1 387 ? -39.163 -15.360 54.526 1.00 31.34 387 LYS A N 1
ATOM 3173 C CA . LYS A 1 387 ? -39.141 -14.632 53.245 1.00 31.34 387 LYS A CA 1
ATOM 3174 C C . LYS A 1 387 ? -39.609 -13.181 53.446 1.00 31.34 387 LYS A C 1
ATOM 3176 O O . LYS A 1 387 ? -40.639 -13.004 54.094 1.00 31.34 387 LYS A O 1
ATOM 3181 N N . PRO A 1 388 ? -39.013 -12.172 52.788 1.00 24.67 388 PRO A N 1
ATOM 3182 C CA . PRO A 1 388 ? -39.719 -10.938 52.499 1.00 24.67 388 PRO A CA 1
ATOM 3183 C C . PRO A 1 388 ? -40.398 -11.035 51.129 1.00 24.67 388 PRO A C 1
ATOM 3185 O O . PRO A 1 388 ? -39.788 -11.387 50.118 1.00 24.67 388 PRO A O 1
ATOM 3188 N N . ALA A 1 389 ? -41.693 -10.731 51.127 1.00 23.55 389 ALA A N 1
ATOM 3189 C CA . ALA A 1 389 ? -42.474 -10.457 49.936 1.00 23.55 389 ALA A CA 1
ATOM 3190 C C . ALA A 1 389 ? -41.845 -9.290 49.157 1.00 23.55 389 ALA A C 1
ATOM 3192 O O . ALA A 1 389 ? -41.502 -8.259 49.734 1.00 23.55 389 ALA A O 1
ATOM 3193 N N . ALA A 1 390 ? -41.691 -9.468 47.847 1.00 24.77 390 ALA A N 1
ATOM 3194 C CA . ALA A 1 390 ? -41.219 -8.430 46.948 1.00 24.77 390 ALA A CA 1
ATOM 3195 C C . ALA A 1 390 ? -42.297 -7.345 46.801 1.00 24.77 390 ALA A C 1
ATOM 3197 O O . ALA A 1 390 ? -43.376 -7.604 46.269 1.00 24.77 390 ALA A O 1
ATOM 3198 N N . SER A 1 391 ? -42.000 -6.131 47.264 1.00 24.27 391 SER A N 1
ATOM 3199 C CA . SER A 1 391 ? -42.744 -4.929 46.897 1.00 24.27 391 SER A CA 1
ATOM 3200 C C . SER A 1 391 ? -42.219 -4.386 45.569 1.00 24.27 391 SER A C 1
ATOM 3202 O O . SER A 1 391 ? -41.014 -4.211 45.390 1.00 24.27 391 SER A O 1
ATOM 3204 N N . ALA A 1 392 ? -43.166 -4.135 44.669 1.00 36.81 392 ALA A N 1
ATOM 3205 C CA . ALA A 1 392 ? -43.044 -3.592 43.325 1.00 36.81 392 ALA A CA 1
ATOM 3206 C C . ALA A 1 392 ? -41.865 -2.628 43.101 1.00 36.81 392 ALA A C 1
ATOM 3208 O O . ALA A 1 392 ? -41.795 -1.544 43.677 1.00 36.81 392 ALA A O 1
ATOM 3209 N N . THR A 1 393 ? -40.987 -3.009 42.176 1.00 24.95 393 THR A N 1
ATOM 3210 C CA . THR A 1 393 ? -40.122 -2.086 41.438 1.00 24.95 393 THR A CA 1
ATOM 3211 C C . THR A 1 393 ? -40.566 -2.147 39.979 1.00 24.95 393 THR A C 1
ATOM 3213 O O . THR A 1 393 ? -40.807 -3.234 39.455 1.00 24.95 393 THR A O 1
ATOM 3216 N N . THR A 1 394 ? -40.737 -0.977 39.369 1.00 26.53 394 THR A N 1
ATOM 3217 C CA . THR A 1 394 ? -41.069 -0.704 37.960 1.00 26.53 394 THR A CA 1
ATOM 3218 C C . THR A 1 394 ? -40.475 -1.754 37.004 1.00 26.53 394 THR A C 1
ATOM 3220 O O . THR A 1 394 ? -39.316 -2.122 37.212 1.00 26.53 394 THR A O 1
ATOM 3223 N N . PRO A 1 395 ? -41.209 -2.265 35.989 1.00 31.42 395 PRO A N 1
ATOM 3224 C CA . PRO A 1 395 ? -40.754 -3.406 35.199 1.00 31.42 395 PRO A CA 1
ATOM 3225 C C . PRO A 1 395 ? -39.482 -3.041 34.435 1.00 31.42 395 PRO A C 1
ATOM 3227 O O . PRO A 1 395 ? -39.510 -2.333 33.431 1.00 31.42 395 PRO A O 1
ATOM 3230 N N . GLY A 1 396 ? -38.353 -3.501 34.972 1.00 32.03 396 GLY A N 1
ATOM 3231 C CA . GLY A 1 396 ? -37.060 -3.435 34.321 1.00 32.03 396 GLY A CA 1
ATOM 3232 C C . GLY A 1 396 ? -37.114 -4.244 33.036 1.00 32.03 396 GLY A C 1
ATOM 3233 O O . GLY A 1 396 ? -37.600 -5.375 33.032 1.00 32.03 396 GLY A O 1
ATOM 3234 N N . ILE A 1 397 ? -36.614 -3.640 31.967 1.00 42.56 397 ILE A N 1
ATOM 3235 C CA . ILE A 1 397 ? -36.312 -4.289 30.696 1.00 42.56 397 ILE A CA 1
ATOM 3236 C C . ILE A 1 397 ? -35.422 -5.499 31.037 1.00 42.56 397 ILE A C 1
ATOM 3238 O O . ILE A 1 397 ? -34.311 -5.339 31.529 1.00 42.56 397 ILE A O 1
ATOM 3242 N N . LYS A 1 398 ? -35.991 -6.706 30.982 1.00 41.41 398 LYS A N 1
ATOM 3243 C CA . LYS A 1 398 ? -35.319 -7.984 31.304 1.00 41.41 398 LYS A CA 1
ATOM 3244 C C . LYS A 1 398 ? -35.626 -9.071 30.274 1.00 41.41 398 LYS A C 1
ATOM 3246 O O . LYS A 1 398 ? -35.219 -10.216 30.445 1.00 41.41 398 LYS A O 1
ATOM 3251 N N . ASN A 1 399 ? -36.371 -8.722 29.233 1.00 50.22 399 ASN A N 1
ATOM 3252 C CA . ASN A 1 399 ? -36.964 -9.671 28.306 1.00 50.22 399 ASN A CA 1
ATOM 3253 C C . ASN A 1 399 ? -36.258 -9.605 26.957 1.00 50.22 399 ASN A C 1
ATOM 3255 O O . ASN A 1 399 ? -36.880 -9.313 25.948 1.00 50.22 399 ASN A O 1
ATOM 3259 N N . SER A 1 400 ? -34.963 -9.901 26.952 1.00 54.94 400 SER A N 1
ATOM 3260 C CA . SER A 1 400 ? -34.219 -10.245 25.738 1.00 54.94 400 SER A CA 1
ATOM 3261 C C . SER A 1 400 ? -33.992 -11.759 25.701 1.00 54.94 400 SER A C 1
ATOM 3263 O O . SER A 1 400 ? -34.065 -12.431 26.731 1.00 54.94 400 SER A O 1
ATOM 3265 N N . ALA A 1 401 ? -33.794 -12.338 24.517 1.00 60.09 401 ALA A N 1
ATOM 3266 C CA . ALA A 1 401 ? -33.753 -13.795 24.350 1.00 60.09 401 ALA A CA 1
ATOM 3267 C C . ALA A 1 401 ? -32.580 -14.482 25.067 1.00 60.09 401 ALA A C 1
ATOM 3269 O O . ALA A 1 401 ? -32.801 -15.502 25.720 1.00 60.09 401 ALA A O 1
ATOM 3270 N N . PHE A 1 402 ? -31.374 -13.914 24.976 1.00 75.81 402 PHE A N 1
ATOM 3271 C CA . PHE A 1 402 ? -30.233 -14.197 25.849 1.00 75.81 402 PHE A CA 1
ATOM 3272 C C . PHE A 1 402 ? -29.499 -12.900 26.177 1.00 75.81 402 PHE A C 1
ATOM 3274 O O . PHE A 1 402 ? -28.566 -12.498 25.483 1.00 75.81 402 PHE A O 1
ATOM 3281 N N . SER A 1 403 ? -29.917 -12.259 27.264 1.00 75.62 403 SER A N 1
ATOM 3282 C CA . SER A 1 403 ? -29.153 -11.178 27.888 1.00 75.62 403 SER A CA 1
ATOM 3283 C C . SER A 1 403 ? -27.828 -11.690 28.462 1.00 75.62 403 SER A C 1
ATOM 3285 O O . SER A 1 403 ? -27.676 -12.878 28.764 1.00 75.62 403 SER A O 1
ATOM 3287 N N . SER A 1 404 ? -26.897 -10.773 28.726 1.00 76.19 404 SER A N 1
ATOM 3288 C CA . SER A 1 404 ? -25.638 -11.045 29.431 1.00 76.19 404 SER A CA 1
ATOM 3289 C C . SER A 1 404 ? -25.794 -11.946 30.661 1.00 76.19 404 SER A C 1
ATOM 3291 O O . SER A 1 404 ? -25.056 -12.913 30.838 1.00 76.19 404 SER A O 1
ATOM 3293 N N . LYS A 1 405 ? -26.821 -11.682 31.476 1.00 79.38 405 LYS A N 1
ATOM 3294 C CA . LYS A 1 405 ? -27.104 -12.451 32.689 1.00 79.38 405 LYS A CA 1
ATOM 3295 C C . LYS A 1 405 ? -27.529 -13.891 32.396 1.00 79.38 405 LYS A C 1
ATOM 3297 O O . LYS A 1 405 ? -27.088 -14.807 33.078 1.00 79.38 405 LYS A O 1
ATOM 3302 N N . GLN A 1 406 ? -28.362 -14.103 31.379 1.00 84.62 406 GLN A N 1
ATOM 3303 C CA . GLN A 1 406 ? -28.805 -15.449 31.007 1.00 84.62 406 GLN A CA 1
ATOM 3304 C C . GLN A 1 406 ? -27.653 -16.290 30.457 1.00 84.62 406 GLN A C 1
ATOM 3306 O O . GLN A 1 406 ? -27.609 -17.492 30.703 1.00 84.62 406 GLN A O 1
ATOM 3311 N N . VAL A 1 407 ? -26.704 -15.665 29.756 1.00 87.00 407 VAL A N 1
ATOM 3312 C CA . VAL A 1 407 ? -25.489 -16.341 29.283 1.00 87.00 407 VAL A CA 1
ATOM 3313 C C . VAL A 1 407 ? -24.578 -16.719 30.453 1.00 87.00 407 VAL A C 1
ATOM 3315 O O . VAL A 1 407 ? -24.055 -17.832 30.475 1.00 87.00 407 VAL A O 1
ATOM 3318 N N . GLU A 1 408 ? -24.426 -15.847 31.453 1.00 84.88 408 GLU A N 1
ATOM 3319 C CA . GLU A 1 408 ? -23.686 -16.171 32.680 1.00 84.88 408 GLU A CA 1
ATOM 3320 C C . GLU A 1 408 ? -24.338 -17.300 33.488 1.00 84.88 408 GLU A C 1
ATOM 3322 O O . GLU A 1 408 ? -23.638 -18.175 34.002 1.00 84.88 408 GLU A O 1
ATOM 3327 N N . ASP A 1 409 ? -25.665 -17.297 33.620 1.00 90.31 409 ASP A N 1
ATOM 3328 C CA . ASP A 1 409 ? -26.389 -18.327 34.368 1.00 90.31 409 ASP A CA 1
ATOM 3329 C C . ASP A 1 409 ? -26.336 -19.681 33.629 1.00 90.31 409 ASP A C 1
ATOM 3331 O O . ASP A 1 409 ? -26.041 -20.709 34.248 1.00 90.31 409 ASP A O 1
ATOM 3335 N N . LEU A 1 410 ? -26.477 -19.678 32.295 1.00 92.44 410 LEU A N 1
ATOM 3336 C CA . LEU A 1 410 ? -26.245 -20.848 31.440 1.00 92.44 410 LEU A CA 1
ATOM 3337 C C . LEU A 1 410 ? -24.821 -21.391 31.617 1.00 92.44 410 LEU A C 1
ATOM 3339 O O . LEU A 1 410 ? -24.626 -22.593 31.796 1.00 92.44 410 LEU A O 1
ATOM 3343 N N . HIS A 1 411 ? -23.820 -20.511 31.586 1.00 92.69 411 HIS A N 1
ATOM 3344 C CA . HIS A 1 411 ? -22.418 -20.877 31.772 1.00 92.69 411 HIS A CA 1
ATOM 3345 C C . HIS A 1 411 ? -22.184 -21.529 33.143 1.00 92.69 411 HIS A C 1
ATOM 3347 O O . HIS A 1 411 ? -21.588 -22.606 33.206 1.00 92.69 411 HIS A O 1
ATOM 3353 N N . LYS A 1 412 ? -22.716 -20.950 34.225 1.00 92.56 412 LYS A N 1
ATOM 3354 C CA . LYS A 1 412 ? -22.607 -21.509 35.586 1.00 92.56 412 LYS A CA 1
ATOM 3355 C C . LYS A 1 412 ? -23.274 -22.877 35.716 1.00 92.56 412 LYS A C 1
ATOM 3357 O O . LYS A 1 412 ? -22.693 -23.769 36.333 1.00 92.56 412 LYS A O 1
ATOM 3362 N N . GLU A 1 413 ? -24.462 -23.065 35.142 1.00 92.69 413 GLU A N 1
ATOM 3363 C CA . GLU A 1 413 ? -25.162 -24.357 35.177 1.00 92.69 413 GLU A CA 1
ATOM 3364 C C . GLU A 1 413 ? -24.406 -25.437 34.389 1.00 92.69 413 GLU A C 1
ATOM 3366 O O . GLU A 1 413 ? -24.279 -26.565 34.865 1.00 92.69 413 GLU A O 1
ATOM 3371 N N . LEU A 1 414 ? -23.821 -25.095 33.235 1.00 91.31 414 LEU A N 1
ATOM 3372 C CA . LEU A 1 414 ? -22.989 -26.023 32.459 1.00 91.31 414 LEU A CA 1
ATOM 3373 C C . LEU A 1 414 ? -21.708 -26.422 33.208 1.00 91.31 414 LEU A C 1
ATOM 3375 O O . LEU A 1 414 ? -21.303 -27.585 33.173 1.00 91.31 414 LEU A O 1
ATOM 3379 N N . GLU A 1 415 ? -21.077 -25.489 33.924 1.00 88.06 415 GLU A N 1
ATOM 3380 C CA . GLU A 1 415 ? -19.921 -25.802 34.771 1.00 88.06 415 GLU A CA 1
ATOM 3381 C C . GLU A 1 415 ? -20.288 -26.640 35.998 1.00 88.06 415 GLU A C 1
ATOM 3383 O O . GLU A 1 415 ? -19.501 -27.492 36.419 1.00 88.06 415 GLU A O 1
ATOM 3388 N N . ALA A 1 416 ? -21.474 -26.425 36.570 1.00 90.62 416 ALA A N 1
ATOM 3389 C CA . ALA A 1 416 ? -21.990 -27.248 37.657 1.00 90.62 416 ALA A CA 1
ATOM 3390 C C . ALA A 1 416 ? -22.246 -28.688 37.187 1.00 90.62 416 ALA A C 1
ATOM 3392 O O . ALA A 1 416 ? -21.729 -29.616 37.808 1.00 90.62 416 ALA A O 1
ATOM 3393 N N . ALA A 1 417 ? -22.925 -28.870 36.048 1.00 88.19 417 ALA A N 1
ATOM 3394 C CA . ALA A 1 417 ? -23.170 -30.187 35.454 1.00 88.19 417 ALA A CA 1
ATOM 3395 C C . ALA A 1 417 ? -21.871 -30.927 35.112 1.00 88.19 417 ALA A C 1
ATOM 3397 O O . ALA A 1 417 ? -21.744 -32.128 35.341 1.00 88.19 417 ALA A O 1
ATOM 3398 N N . LYS A 1 418 ? -20.848 -30.202 34.646 1.00 84.88 418 LYS A N 1
ATOM 3399 C CA . LYS A 1 418 ? -19.518 -30.776 34.417 1.00 84.88 418 LYS A CA 1
ATOM 3400 C C . LYS A 1 418 ? -18.867 -31.303 35.698 1.00 84.88 418 LYS A C 1
ATOM 3402 O O . LYS A 1 418 ? -18.204 -32.337 35.659 1.00 84.88 418 LYS A O 1
ATOM 3407 N N . LYS A 1 419 ? -19.029 -30.601 36.824 1.00 84.12 419 LYS A N 1
ATOM 3408 C CA . LYS A 1 419 ? -18.475 -31.020 38.125 1.00 84.12 419 LYS A CA 1
ATOM 3409 C C . LYS A 1 419 ? -19.190 -32.247 38.692 1.00 84.12 419 LYS A C 1
ATOM 3411 O O . LYS A 1 419 ? -18.550 -33.038 39.377 1.00 84.12 419 LYS A O 1
ATOM 3416 N N . THR A 1 420 ? -20.483 -32.401 38.416 1.00 81.50 420 THR A N 1
ATOM 3417 C CA . THR A 1 420 ? -21.307 -33.524 38.891 1.00 81.50 420 THR A CA 1
ATOM 3418 C C . THR A 1 420 ? -21.352 -34.702 37.913 1.00 81.50 420 THR A C 1
ATOM 3420 O O . THR A 1 420 ? -21.762 -35.793 38.301 1.00 81.50 420 THR A O 1
ATOM 3423 N N . GLY A 1 421 ? -20.898 -34.516 36.667 1.00 79.19 421 GLY A N 1
ATOM 3424 C CA . GLY A 1 421 ? -20.990 -35.519 35.601 1.00 79.19 421 GLY A CA 1
ATOM 3425 C C . GLY A 1 421 ? -22.398 -35.655 35.009 1.00 79.19 421 GLY A C 1
ATOM 3426 O O . GLY A 1 421 ? -22.687 -36.645 34.338 1.00 79.19 421 GLY A O 1
ATOM 3427 N N . GLU A 1 422 ? -23.280 -34.688 35.264 1.00 81.75 422 GLU A N 1
ATOM 3428 C CA . GLU A 1 422 ? -24.646 -34.663 34.743 1.00 81.75 422 GLU A CA 1
ATOM 3429 C C . GLU A 1 422 ? -24.681 -34.266 33.258 1.00 81.75 422 GLU A C 1
ATOM 3431 O O . GLU A 1 422 ? -23.853 -33.502 32.758 1.00 81.75 422 GLU A O 1
ATOM 3436 N N . GLY A 1 423 ? -25.666 -34.790 32.524 1.00 81.25 423 GLY A N 1
ATOM 3437 C CA . GLY A 1 423 ? -25.847 -34.473 31.108 1.00 81.25 423 GLY A CA 1
ATOM 3438 C C . GLY A 1 423 ? -26.274 -33.017 30.888 1.00 81.25 423 GLY A C 1
ATOM 3439 O O . GLY A 1 423 ? -27.231 -32.539 31.489 1.00 81.25 423 GLY A O 1
ATOM 3440 N N . THR A 1 424 ? -25.627 -32.321 29.953 1.00 87.38 424 THR A N 1
ATOM 3441 C CA . THR A 1 424 ? -25.868 -30.891 29.673 1.00 87.38 424 THR A CA 1
ATOM 3442 C C . THR A 1 424 ? -27.106 -30.611 28.813 1.00 87.38 424 THR A C 1
ATOM 3444 O O . THR A 1 424 ? -27.525 -29.462 28.682 1.00 87.38 424 THR A O 1
ATOM 3447 N N . LYS A 1 425 ? -27.733 -31.647 28.239 1.00 87.25 425 LYS A N 1
ATOM 3448 C CA . LYS A 1 425 ? -28.896 -31.527 27.341 1.00 87.25 425 LYS A CA 1
ATOM 3449 C C . LYS A 1 425 ? -30.090 -30.820 27.995 1.00 87.25 425 LYS A C 1
ATOM 3451 O O . LYS A 1 425 ? -30.627 -29.887 27.407 1.00 87.25 425 LYS A O 1
ATOM 3456 N N . GLY A 1 426 ? -30.452 -31.211 29.220 1.00 80.81 426 GLY A N 1
ATOM 3457 C CA . GLY A 1 426 ? -31.580 -30.607 29.941 1.00 80.81 426 GLY A CA 1
ATOM 3458 C C . GLY A 1 426 ? -31.366 -29.124 30.270 1.00 80.81 426 GLY A C 1
ATOM 3459 O O . GLY A 1 426 ? -32.323 -28.357 30.329 1.00 80.81 426 GLY A O 1
ATOM 3460 N N . ILE A 1 427 ? -30.105 -28.697 30.412 1.00 87.38 427 ILE A N 1
ATOM 3461 C CA . ILE A 1 427 ? -29.749 -27.289 30.626 1.00 87.38 427 ILE A CA 1
ATOM 3462 C C . ILE A 1 427 ? -30.017 -26.498 29.344 1.00 87.38 427 ILE A C 1
ATOM 3464 O O . ILE A 1 427 ? -30.741 -25.507 29.377 1.00 87.38 427 ILE A O 1
ATOM 3468 N N . TYR A 1 428 ? -29.516 -26.958 28.195 1.00 86.81 428 TYR A N 1
ATOM 3469 C CA . TYR A 1 428 ? -29.790 -26.289 26.919 1.00 86.81 428 TYR A CA 1
ATOM 3470 C C . TYR A 1 428 ? -31.290 -26.239 26.592 1.00 86.81 428 TYR A C 1
ATOM 3472 O O . TYR A 1 428 ? -31.770 -25.205 26.138 1.00 86.81 428 TYR A O 1
ATOM 3480 N N . GLU A 1 429 ? -32.048 -27.300 26.880 1.00 84.31 429 GLU A N 1
ATOM 3481 C CA . GLU A 1 429 ? -33.509 -27.328 26.703 1.00 84.31 429 GLU A CA 1
ATOM 3482 C C . GLU A 1 429 ? -34.227 -26.287 27.574 1.00 84.31 429 GLU A C 1
ATOM 3484 O O . GLU A 1 429 ? -35.069 -25.540 27.073 1.00 84.31 429 GLU A O 1
ATOM 3489 N N . LYS A 1 430 ? -33.852 -26.171 28.855 1.00 88.19 430 LYS A N 1
ATOM 3490 C CA . LYS A 1 430 ? -34.383 -25.152 29.777 1.00 88.19 430 LYS A CA 1
ATOM 3491 C C . LYS A 1 430 ? -34.156 -23.733 29.251 1.00 88.19 430 LYS A C 1
ATOM 3493 O O . LYS A 1 430 ? -35.071 -22.905 29.271 1.00 88.19 430 LYS A O 1
ATOM 3498 N N . TYR A 1 431 ? -32.943 -23.448 28.786 1.00 86.88 431 TYR A N 1
ATOM 3499 C CA . TYR A 1 431 ? -32.581 -22.121 28.295 1.00 86.88 431 TYR A CA 1
ATOM 3500 C C . TYR A 1 431 ? -33.182 -21.833 26.909 1.00 86.88 431 TYR A C 1
ATOM 3502 O O . TYR A 1 431 ? -33.595 -20.704 26.664 1.00 86.88 431 TYR A O 1
ATOM 3510 N N . ALA A 1 432 ? -33.341 -22.840 26.044 1.00 81.31 432 ALA A N 1
ATOM 3511 C CA . ALA A 1 432 ? -34.035 -22.700 24.761 1.00 81.31 432 ALA A CA 1
ATOM 3512 C C . ALA A 1 432 ? -35.526 -22.381 24.957 1.00 81.31 432 ALA A C 1
ATOM 3514 O O . ALA A 1 432 ? -36.049 -21.454 24.341 1.00 81.31 432 ALA A O 1
ATOM 3515 N N . ALA A 1 433 ? -36.198 -23.089 25.872 1.00 79.56 433 ALA A N 1
ATOM 3516 C CA . ALA A 1 433 ? -37.593 -22.817 26.221 1.00 79.56 433 ALA A CA 1
ATOM 3517 C C . ALA A 1 433 ? -37.774 -21.404 26.803 1.00 79.56 433 ALA A C 1
ATOM 3519 O O . ALA A 1 433 ? -38.695 -20.686 26.416 1.00 79.56 433 ALA A O 1
ATOM 3520 N N . SER A 1 434 ? -36.858 -20.979 27.680 1.00 77.69 434 SER A N 1
ATOM 3521 C CA . SER A 1 434 ? -36.866 -19.620 28.243 1.00 77.69 434 SER A CA 1
ATOM 3522 C C . SER A 1 434 ? -36.653 -18.555 27.160 1.00 77.69 434 SER A C 1
ATOM 3524 O O . SER A 1 434 ? -37.339 -17.537 27.144 1.00 77.69 434 SER A O 1
ATOM 3526 N N . SER A 1 435 ? -35.744 -18.805 26.214 1.00 79.50 435 SER A N 1
ATOM 3527 C CA . SER A 1 435 ? -35.476 -17.909 25.086 1.00 79.50 435 SER A CA 1
ATOM 3528 C C . SER A 1 435 ? -36.683 -17.758 24.163 1.00 79.50 435 SER A C 1
ATOM 3530 O O . SER A 1 435 ? -37.038 -16.646 23.771 1.00 79.50 435 SER A O 1
ATOM 3532 N N . GLN A 1 436 ? -37.365 -18.868 23.869 1.00 78.31 436 GLN A N 1
ATOM 3533 C CA . GLN A 1 436 ? -38.589 -18.857 23.078 1.00 78.31 436 GLN A CA 1
ATOM 3534 C C . GLN A 1 436 ? -39.708 -18.074 23.780 1.00 78.31 436 GLN A C 1
ATOM 3536 O O . GLN A 1 436 ? -40.346 -17.234 23.147 1.00 78.31 436 GLN A O 1
ATOM 3541 N N . GLN A 1 437 ? -39.911 -18.289 25.083 1.00 77.06 437 GLN A N 1
ATOM 3542 C CA . GLN A 1 437 ? -40.902 -17.544 25.861 1.00 77.06 437 GLN A CA 1
ATOM 3543 C C . GLN A 1 437 ? -40.599 -16.037 25.867 1.00 77.06 437 GLN A C 1
ATOM 3545 O O . GLN A 1 437 ? -41.505 -15.227 25.667 1.00 77.06 437 GLN A O 1
ATOM 3550 N N . ASN A 1 438 ? -39.329 -15.658 26.030 1.00 76.19 438 ASN A N 1
ATOM 3551 C CA . ASN A 1 438 ? -38.902 -14.262 25.954 1.00 76.19 438 ASN A CA 1
ATOM 3552 C C . ASN A 1 438 ? -39.165 -13.678 24.560 1.00 76.19 438 ASN A C 1
ATOM 3554 O O . ASN A 1 438 ? -39.732 -12.597 24.451 1.00 76.19 438 ASN A O 1
ATOM 3558 N N . ARG A 1 439 ? -38.832 -14.406 23.487 1.00 77.62 439 ARG A N 1
ATOM 3559 C CA . ARG A 1 439 ? -39.107 -13.998 22.100 1.00 77.62 439 ARG A CA 1
ATOM 3560 C C . ARG A 1 439 ? -40.592 -13.763 21.841 1.00 77.62 439 ARG A C 1
ATOM 3562 O O . ARG A 1 439 ? -40.949 -12.775 21.207 1.00 77.62 439 ARG A O 1
ATOM 3569 N N . GLU A 1 440 ? -41.455 -14.643 22.332 1.00 75.69 440 GLU A N 1
ATOM 3570 C CA . GLU A 1 440 ? -42.906 -14.495 22.192 1.00 75.69 440 GLU A CA 1
ATOM 3571 C C . GLU A 1 440 ? -43.431 -13.282 22.974 1.00 75.69 440 GLU A C 1
ATOM 3573 O O . GLU A 1 440 ? -44.250 -12.537 22.442 1.00 75.69 440 GLU A O 1
ATOM 3578 N N . GLN A 1 441 ? -42.911 -13.014 24.178 1.00 71.00 441 GLN A N 1
ATOM 3579 C CA . GLN A 1 441 ? -43.247 -11.804 24.945 1.00 71.00 441 GLN A CA 1
ATOM 3580 C C . GLN A 1 441 ? -42.798 -10.523 24.234 1.00 71.00 441 GLN A C 1
ATOM 3582 O O . GLN A 1 441 ? -43.584 -9.586 24.117 1.00 71.00 441 GLN A O 1
ATOM 3587 N N . ILE A 1 442 ? -41.577 -10.511 23.690 1.00 67.38 442 ILE A N 1
ATOM 3588 C CA . ILE A 1 442 ? -41.030 -9.393 22.912 1.00 67.38 442 ILE A CA 1
ATOM 3589 C C . ILE A 1 442 ? -41.935 -9.041 21.715 1.00 67.38 442 ILE A C 1
ATOM 3591 O O . ILE A 1 442 ? -42.132 -7.867 21.396 1.00 67.38 442 ILE A O 1
ATOM 3595 N N . ILE A 1 443 ? -42.475 -10.058 21.038 1.00 68.44 443 ILE A N 1
ATOM 3596 C CA . ILE A 1 443 ? -43.336 -9.891 19.859 1.00 68.44 443 ILE A CA 1
ATOM 3597 C C . ILE A 1 443 ? -44.774 -9.519 20.257 1.00 68.44 443 ILE A C 1
ATOM 3599 O O . ILE A 1 443 ? -45.435 -8.780 19.525 1.00 68.44 443 ILE A O 1
ATOM 3603 N N . ALA A 1 444 ? -45.272 -10.049 21.378 1.00 64.31 444 ALA A N 1
ATOM 3604 C CA . ALA A 1 444 ? -46.648 -9.860 21.836 1.00 64.31 444 ALA A CA 1
ATOM 3605 C C . ALA A 1 444 ? -46.884 -8.505 22.524 1.00 64.31 444 ALA A C 1
ATOM 3607 O O . ALA A 1 444 ? -47.979 -7.947 22.417 1.00 64.31 444 ALA A O 1
ATOM 3608 N N . GLU A 1 445 ? -45.884 -7.959 23.215 1.00 55.50 445 GLU A N 1
ATOM 3609 C CA . GLU A 1 445 ? -45.945 -6.609 23.775 1.00 55.50 445 GLU A CA 1
ATOM 3610 C C . GLU A 1 445 ? -45.776 -5.559 22.656 1.00 55.50 445 GLU A C 1
ATOM 3612 O O . GLU A 1 445 ? -45.126 -5.798 21.641 1.00 55.50 445 GLU A O 1
ATOM 3617 N N . GLU A 1 446 ? -46.326 -4.345 22.812 1.00 52.94 446 GLU A N 1
ATOM 3618 C CA . GLU A 1 446 ? -46.201 -3.228 21.840 1.00 52.94 446 GLU A CA 1
ATOM 3619 C C . GLU A 1 446 ? -44.752 -2.747 21.571 1.00 52.94 446 GLU A C 1
ATOM 3621 O O . GLU A 1 446 ? -44.504 -1.731 20.923 1.00 52.94 446 GLU A O 1
ATOM 3626 N N . CYS A 1 447 ? -43.787 -3.485 22.081 1.00 54.66 447 CYS A N 1
ATOM 3627 C CA . CYS A 1 447 ? -42.353 -3.388 21.972 1.00 54.66 447 CYS A CA 1
ATOM 3628 C C . CYS A 1 447 ? -41.825 -3.289 20.538 1.00 54.66 447 CYS A C 1
ATOM 3630 O O . CYS A 1 447 ? -41.062 -2.370 20.239 1.00 54.66 447 CYS A O 1
ATOM 3632 N N . ALA A 1 448 ? -42.322 -4.121 19.616 1.00 54.09 448 ALA A N 1
ATOM 3633 C CA . ALA A 1 448 ? -41.973 -4.031 18.192 1.00 54.09 448 ALA A CA 1
ATOM 3634 C C . ALA A 1 448 ? -42.498 -2.746 17.508 1.00 54.09 448 ALA A C 1
ATOM 3636 O O . ALA A 1 448 ? -42.071 -2.400 16.407 1.00 54.09 448 ALA A O 1
ATOM 3637 N N . LYS A 1 449 ? -43.425 -2.012 18.145 1.00 55.41 449 LYS A N 1
ATOM 3638 C CA . LYS A 1 449 ? -43.956 -0.730 17.646 1.00 55.41 449 LYS A CA 1
ATOM 3639 C C . LYS A 1 449 ? -43.207 0.485 18.210 1.00 55.41 449 LYS A C 1
ATOM 3641 O O . LYS A 1 449 ? -43.464 1.601 17.761 1.00 55.41 449 LYS A O 1
ATOM 3646 N N . LYS A 1 450 ? -42.301 0.298 19.181 1.00 60.84 450 LYS A N 1
ATOM 3647 C CA . LYS A 1 450 ? -41.561 1.370 19.867 1.00 60.84 450 LYS A CA 1
ATOM 3648 C C . LYS A 1 450 ? -40.057 1.257 19.562 1.00 60.84 450 LYS A C 1
ATOM 3650 O O . LYS A 1 450 ? -39.400 0.373 20.112 1.00 60.84 450 LYS A O 1
ATOM 3655 N N . PRO A 1 451 ? -39.484 2.169 18.750 1.00 56.12 451 PRO A N 1
ATOM 3656 C CA . PRO A 1 451 ? -38.077 2.110 18.337 1.00 56.12 451 PRO A CA 1
ATOM 3657 C C . PRO A 1 451 ? -37.092 2.010 19.510 1.00 56.12 451 PRO A C 1
ATOM 3659 O O . PRO A 1 451 ? -36.191 1.180 19.495 1.00 56.12 451 PRO A O 1
ATOM 3662 N N . PHE A 1 452 ? -37.315 2.791 20.572 1.00 51.88 452 PHE A N 1
ATOM 3663 C CA . PHE A 1 452 ? -36.436 2.825 21.746 1.00 51.88 452 PHE A CA 1
ATOM 3664 C C . PHE A 1 452 ? -36.357 1.481 22.484 1.00 51.88 452 PHE A C 1
ATOM 3666 O O . PHE A 1 452 ? -35.298 1.089 22.962 1.00 51.88 452 PHE A O 1
ATOM 3673 N N . TRP A 1 453 ? -37.470 0.748 22.546 1.00 62.25 453 TRP A N 1
ATOM 3674 C CA . TRP A 1 453 ? -37.500 -0.551 23.209 1.00 62.25 453 TRP A CA 1
ATOM 3675 C C . TRP A 1 453 ? -36.786 -1.617 22.371 1.00 62.25 453 TRP A C 1
ATOM 3677 O O . TRP A 1 453 ? -36.031 -2.422 22.905 1.00 62.25 453 TRP A O 1
ATOM 3687 N N . THR A 1 454 ? -36.972 -1.579 21.047 1.00 60.41 454 THR A N 1
ATOM 3688 C CA . THR A 1 454 ? -36.308 -2.502 20.113 1.00 60.41 454 THR A CA 1
ATOM 3689 C C . THR A 1 454 ? -34.785 -2.349 20.155 1.00 60.41 454 THR A C 1
ATOM 3691 O O . THR A 1 454 ? -34.073 -3.349 20.180 1.00 60.41 454 THR A O 1
ATOM 3694 N N . ILE A 1 455 ? -34.286 -1.112 20.244 1.00 59.66 455 ILE A N 1
ATOM 3695 C CA . ILE A 1 455 ? -32.852 -0.825 20.405 1.00 59.66 455 ILE A CA 1
ATOM 3696 C C . ILE A 1 455 ? -32.320 -1.406 21.724 1.00 59.66 455 ILE A C 1
ATOM 3698 O O . ILE A 1 455 ? -31.266 -2.036 21.732 1.00 59.66 455 ILE A O 1
ATOM 3702 N N . GLY A 1 456 ? -33.062 -1.251 22.827 1.00 59.62 456 GLY A N 1
ATOM 3703 C CA . GLY A 1 456 ? -32.683 -1.823 24.124 1.00 59.62 456 GLY A CA 1
ATOM 3704 C C . GLY A 1 456 ? -32.612 -3.354 24.113 1.00 59.62 456 GLY A C 1
ATOM 3705 O O . GLY A 1 456 ? -31.649 -3.923 24.620 1.00 59.62 456 GLY A O 1
ATOM 3706 N N . ALA A 1 457 ? -33.586 -4.017 23.483 1.00 64.88 457 ALA A N 1
ATOM 3707 C CA . ALA A 1 457 ? -33.607 -5.476 23.374 1.00 64.88 457 ALA A CA 1
ATOM 3708 C C . ALA A 1 457 ? -32.445 -6.021 22.520 1.00 64.88 457 ALA A C 1
ATOM 3710 O O . ALA A 1 457 ? -31.812 -7.007 22.892 1.00 64.88 457 ALA A O 1
ATOM 3711 N N . LEU A 1 458 ? -32.121 -5.359 21.403 1.00 66.38 458 LEU A N 1
ATOM 3712 C CA . LEU A 1 458 ? -30.978 -5.737 20.562 1.00 66.38 458 LEU A CA 1
ATOM 3713 C C . LEU A 1 458 ? -29.641 -5.539 21.297 1.00 66.38 458 LEU A C 1
ATOM 3715 O O . LEU A 1 458 ? -28.808 -6.441 21.289 1.00 66.38 458 LEU A O 1
ATOM 3719 N N . ALA A 1 459 ? -29.474 -4.428 22.021 1.00 61.31 459 ALA A N 1
ATOM 3720 C CA . ALA A 1 459 ? -28.261 -4.161 22.796 1.00 61.31 459 ALA A CA 1
ATOM 3721 C C . ALA A 1 459 ? -28.011 -5.201 23.909 1.00 61.31 459 ALA A C 1
ATOM 3723 O O . ALA A 1 459 ? -26.870 -5.578 24.179 1.00 61.31 459 ALA A O 1
ATOM 3724 N N . GLU A 1 460 ? -29.066 -5.706 24.555 1.00 63.78 460 GLU A N 1
ATOM 3725 C CA . GLU A 1 460 ? -28.941 -6.784 25.546 1.00 63.78 460 GLU A CA 1
ATOM 3726 C C . GLU A 1 460 ? -28.529 -8.123 24.917 1.00 63.78 460 GLU A C 1
ATOM 3728 O O . GLU A 1 460 ? -27.784 -8.890 25.535 1.00 63.78 460 GLU A O 1
ATOM 3733 N N . MET A 1 461 ? -28.996 -8.404 23.697 1.00 73.50 461 MET A N 1
ATOM 3734 C CA . MET A 1 461 ? -28.616 -9.598 22.936 1.00 73.50 461 MET A CA 1
ATOM 3735 C C . MET A 1 461 ? -27.157 -9.528 22.477 1.00 73.50 461 MET A C 1
ATOM 3737 O O . MET A 1 461 ? -26.438 -10.527 22.578 1.00 73.50 461 MET A O 1
ATOM 3741 N N . ASP A 1 462 ? -26.690 -8.350 22.063 1.00 70.25 462 ASP A N 1
ATOM 3742 C CA . ASP A 1 462 ? -25.278 -8.101 21.755 1.00 70.25 462 ASP A CA 1
ATOM 3743 C C . ASP A 1 462 ? -24.399 -8.315 22.991 1.00 70.25 462 ASP A C 1
ATOM 3745 O O . ASP A 1 462 ? -23.410 -9.050 22.935 1.00 70.25 462 ASP A O 1
ATOM 3749 N N . GLY A 1 463 ? -24.825 -7.801 24.151 1.00 68.06 463 GLY A N 1
ATOM 3750 C CA . GLY A 1 463 ? -24.153 -8.054 25.427 1.00 68.06 463 GLY A CA 1
ATOM 3751 C C . GLY A 1 463 ? -24.095 -9.541 25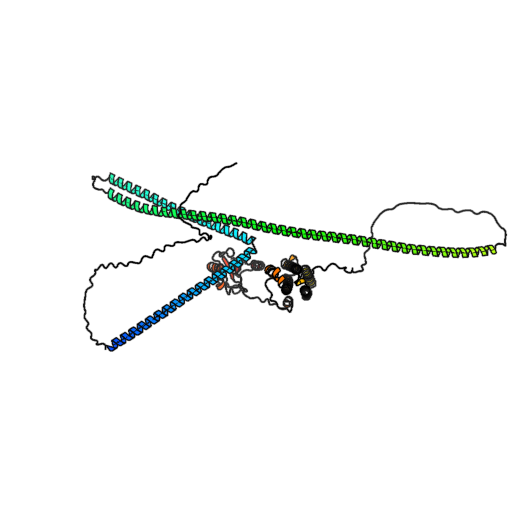.810 1.00 68.06 463 GLY A C 1
ATOM 3752 O O . GLY A 1 463 ? -23.123 -9.989 26.427 1.00 68.06 463 GLY A O 1
ATOM 3753 N N . GLY A 1 464 ? -25.111 -10.331 25.451 1.00 75.25 464 GLY A N 1
ATOM 3754 C CA . GLY A 1 464 ? -25.096 -11.790 25.599 1.00 75.25 464 GLY A CA 1
ATOM 3755 C C . GLY A 1 464 ? -24.115 -12.475 24.643 1.00 75.25 464 GLY A C 1
ATOM 3756 O O . GLY A 1 464 ? -23.316 -13.320 25.066 1.00 75.25 464 GLY A O 1
ATOM 3757 N N . ASN A 1 465 ? -24.123 -12.079 23.368 1.00 80.62 465 ASN A N 1
ATOM 3758 C CA . ASN A 1 465 ? -23.201 -12.582 22.347 1.00 80.62 465 ASN A CA 1
ATOM 3759 C C . ASN A 1 465 ? -21.733 -12.301 22.706 1.00 80.62 465 ASN A C 1
ATOM 3761 O O . ASN A 1 465 ? -20.886 -13.185 22.546 1.00 80.62 465 ASN A O 1
ATOM 3765 N N . ASP A 1 466 ? -21.427 -11.121 23.245 1.00 73.75 466 ASP A N 1
ATOM 3766 C CA . ASP A 1 466 ? -20.074 -10.736 23.655 1.00 73.75 466 ASP A CA 1
ATOM 3767 C C . ASP A 1 466 ? -19.544 -11.574 24.822 1.00 73.75 466 ASP A C 1
ATOM 3769 O O . ASP A 1 466 ? -18.383 -12.007 24.807 1.00 73.75 466 ASP A O 1
ATOM 3773 N N . ILE A 1 467 ? -20.389 -11.890 25.807 1.00 74.19 467 ILE A N 1
ATOM 3774 C CA . ILE A 1 467 ? -20.016 -12.798 26.901 1.00 74.19 467 ILE A CA 1
ATOM 3775 C C . ILE A 1 467 ? -19.786 -14.211 26.366 1.00 74.19 467 ILE A C 1
ATOM 3777 O O . ILE A 1 467 ? -18.756 -14.821 26.665 1.00 74.19 467 ILE A O 1
ATOM 3781 N N . ALA A 1 468 ? -20.681 -14.720 25.518 1.00 81.38 468 ALA A N 1
ATOM 3782 C CA . ALA A 1 468 ? -20.536 -16.050 24.933 1.00 81.38 468 ALA A CA 1
ATOM 3783 C C . ALA A 1 468 ? -19.253 -16.165 24.082 1.00 81.38 468 ALA A C 1
ATOM 3785 O O . ALA A 1 468 ? -18.516 -17.155 24.162 1.00 81.38 468 ALA A O 1
ATOM 3786 N N . LYS A 1 469 ? -18.932 -15.115 23.318 1.00 85.81 469 LYS A N 1
ATOM 3787 C CA . LYS A 1 469 ? -17.698 -14.993 22.531 1.00 85.81 469 LYS A CA 1
ATOM 3788 C C . LYS A 1 469 ? -16.459 -14.929 23.422 1.00 85.81 469 LYS A C 1
ATOM 3790 O O . LYS A 1 469 ? -15.453 -15.567 23.107 1.00 85.81 469 LYS A O 1
ATOM 3795 N N . THR A 1 470 ? -16.531 -14.210 24.541 1.00 71.81 470 THR A N 1
ATOM 3796 C CA . THR A 1 470 ? -15.455 -14.121 25.542 1.00 71.81 470 THR A CA 1
ATOM 3797 C C . THR A 1 470 ? -15.171 -15.489 26.164 1.00 71.81 470 THR A C 1
ATOM 3799 O O . THR A 1 470 ? -14.014 -15.916 26.186 1.00 71.81 470 THR A O 1
ATOM 3802 N N . ILE A 1 471 ? -16.212 -16.226 26.565 1.00 80.88 471 ILE A N 1
ATOM 3803 C CA . ILE A 1 471 ? -16.101 -17.599 27.088 1.00 80.88 471 ILE A CA 1
ATOM 3804 C C . ILE A 1 471 ? -15.450 -18.529 26.052 1.00 80.88 471 ILE A C 1
ATOM 3806 O O . ILE A 1 471 ? -14.534 -19.293 26.373 1.00 80.88 471 ILE A O 1
ATOM 3810 N N . ASN A 1 472 ? -15.860 -18.444 24.785 1.00 87.69 472 ASN A N 1
ATOM 3811 C CA . ASN A 1 472 ? -15.288 -19.259 23.713 1.00 87.69 472 ASN A CA 1
ATOM 3812 C C . ASN A 1 472 ? -13.814 -18.919 23.427 1.00 87.69 472 ASN A C 1
ATOM 3814 O O . ASN A 1 472 ? -12.969 -19.816 23.331 1.00 87.69 472 ASN A O 1
ATOM 3818 N N . ARG A 1 473 ? -13.479 -17.627 23.354 1.00 78.75 473 ARG A N 1
ATOM 3819 C CA . ARG A 1 473 ? -12.138 -17.140 22.999 1.00 78.75 473 ARG A CA 1
ATOM 3820 C C . ARG A 1 473 ? -11.098 -17.378 24.089 1.00 78.75 473 ARG A C 1
ATOM 3822 O O . ARG A 1 473 ? -9.947 -17.655 23.759 1.00 78.75 473 ARG A O 1
ATOM 3829 N N . PHE A 1 474 ? -11.475 -17.279 25.361 1.00 75.25 474 PHE A N 1
ATOM 3830 C CA . PHE A 1 474 ? -10.525 -17.285 26.472 1.00 75.25 474 PHE A CA 1
ATOM 3831 C C . PHE A 1 474 ? -10.696 -18.530 27.358 1.00 75.25 474 PHE A C 1
ATOM 3833 O O . PHE A 1 474 ? -11.572 -18.572 28.215 1.00 75.25 474 PHE A O 1
ATOM 3840 N N . PRO A 1 475 ? -9.842 -19.562 27.215 1.00 75.12 475 PRO A N 1
ATOM 3841 C CA . PRO A 1 475 ? -9.967 -20.802 27.987 1.00 75.12 475 PRO A CA 1
ATOM 3842 C C . PRO A 1 475 ? -9.837 -20.638 29.500 1.00 75.12 475 PRO A C 1
ATOM 3844 O O . PRO A 1 475 ? -10.240 -21.528 30.230 1.00 75.12 475 PRO A O 1
ATOM 3847 N N . PHE A 1 476 ? -9.267 -19.533 29.978 1.00 69.12 476 PHE A N 1
ATOM 3848 C CA . PHE A 1 476 ? -9.080 -19.287 31.406 1.00 69.12 476 PHE A CA 1
ATOM 3849 C C . PHE A 1 476 ? -10.330 -18.729 32.103 1.00 69.12 476 PHE A C 1
ATOM 3851 O O . PHE A 1 476 ? -10.379 -18.758 33.328 1.00 69.12 476 PHE A O 1
ATOM 3858 N N . VAL A 1 477 ? -11.334 -18.232 31.362 1.00 69.56 477 VAL A N 1
ATOM 3859 C CA . VAL A 1 477 ? -12.579 -17.702 31.959 1.00 69.56 477 VAL A CA 1
ATOM 3860 C C . VAL A 1 477 ? -13.650 -18.776 32.159 1.00 69.56 477 VAL A C 1
ATOM 3862 O O . VAL A 1 477 ? -14.752 -18.471 32.602 1.00 69.56 477 VAL A O 1
ATOM 3865 N N . SER A 1 478 ? -13.356 -20.032 31.814 1.00 83.75 478 SER A N 1
ATOM 3866 C CA . SER A 1 478 ? -14.283 -21.142 31.990 1.00 83.75 478 SER A CA 1
ATOM 3867 C C . SER A 1 478 ? -13.557 -22.468 32.193 1.00 83.75 478 SER A C 1
ATOM 3869 O O . SER A 1 478 ? -12.548 -22.755 31.558 1.00 83.75 478 SER A O 1
ATOM 3871 N N . SER A 1 479 ? -14.127 -23.319 33.039 1.00 83.75 479 SER A N 1
ATOM 3872 C CA . SER A 1 479 ? -13.711 -24.712 33.207 1.00 83.75 479 SER A CA 1
ATOM 3873 C C . SER A 1 479 ? -14.212 -25.644 32.093 1.00 83.75 479 SER A C 1
ATOM 3875 O O . SER A 1 479 ? -13.816 -26.811 32.053 1.00 83.75 479 SER A O 1
ATOM 3877 N N . LEU A 1 480 ? -15.058 -25.168 31.170 1.00 87.56 480 LEU A N 1
ATOM 3878 C CA . LEU A 1 480 ? -15.555 -25.909 30.008 1.00 87.56 480 LEU A CA 1
ATOM 3879 C C . LEU A 1 480 ? -14.436 -26.162 28.972 1.00 87.56 480 LEU A C 1
ATOM 3881 O O . LEU A 1 480 ? -13.538 -25.346 28.755 1.00 87.56 480 LEU A O 1
ATOM 3885 N N . ASN A 1 481 ? -14.475 -27.310 28.296 1.00 84.94 481 ASN A N 1
ATOM 3886 C CA . ASN A 1 481 ? -13.524 -27.658 27.240 1.00 84.94 481 ASN A CA 1
ATOM 3887 C C . ASN A 1 481 ? -13.831 -26.887 25.939 1.00 84.94 481 ASN A C 1
ATOM 3889 O O . ASN A 1 481 ? -14.842 -26.201 25.823 1.00 84.94 481 ASN A O 1
ATOM 3893 N N . SER A 1 482 ? -12.953 -26.970 24.936 1.00 76.50 482 SER A N 1
ATOM 3894 C CA . SER A 1 482 ? -13.128 -26.199 23.695 1.00 76.50 482 SER A CA 1
ATOM 3895 C C . SER A 1 482 ? -14.439 -26.498 22.957 1.00 76.50 482 SER A C 1
ATOM 3897 O O . SER A 1 482 ? -15.023 -25.578 22.398 1.00 76.50 482 SER A O 1
ATOM 3899 N N . ALA A 1 483 ? -14.898 -27.752 22.943 1.00 81.12 483 ALA A N 1
ATOM 3900 C CA . ALA A 1 483 ? -16.141 -28.127 22.271 1.00 81.12 483 ALA A CA 1
ATOM 3901 C C . ALA A 1 483 ? -17.365 -27.613 23.042 1.00 81.12 483 ALA A C 1
ATOM 3903 O O . ALA A 1 483 ? -18.266 -27.047 22.434 1.00 81.12 483 ALA A O 1
ATOM 3904 N N . GLU A 1 484 ? -17.348 -27.727 24.372 1.00 85.50 484 GLU A N 1
ATOM 3905 C CA . GLU A 1 484 ? -18.392 -27.209 25.269 1.00 85.50 484 GLU A CA 1
ATOM 3906 C C . GLU A 1 484 ? -18.524 -25.678 25.157 1.00 85.50 484 GLU A C 1
ATOM 3908 O O . GLU A 1 484 ? -19.628 -25.151 25.035 1.00 85.50 484 GLU A O 1
ATOM 3913 N N . ARG A 1 485 ? -17.397 -24.952 25.118 1.00 87.31 485 ARG A N 1
ATOM 3914 C CA . ARG A 1 485 ? -17.389 -23.483 24.977 1.00 87.31 485 ARG A CA 1
ATOM 3915 C C . ARG A 1 485 ? -17.877 -23.026 23.603 1.00 87.31 485 ARG A C 1
ATOM 3917 O O . ARG A 1 485 ? -18.635 -22.064 23.512 1.00 87.31 485 ARG A O 1
ATOM 3924 N N . SER A 1 486 ? -17.510 -23.746 22.543 1.00 81.69 486 SER A N 1
ATOM 3925 C CA . SER A 1 486 ? -18.042 -23.482 21.203 1.00 81.69 486 SER A CA 1
ATOM 3926 C C . SER A 1 486 ? -19.529 -23.828 21.089 1.00 81.69 486 SER A C 1
ATOM 3928 O O . SER A 1 486 ? -20.260 -23.113 20.414 1.00 81.69 486 SER A O 1
ATOM 3930 N N . GLN A 1 487 ? -20.001 -24.880 21.763 1.00 88.88 487 GLN A N 1
ATOM 3931 C CA . GLN A 1 487 ? -21.422 -25.230 21.802 1.00 88.88 487 GLN A CA 1
ATOM 3932 C C . GLN A 1 487 ? -22.249 -24.153 22.515 1.00 88.88 487 GLN A C 1
ATOM 3934 O O . GLN A 1 487 ? -23.291 -23.764 21.996 1.00 88.88 487 GLN A O 1
ATOM 3939 N N . LEU A 1 488 ? -21.772 -23.634 23.653 1.00 89.81 488 LEU A N 1
ATOM 3940 C CA . LEU A 1 488 ? -22.386 -22.494 24.344 1.00 89.81 488 LEU A CA 1
ATOM 3941 C C . LEU A 1 488 ? -22.467 -21.269 23.426 1.00 89.81 488 LEU A C 1
ATOM 3943 O O . LEU A 1 488 ? -23.548 -20.710 23.270 1.00 89.81 488 LEU A O 1
ATOM 3947 N N . TYR A 1 489 ? -21.357 -20.889 22.785 1.00 86.25 489 TYR A N 1
ATOM 3948 C CA . TYR A 1 489 ? -21.326 -19.745 21.870 1.00 86.25 489 TYR A CA 1
ATOM 3949 C C . TYR A 1 489 ? -22.314 -19.892 20.713 1.00 86.25 489 TYR A C 1
ATOM 3951 O O . TYR A 1 489 ? -23.159 -19.024 20.517 1.00 86.25 489 TYR A O 1
ATOM 3959 N N . ASN A 1 490 ? -22.270 -21.023 20.007 1.00 85.25 490 ASN A N 1
ATOM 3960 C CA . ASN A 1 490 ? -23.154 -21.269 18.870 1.00 85.25 490 ASN A CA 1
ATOM 3961 C C . ASN A 1 490 ? -24.633 -21.284 19.281 1.00 85.25 490 ASN A C 1
ATOM 3963 O O . ASN A 1 490 ? -25.480 -20.817 18.528 1.00 85.25 490 ASN A O 1
ATOM 3967 N N . PHE A 1 491 ? -24.945 -21.820 20.464 1.00 87.62 491 PHE A N 1
ATOM 3968 C CA . PHE A 1 491 ? -26.302 -21.833 21.001 1.00 87.62 491 PHE A CA 1
ATOM 3969 C C . PHE A 1 491 ? -26.820 -20.414 21.272 1.00 87.62 491 PHE A C 1
ATOM 3971 O O . PHE A 1 491 ? -27.893 -20.059 20.789 1.00 87.62 491 PHE A O 1
ATOM 3978 N N . VAL A 1 492 ? -26.042 -19.593 21.986 1.00 86.06 492 VAL A N 1
ATOM 3979 C CA . VAL A 1 492 ? -26.417 -18.206 22.311 1.00 86.06 492 VAL A CA 1
ATOM 3980 C C . VAL A 1 492 ? -26.573 -17.370 21.042 1.00 86.06 492 VAL A C 1
ATOM 3982 O O . VAL A 1 492 ? -27.584 -16.687 20.891 1.00 86.06 492 VAL A O 1
ATOM 3985 N N . SER A 1 493 ? -25.624 -17.467 20.105 1.00 82.00 493 SER A N 1
ATOM 3986 C CA . SER A 1 493 ? -25.694 -16.729 18.841 1.00 82.00 493 SER A CA 1
ATOM 3987 C C . SER A 1 493 ? -26.915 -17.126 18.014 1.00 82.00 493 SER A C 1
ATOM 3989 O O . SER A 1 493 ? -27.656 -16.245 17.593 1.00 82.00 493 SER A O 1
ATOM 3991 N N . ALA A 1 494 ? -27.198 -18.424 17.865 1.00 79.06 494 ALA A N 1
ATOM 3992 C CA . ALA A 1 494 ? -28.356 -18.885 17.099 1.00 79.06 494 ALA A CA 1
ATOM 3993 C C . ALA A 1 494 ? -29.697 -18.435 17.712 1.00 79.06 494 ALA A C 1
ATOM 3995 O O . ALA A 1 494 ? -30.621 -18.059 16.987 1.00 79.06 494 ALA A O 1
ATOM 3996 N N . GLU A 1 495 ? -29.827 -18.460 19.041 1.00 80.00 495 GLU A N 1
ATOM 3997 C CA . GLU A 1 495 ? -31.055 -18.028 19.717 1.00 80.00 495 GLU A CA 1
ATOM 3998 C C . GLU A 1 495 ? -31.239 -16.504 19.684 1.00 80.00 495 GLU A C 1
ATOM 4000 O O . GLU A 1 495 ? -32.364 -16.012 19.525 1.00 80.00 495 GLU A O 1
ATOM 4005 N N . ASN A 1 496 ? -30.147 -15.741 19.759 1.00 83.00 496 ASN A N 1
ATOM 4006 C CA . ASN A 1 496 ? -30.197 -14.294 19.594 1.00 83.00 496 ASN A CA 1
ATOM 4007 C C . ASN A 1 496 ? -30.505 -13.902 18.138 1.00 83.00 496 ASN A C 1
ATOM 4009 O O . ASN A 1 496 ? -31.433 -13.132 17.906 1.00 83.00 496 ASN A O 1
ATOM 4013 N N . GLU A 1 497 ? -29.854 -14.494 17.137 1.00 77.50 497 GLU A N 1
ATOM 4014 C CA . GLU A 1 497 ? -30.159 -14.246 15.716 1.00 77.50 497 GLU A CA 1
ATOM 4015 C C . GLU A 1 497 ? -31.630 -14.529 15.385 1.00 77.50 497 GLU A C 1
ATOM 4017 O O . GLU A 1 497 ? -32.323 -13.707 14.776 1.00 77.50 497 GLU A O 1
ATOM 4022 N N . ALA A 1 498 ? -32.153 -15.664 15.852 1.00 77.44 498 ALA A N 1
ATOM 4023 C CA . ALA A 1 498 ? -33.539 -16.038 15.606 1.00 77.44 498 ALA A CA 1
ATOM 4024 C C . ALA A 1 498 ? -34.542 -15.101 16.312 1.00 77.44 498 ALA A C 1
ATOM 4026 O O . ALA A 1 498 ? -35.678 -14.943 15.853 1.00 77.44 498 ALA A O 1
ATOM 4027 N N . THR A 1 499 ? -34.132 -14.444 17.398 1.00 76.31 499 THR A N 1
ATOM 4028 C CA . THR A 1 499 ? -34.929 -13.420 18.088 1.00 76.31 499 THR A CA 1
ATOM 4029 C C . THR A 1 499 ? -34.878 -12.086 17.359 1.00 76.31 499 THR A C 1
ATOM 4031 O O . THR A 1 499 ? -35.929 -11.491 17.128 1.00 76.31 499 THR A O 1
ATOM 4034 N N . ALA A 1 500 ? -33.696 -11.648 16.923 1.00 74.12 500 ALA A N 1
ATOM 4035 C CA . ALA A 1 500 ? -33.522 -10.414 16.159 1.00 74.12 500 ALA A CA 1
ATOM 4036 C C . ALA A 1 500 ? -34.335 -10.462 14.859 1.00 74.12 500 ALA A C 1
ATOM 4038 O O . ALA A 1 500 ? -35.036 -9.507 14.517 1.00 74.12 500 ALA A O 1
ATOM 4039 N N . ALA A 1 501 ? -34.328 -11.613 14.180 1.00 75.31 501 ALA A N 1
ATOM 4040 C CA . ALA A 1 501 ? -35.133 -11.835 12.986 1.00 75.31 501 ALA A CA 1
ATOM 4041 C C . ALA A 1 501 ? -36.636 -11.710 13.278 1.00 75.31 501 ALA A C 1
ATOM 4043 O O . ALA A 1 501 ? -37.368 -11.082 12.512 1.00 75.31 501 ALA A O 1
ATOM 4044 N N . ALA A 1 502 ? -37.105 -12.270 14.394 1.00 74.88 502 ALA A N 1
ATOM 4045 C CA . ALA A 1 502 ? -38.515 -12.220 14.763 1.00 74.88 502 ALA A CA 1
ATOM 4046 C C . ALA A 1 502 ? -38.966 -10.804 15.173 1.00 74.88 502 ALA A C 1
ATOM 4048 O O . ALA A 1 502 ? -40.032 -10.360 14.742 1.00 74.88 502 ALA A O 1
ATOM 4049 N N . ILE A 1 503 ? -38.125 -10.069 15.910 1.00 72.75 503 ILE A N 1
ATOM 4050 C CA . ILE A 1 503 ? -38.321 -8.644 16.220 1.00 72.75 503 ILE A CA 1
ATOM 4051 C C . ILE A 1 503 ? -38.429 -7.842 14.926 1.00 72.75 503 ILE A C 1
ATOM 4053 O O . ILE A 1 503 ? -39.400 -7.112 14.729 1.00 72.75 503 ILE A O 1
ATOM 4057 N N . TYR A 1 504 ? -37.470 -8.022 14.012 1.00 72.94 504 TYR A N 1
ATOM 4058 C CA . TYR A 1 504 ? -37.466 -7.315 12.739 1.00 72.94 504 TYR A CA 1
ATOM 4059 C C . TYR A 1 504 ? -38.738 -7.576 11.943 1.00 72.94 504 TYR A C 1
ATOM 4061 O O . TYR A 1 504 ? -39.368 -6.632 11.474 1.00 72.94 504 TYR A O 1
ATOM 4069 N N . GLN A 1 505 ? -39.173 -8.830 11.829 1.00 75.00 505 GLN A N 1
ATOM 4070 C CA . GLN A 1 505 ? -40.403 -9.157 11.107 1.00 75.00 505 GLN A CA 1
ATOM 4071 C C . GLN A 1 505 ? -41.641 -8.496 11.727 1.00 75.00 505 GLN A C 1
ATOM 4073 O O . GLN A 1 505 ? -42.465 -7.968 10.977 1.00 75.00 505 GLN A O 1
ATOM 4078 N N . ALA A 1 506 ? -41.723 -8.440 13.059 1.00 71.88 506 ALA A N 1
ATOM 4079 C CA . ALA A 1 506 ? -42.835 -7.844 13.798 1.00 71.88 506 ALA A CA 1
ATOM 4080 C C . ALA A 1 506 ? -42.898 -6.300 13.738 1.00 71.88 506 ALA A C 1
ATOM 4082 O O . ALA A 1 506 ? -43.940 -5.723 14.055 1.00 71.88 506 ALA A O 1
ATOM 4083 N N . MET A 1 507 ? -41.827 -5.612 13.317 1.00 68.62 507 MET A N 1
ATOM 4084 C CA . MET A 1 507 ? -41.806 -4.144 13.252 1.00 68.62 507 MET A CA 1
ATOM 4085 C C . MET A 1 507 ? -42.709 -3.566 12.139 1.00 68.62 507 MET A C 1
ATOM 4087 O O . MET A 1 507 ? -42.691 -4.063 11.002 1.00 68.62 507 MET A O 1
ATOM 4091 N N . PRO A 1 508 ? -43.431 -2.452 12.398 1.00 71.12 508 PRO A N 1
ATOM 4092 C CA . PRO A 1 508 ? -44.123 -1.684 11.363 1.00 71.12 508 PRO A CA 1
ATOM 4093 C C . PRO A 1 508 ? -43.164 -1.143 10.289 1.00 71.12 508 PRO A C 1
ATOM 4095 O O . PRO A 1 508 ? -42.027 -0.777 10.582 1.00 71.12 508 PRO A O 1
ATOM 4098 N N . THR A 1 509 ? -43.638 -1.002 9.047 1.00 67.19 509 THR A N 1
ATOM 4099 C CA . THR A 1 509 ? -42.831 -0.544 7.894 1.00 67.19 509 THR A CA 1
ATOM 4100 C C . THR A 1 509 ? -42.136 0.802 8.130 1.00 67.19 509 THR A C 1
ATOM 4102 O O . THR A 1 509 ? -40.984 0.973 7.746 1.00 67.19 509 THR A O 1
ATOM 4105 N N . ALA A 1 510 ? -42.800 1.739 8.815 1.00 56.28 510 ALA A N 1
ATOM 4106 C CA . ALA A 1 510 ? -42.224 3.042 9.156 1.00 56.28 510 ALA A CA 1
ATOM 4107 C C . ALA A 1 510 ? -41.038 2.934 10.134 1.00 56.28 510 ALA A C 1
ATOM 4109 O O . ALA A 1 510 ? -40.074 3.684 10.021 1.00 56.28 510 ALA A O 1
ATOM 4110 N N . VAL A 1 511 ? -41.080 1.969 11.058 1.00 59.50 511 VAL A N 1
ATOM 4111 C CA . VAL A 1 511 ? -40.004 1.719 12.028 1.00 59.50 511 VAL A CA 1
ATOM 4112 C C . VAL A 1 511 ? -38.822 1.025 11.343 1.00 59.50 511 VAL A C 1
ATOM 4114 O O . VAL A 1 511 ? -37.682 1.430 11.544 1.00 59.50 511 VAL A O 1
ATOM 4117 N N . LYS A 1 512 ? -39.084 0.073 10.433 1.00 65.50 512 LYS A N 1
ATOM 4118 C CA . LYS A 1 512 ? -38.055 -0.554 9.576 1.00 65.50 512 LYS A CA 1
ATOM 4119 C C . LYS A 1 512 ? -37.306 0.463 8.708 1.00 65.50 512 LYS A C 1
ATOM 4121 O O . LYS A 1 512 ? -36.104 0.326 8.516 1.00 65.50 512 LYS A O 1
ATOM 4126 N N . ALA A 1 513 ? -38.013 1.469 8.189 1.00 55.06 513 ALA A N 1
ATOM 4127 C CA . ALA A 1 513 ? -37.414 2.545 7.402 1.00 55.06 513 ALA A CA 1
ATOM 4128 C C . ALA A 1 513 ? -36.561 3.495 8.264 1.00 55.06 513 ALA A C 1
ATOM 4130 O O . ALA A 1 513 ? -35.502 3.928 7.819 1.00 55.06 513 ALA A O 1
ATOM 4131 N N . ALA A 1 514 ? -36.998 3.785 9.495 1.00 49.12 514 ALA A N 1
ATOM 4132 C CA . ALA A 1 514 ? -36.294 4.672 10.424 1.00 49.12 514 ALA A CA 1
ATOM 4133 C C . ALA A 1 514 ? -35.005 4.064 11.005 1.00 49.12 514 ALA A C 1
ATOM 4135 O O . ALA A 1 514 ? -34.050 4.796 11.233 1.00 49.12 514 ALA A O 1
ATOM 4136 N N . LEU A 1 515 ? -34.961 2.743 11.208 1.00 54.41 515 LEU A N 1
ATOM 4137 C CA . LEU A 1 515 ? -33.774 2.033 11.710 1.00 54.41 515 LEU A CA 1
ATOM 4138 C C . LEU A 1 515 ? -32.629 1.928 10.691 1.00 54.41 515 LEU A C 1
ATOM 4140 O O . LEU A 1 515 ? -31.536 1.518 11.054 1.00 54.41 515 LEU A O 1
ATOM 4144 N N . GLY A 1 516 ? -32.851 2.310 9.428 1.00 44.19 516 GLY A N 1
ATOM 4145 C CA . GLY A 1 516 ? -31.833 2.235 8.385 1.00 44.19 516 GLY A CA 1
ATOM 4146 C C . GLY A 1 516 ? -31.449 0.790 8.040 1.00 44.19 516 GLY A C 1
ATOM 4147 O O . GLY A 1 516 ? -31.218 -0.068 8.886 1.00 44.19 516 GLY A O 1
ATOM 4148 N N . ALA A 1 517 ? -31.324 0.487 6.750 1.00 36.66 517 ALA A N 1
ATOM 4149 C CA . ALA A 1 517 ? -30.994 -0.867 6.294 1.00 36.66 517 ALA A CA 1
ATOM 4150 C C . ALA A 1 517 ? -29.612 -1.385 6.763 1.00 36.66 517 ALA A C 1
ATOM 4152 O O . ALA A 1 517 ? -29.299 -2.541 6.512 1.00 36.66 517 ALA A O 1
ATOM 4153 N N . LYS A 1 518 ? -28.786 -0.548 7.412 1.00 36.22 518 LYS A N 1
ATOM 4154 C CA . LYS A 1 518 ? -27.392 -0.835 7.780 1.00 36.22 518 LYS A CA 1
ATOM 4155 C C . LYS A 1 518 ? -27.228 -1.329 9.225 1.00 36.22 518 LYS A C 1
ATOM 4157 O O . LYS A 1 518 ? -26.615 -2.370 9.414 1.00 36.22 518 LYS A O 1
ATOM 4162 N N . GLU A 1 519 ? -27.843 -0.678 10.216 1.00 44.31 519 GLU A N 1
ATOM 4163 C CA . GLU A 1 519 ? -27.759 -1.102 11.633 1.00 44.31 519 GLU A CA 1
ATOM 4164 C C . GLU A 1 519 ? -28.428 -2.462 11.865 1.00 44.31 519 GLU A C 1
ATOM 4166 O O . GLU A 1 519 ? -27.932 -3.312 12.599 1.00 44.31 519 GLU A O 1
ATOM 4171 N N . VAL A 1 520 ? -29.529 -2.704 11.156 1.00 41.16 520 VAL A N 1
ATOM 4172 C CA . VAL A 1 520 ? -30.247 -3.979 11.178 1.00 41.16 520 VAL A CA 1
ATOM 4173 C C . VAL A 1 520 ? -29.409 -5.103 10.560 1.00 41.16 520 VAL A C 1
ATOM 4175 O O . VAL A 1 520 ? -29.412 -6.208 11.086 1.00 41.16 520 VAL A O 1
ATOM 4178 N N . LEU A 1 521 ? -28.683 -4.844 9.468 1.00 35.00 521 LEU A N 1
ATOM 4179 C CA . LEU A 1 521 ? -27.888 -5.858 8.765 1.00 35.00 521 LEU A CA 1
ATOM 4180 C C . LEU A 1 521 ? -26.609 -6.228 9.533 1.00 35.00 521 LEU A C 1
ATOM 4182 O O . LEU A 1 521 ? -26.212 -7.393 9.523 1.00 35.00 521 LEU A O 1
ATOM 4186 N N . ASP A 1 522 ? -26.013 -5.257 10.229 1.00 39.94 522 ASP A N 1
ATOM 4187 C CA . ASP A 1 522 ? -24.844 -5.471 11.087 1.00 39.94 522 ASP A CA 1
ATOM 4188 C C . ASP A 1 522 ? -25.214 -6.228 12.385 1.00 39.94 522 ASP A C 1
ATOM 4190 O O . ASP A 1 522 ? -24.420 -7.044 12.854 1.00 39.94 522 ASP A O 1
ATOM 4194 N N . GLY A 1 523 ? -26.440 -6.059 12.908 1.00 42.53 523 GLY A N 1
ATOM 4195 C CA . GLY A 1 523 ? -26.972 -6.823 14.052 1.00 42.53 523 GLY A CA 1
ATOM 4196 C C . GLY A 1 523 ? -27.583 -8.197 13.718 1.00 42.53 523 GLY A C 1
ATOM 4197 O O . GLY A 1 523 ? -27.795 -9.012 14.614 1.00 42.53 523 GLY A O 1
ATOM 4198 N N . LEU A 1 524 ? -27.868 -8.491 12.441 1.00 41.91 524 LEU A N 1
ATOM 4199 C CA . LEU A 1 524 ? -28.528 -9.732 11.987 1.00 41.91 524 LEU A CA 1
ATOM 4200 C C . LEU A 1 524 ? -27.588 -10.798 11.412 1.00 41.91 524 LEU A C 1
ATOM 4202 O O . LEU A 1 524 ? -28.087 -11.721 10.776 1.00 41.91 524 LEU A O 1
ATOM 4206 N N . GLY A 1 525 ? -26.271 -10.679 11.619 1.00 34.81 525 GLY A N 1
ATOM 4207 C CA . GLY A 1 525 ? -25.287 -11.753 11.413 1.00 34.81 525 GLY A CA 1
ATOM 4208 C C . GLY A 1 525 ? -25.590 -12.708 10.251 1.00 34.81 525 GLY A C 1
ATOM 4209 O O . GLY A 1 525 ? -26.225 -13.727 10.452 1.00 34.81 525 GLY A O 1
ATOM 4210 N N . HIS A 1 526 ? -25.149 -12.374 9.032 1.00 31.00 526 HIS A N 1
ATOM 4211 C CA . HIS A 1 526 ? -25.087 -13.235 7.836 1.00 31.00 526 HIS A CA 1
ATOM 4212 C C . HIS A 1 526 ? -25.787 -14.615 7.910 1.00 31.00 526 HIS A C 1
ATOM 4214 O O . HIS A 1 526 ? -25.140 -15.660 7.867 1.00 31.00 526 HIS A O 1
ATOM 4220 N N . GLY A 1 527 ? -27.121 -14.597 7.863 1.00 36.16 527 GLY A N 1
ATOM 4221 C CA . GLY A 1 527 ? -27.915 -15.624 7.194 1.00 36.16 527 GLY A CA 1
ATOM 4222 C C . GLY A 1 527 ? -28.750 -16.543 8.079 1.00 36.16 527 GLY A C 1
ATOM 4223 O O . GLY A 1 527 ? -28.261 -17.564 8.539 1.00 36.16 527 GLY A O 1
ATOM 4224 N N . VAL A 1 528 ? -30.069 -16.310 8.105 1.00 30.11 528 VAL A N 1
ATOM 4225 C CA . VAL A 1 528 ? -31.073 -17.385 8.219 1.00 30.11 528 VAL A CA 1
ATOM 4226 C C . VAL A 1 528 ? -32.322 -17.028 7.387 1.00 30.11 528 VAL A C 1
ATOM 4228 O O . VAL A 1 528 ? -32.832 -15.911 7.501 1.00 30.11 528 VAL A O 1
ATOM 4231 N N . PRO A 1 529 ? -32.848 -17.946 6.548 1.00 30.75 529 PRO A N 1
ATOM 4232 C CA . PRO A 1 529 ? -34.121 -17.773 5.856 1.00 30.75 529 PRO A CA 1
ATOM 4233 C C . PRO A 1 529 ? -35.300 -17.939 6.827 1.00 30.75 529 PRO A C 1
ATOM 4235 O O . PRO A 1 529 ? -35.335 -18.850 7.651 1.00 30.75 529 PRO A O 1
ATOM 4238 N N . ALA A 1 530 ? -36.290 -17.056 6.707 1.00 29.11 530 ALA A N 1
ATOM 4239 C CA . ALA A 1 530 ? -37.496 -17.058 7.525 1.00 29.11 530 ALA A CA 1
ATOM 4240 C C . ALA A 1 530 ? -38.334 -18.336 7.316 1.00 29.11 530 ALA A C 1
ATOM 4242 O O . ALA A 1 530 ? -38.769 -18.629 6.204 1.00 29.11 530 ALA A O 1
ATOM 4243 N N . GLY A 1 531 ? -38.608 -19.066 8.398 1.00 25.30 531 GLY A N 1
ATOM 4244 C CA . GLY A 1 531 ? -39.524 -20.207 8.397 1.00 25.30 531 GLY A CA 1
ATOM 4245 C C . GLY A 1 531 ? -39.636 -20.843 9.778 1.00 25.30 531 GLY A C 1
ATOM 4246 O O . GLY A 1 531 ? -38.781 -21.623 10.182 1.00 25.30 531 GLY A O 1
ATOM 4247 N N . GLY A 1 532 ? -40.682 -20.491 10.526 1.00 28.55 532 GLY A N 1
ATOM 4248 C CA . GLY A 1 532 ? -40.938 -21.048 11.851 1.00 28.55 532 GLY A CA 1
ATOM 4249 C C . GLY A 1 532 ? -41.307 -22.534 11.809 1.00 28.55 532 GLY A C 1
ATOM 4250 O O . GLY A 1 532 ? -42.223 -22.920 11.086 1.00 28.55 532 GLY A O 1
ATOM 4251 N N . LYS A 1 533 ? -40.600 -23.334 12.618 1.00 29.91 533 LYS A N 1
ATOM 4252 C CA . LYS A 1 533 ? -41.089 -24.342 13.587 1.00 29.91 533 LYS A CA 1
ATOM 4253 C C . LYS A 1 533 ? -39.903 -25.225 14.015 1.00 29.91 533 LYS A C 1
ATOM 4255 O O . LYS A 1 533 ? -39.422 -26.033 13.230 1.00 29.91 533 LYS A O 1
ATOM 4260 N N . GLY A 1 534 ? -39.477 -25.076 15.274 1.00 29.56 534 GLY A N 1
ATOM 4261 C CA . GLY A 1 534 ? -38.442 -25.885 15.936 1.00 29.56 534 GLY A CA 1
ATOM 4262 C C . GLY A 1 534 ? -37.102 -25.160 16.100 1.00 29.56 534 GLY A C 1
ATOM 4263 O O . GLY A 1 534 ? -36.522 -24.707 15.118 1.00 29.56 534 GLY A O 1
ATOM 4264 N N . SER A 1 535 ? -36.611 -25.049 17.341 1.00 29.91 535 SER A N 1
ATOM 4265 C CA . SER A 1 535 ? -35.295 -24.484 17.670 1.00 29.91 535 SER A CA 1
ATOM 4266 C C . SER A 1 535 ? -34.181 -25.174 16.860 1.00 29.91 535 SER A C 1
ATOM 4268 O O . SER A 1 535 ? -33.993 -26.385 17.016 1.00 29.91 535 SER A O 1
ATOM 4270 N N . PRO A 1 536 ? -33.401 -24.450 16.031 1.00 40.88 536 PRO A N 1
ATOM 4271 C CA . PRO A 1 536 ? -32.321 -25.040 15.231 1.00 40.88 536 PRO A CA 1
ATOM 4272 C C . PRO A 1 536 ? -31.225 -25.665 16.104 1.00 40.88 536 PRO A C 1
ATOM 4274 O O . PRO A 1 536 ? -30.579 -26.634 15.708 1.00 40.88 536 PRO A O 1
ATOM 4277 N N . ALA A 1 537 ? -31.033 -25.133 17.314 1.00 35.69 537 ALA A N 1
ATOM 4278 C CA . ALA A 1 537 ? -29.927 -25.504 18.184 1.00 35.69 537 ALA A CA 1
ATOM 4279 C C . ALA A 1 537 ? -30.097 -26.876 18.868 1.00 35.69 537 ALA A C 1
ATOM 4281 O O . ALA A 1 537 ? -29.102 -27.520 19.199 1.00 35.69 537 ALA A O 1
ATOM 4282 N N . LEU A 1 538 ? -31.331 -27.381 19.014 1.00 29.50 538 LEU A N 1
ATOM 4283 C CA . LEU A 1 538 ? -31.572 -28.710 19.595 1.00 29.50 538 LEU A CA 1
ATOM 4284 C C . LEU A 1 538 ? -31.378 -29.855 18.586 1.00 29.50 538 LEU A C 1
ATOM 4286 O O . LEU A 1 538 ? -31.069 -30.979 18.979 1.00 29.50 538 LEU A O 1
ATOM 4290 N N . GLY A 1 539 ? -31.486 -29.569 17.283 1.00 32.19 539 GLY A N 1
ATOM 4291 C CA . GLY A 1 539 ? -31.207 -30.528 16.205 1.00 32.19 539 GLY A CA 1
ATOM 4292 C C . GLY A 1 539 ? -29.723 -30.893 16.054 1.00 32.19 539 GLY A C 1
ATOM 4293 O O . GLY A 1 539 ? -29.391 -31.815 15.313 1.00 32.19 539 GLY A O 1
ATOM 4294 N N . VAL A 1 540 ? -28.830 -30.198 16.768 1.00 35.62 540 VAL A N 1
ATOM 4295 C CA . VAL A 1 540 ? -27.370 -30.403 16.739 1.00 35.62 540 VAL A CA 1
ATOM 4296 C C . VAL A 1 540 ? -26.904 -31.458 17.755 1.00 35.62 540 VAL A C 1
ATOM 4298 O O . VAL A 1 540 ? -25.780 -31.948 17.665 1.00 35.62 540 VAL A O 1
ATOM 4301 N N . LEU A 1 541 ? -27.764 -31.874 18.691 1.00 32.56 541 LEU A N 1
ATOM 4302 C CA . LEU A 1 541 ? -27.405 -32.850 19.729 1.00 32.56 541 LEU A CA 1
ATOM 4303 C C . LEU A 1 541 ? -27.412 -34.309 19.256 1.00 32.56 541 LEU A C 1
ATOM 4305 O O . LEU A 1 541 ? -26.959 -35.177 19.994 1.00 32.56 541 LEU A O 1
ATOM 4309 N N . ASP A 1 542 ? -27.863 -34.588 18.032 1.00 31.52 542 ASP A N 1
ATOM 4310 C CA . ASP A 1 542 ? -27.904 -35.952 17.510 1.00 31.52 542 ASP A CA 1
ATOM 4311 C C . ASP A 1 542 ? -27.640 -35.971 16.002 1.00 31.52 542 ASP A C 1
ATOM 4313 O O . ASP A 1 542 ? -28.556 -36.052 15.183 1.00 31.52 542 ASP A O 1
ATOM 4317 N N . LYS A 1 543 ? -26.362 -35.811 15.636 1.00 27.78 543 LYS A N 1
ATOM 4318 C CA . LYS A 1 543 ? -25.685 -36.436 14.483 1.00 27.78 543 LYS A CA 1
ATOM 4319 C C . LYS A 1 543 ? -24.327 -35.779 14.288 1.00 27.78 543 LYS A C 1
ATOM 4321 O O . LYS A 1 543 ? -24.199 -34.667 13.782 1.00 27.78 543 LYS A O 1
ATOM 4326 N N . ASN A 1 544 ? -23.289 -36.550 14.596 1.00 32.16 544 ASN A N 1
ATOM 4327 C CA . ASN A 1 544 ? -21.971 -36.409 13.996 1.00 32.16 544 ASN A CA 1
ATOM 4328 C C . ASN A 1 544 ? -22.084 -36.443 12.463 1.00 32.16 544 ASN A C 1
ATOM 4330 O O . ASN A 1 544 ? -21.946 -37.487 11.830 1.00 32.16 544 ASN A O 1
ATOM 4334 N N . LYS A 1 545 ? -22.345 -35.288 11.862 1.00 30.17 545 LYS A N 1
ATOM 4335 C CA . LYS A 1 545 ? -21.987 -34.957 10.488 1.00 30.17 545 LYS A CA 1
ATOM 4336 C C . LYS A 1 545 ? -22.130 -33.451 10.341 1.00 30.17 545 LYS A C 1
ATOM 4338 O O . LYS A 1 545 ? -23.186 -32.939 9.990 1.00 30.17 545 LYS A O 1
ATOM 4343 N N . LYS A 1 546 ? -21.023 -32.736 10.559 1.00 28.64 546 LYS A N 1
ATOM 4344 C CA . LYS A 1 546 ? -20.817 -31.486 9.828 1.00 28.64 546 LYS A CA 1
ATOM 4345 C C . LYS A 1 546 ? -21.081 -31.824 8.362 1.00 28.64 546 LYS A C 1
ATOM 4347 O O . LYS A 1 546 ? -20.420 -32.719 7.827 1.00 28.64 546 LYS A O 1
ATOM 4352 N N . THR A 1 547 ? -22.001 -31.131 7.704 1.00 26.91 547 THR A N 1
ATOM 4353 C CA . THR A 1 547 ? -21.909 -30.963 6.255 1.00 26.91 547 THR A CA 1
ATOM 4354 C C . THR A 1 547 ? -20.675 -30.108 6.006 1.00 26.91 547 THR A C 1
ATOM 4356 O O . THR A 1 547 ? -20.738 -28.901 5.809 1.00 26.91 547 THR A O 1
ATOM 4359 N N . HIS A 1 548 ? -19.517 -30.762 6.105 1.00 31.41 548 HIS A N 1
ATOM 4360 C CA . HIS A 1 548 ? -18.336 -30.399 5.359 1.00 31.41 548 HIS A CA 1
ATOM 4361 C C . HIS A 1 548 ? -18.817 -30.235 3.922 1.00 31.41 548 HIS A C 1
ATOM 4363 O O . HIS A 1 548 ? -19.315 -31.198 3.339 1.00 31.41 548 HIS A O 1
ATOM 4369 N N . GLN A 1 549 ? -18.736 -29.027 3.377 1.00 31.75 549 GLN A N 1
ATOM 4370 C CA . GLN A 1 549 ? -18.522 -28.936 1.947 1.00 31.75 549 GLN A CA 1
ATOM 4371 C C . GLN A 1 549 ? -17.045 -29.278 1.748 1.00 31.75 549 GLN A C 1
ATOM 4373 O O . GLN A 1 549 ? -16.192 -28.461 2.106 1.00 31.75 549 GLN A O 1
ATOM 4378 N N . PRO A 1 550 ? -16.698 -30.501 1.310 1.00 31.48 550 PRO A N 1
ATOM 4379 C CA . PRO A 1 550 ? -15.328 -30.774 0.925 1.00 31.48 550 PRO A CA 1
ATOM 4380 C C . PRO A 1 550 ? -14.920 -29.793 -0.171 1.00 31.48 550 PRO A C 1
ATOM 4382 O O . PRO A 1 550 ? -15.667 -29.586 -1.125 1.00 31.48 550 PRO A O 1
ATOM 4385 N N . ASN A 1 551 ? -13.712 -29.246 -0.039 1.00 40.34 551 ASN A N 1
ATOM 4386 C CA . ASN A 1 551 ? -12.958 -28.617 -1.124 1.00 40.34 551 ASN A CA 1
ATOM 4387 C C . ASN A 1 551 ? -13.344 -27.184 -1.539 1.00 40.34 551 ASN A C 1
ATOM 4389 O O . ASN A 1 551 ? -12.948 -26.769 -2.627 1.00 40.34 551 ASN A O 1
ATOM 4393 N N . GLN A 1 552 ? -14.039 -26.390 -0.715 1.00 42.62 552 GLN A N 1
ATOM 4394 C CA . GLN A 1 552 ? -14.175 -24.955 -1.016 1.00 42.62 552 GLN A CA 1
ATOM 4395 C C . GLN A 1 552 ? -12.780 -24.292 -0.957 1.00 42.62 552 GLN A C 1
ATOM 4397 O O . GLN A 1 552 ? -12.211 -24.136 0.119 1.00 42.62 552 GLN A O 1
ATOM 4402 N N . GLY A 1 553 ? -12.197 -23.990 -2.125 1.00 63.03 553 GLY A N 1
ATOM 4403 C CA . GLY A 1 553 ? -10.829 -23.468 -2.267 1.00 63.03 553 GLY A CA 1
ATOM 4404 C C . GLY A 1 553 ? -9.716 -24.521 -2.381 1.00 63.03 553 GLY A C 1
ATOM 4405 O O . GLY A 1 553 ? -8.546 -24.149 -2.376 1.00 63.03 553 GLY A O 1
ATOM 4406 N N . ALA A 1 554 ? -10.039 -25.814 -2.494 1.00 80.62 554 ALA A N 1
ATOM 4407 C CA . ALA A 1 554 ? -9.036 -26.862 -2.692 1.00 80.62 554 ALA A CA 1
ATOM 4408 C C . ALA A 1 554 ? -8.744 -27.113 -4.176 1.00 80.62 554 ALA A C 1
ATOM 4410 O O . ALA A 1 554 ? -9.610 -26.943 -5.032 1.00 80.62 554 ALA A O 1
ATOM 4411 N N . VAL A 1 555 ? -7.539 -27.591 -4.468 1.00 87.12 555 VAL A N 1
ATOM 4412 C CA . VAL A 1 555 ? -7.123 -28.004 -5.818 1.00 87.12 555 VAL A CA 1
ATOM 4413 C C . VAL A 1 555 ? -7.200 -29.520 -5.966 1.00 87.12 555 VAL A C 1
ATOM 4415 O O . VAL A 1 555 ? -6.960 -30.274 -5.021 1.00 87.12 555 VAL A O 1
ATOM 4418 N N . GLY A 1 556 ? -7.510 -30.015 -7.161 1.00 85.88 556 GLY A N 1
ATOM 4419 C CA . GLY A 1 556 ? -7.646 -31.446 -7.425 1.00 85.88 556 GLY A CA 1
ATOM 4420 C C . GLY A 1 556 ? -6.343 -32.228 -7.236 1.00 85.88 556 GLY A C 1
ATOM 4421 O O . GLY A 1 556 ? -6.375 -33.383 -6.790 1.00 85.88 556 GLY A O 1
ATOM 4422 N N . ASN A 1 557 ? -5.194 -31.616 -7.542 1.00 90.19 557 ASN A N 1
ATOM 4423 C CA . ASN A 1 557 ? -3.856 -32.181 -7.346 1.00 90.19 557 ASN A CA 1
ATOM 4424 C C . ASN A 1 557 ? -2.753 -31.107 -7.452 1.00 90.19 557 ASN A C 1
ATOM 4426 O O . ASN A 1 557 ? -3.003 -29.945 -7.761 1.00 90.19 557 ASN A O 1
ATOM 4430 N N . MET A 1 558 ? -1.503 -31.525 -7.250 1.00 93.31 558 MET A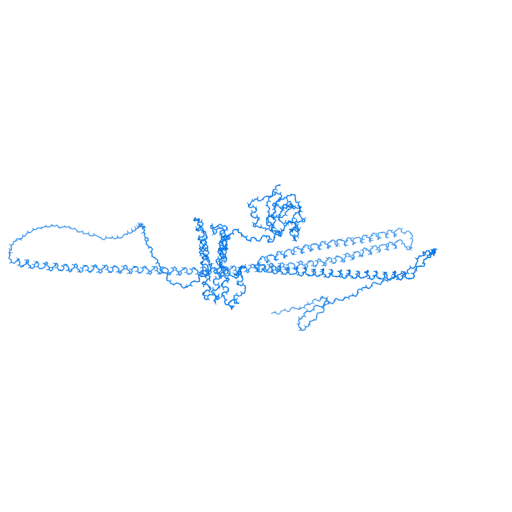 N 1
ATOM 4431 C CA . MET A 1 558 ? -0.327 -30.653 -7.321 1.00 93.31 558 MET A CA 1
ATOM 4432 C C . MET A 1 558 ? -0.065 -30.063 -8.722 1.00 93.31 558 MET A C 1
ATOM 4434 O O . MET A 1 558 ? 0.459 -28.963 -8.850 1.00 93.31 558 MET A O 1
ATOM 4438 N N . GLY A 1 559 ? -0.495 -30.740 -9.790 1.00 91.94 559 GLY A N 1
ATOM 4439 C CA . GLY A 1 559 ? -0.450 -30.186 -11.145 1.00 91.94 559 GLY A CA 1
ATOM 4440 C C . GLY A 1 559 ? -1.446 -29.045 -11.370 1.00 91.94 559 GLY A C 1
ATOM 4441 O O . GLY A 1 559 ? -1.177 -28.173 -12.191 1.00 91.94 559 GLY A O 1
ATOM 4442 N N . GLU A 1 560 ? -2.571 -29.038 -10.656 1.00 92.81 560 GLU A N 1
ATOM 4443 C CA . GLU A 1 560 ? -3.552 -27.949 -10.675 1.00 92.81 560 GLU A CA 1
ATOM 4444 C C . GLU A 1 560 ? -3.085 -26.760 -9.835 1.00 92.81 560 GLU A C 1
ATOM 4446 O O . GLU A 1 560 ? -3.128 -25.636 -10.322 1.00 92.81 560 GLU A O 1
ATOM 4451 N N . PHE A 1 561 ? -2.519 -27.014 -8.648 1.00 94.25 561 PHE A N 1
ATOM 4452 C CA . PHE A 1 561 ? -1.825 -25.990 -7.857 1.00 94.25 561 PHE A CA 1
ATOM 4453 C C . PHE A 1 561 ? -0.786 -25.236 -8.697 1.00 94.25 561 PHE A C 1
ATOM 4455 O O . PHE A 1 561 ? -0.815 -24.018 -8.788 1.00 94.25 561 PHE A O 1
ATOM 4462 N N . PHE A 1 562 ? 0.087 -25.956 -9.402 1.00 95.75 562 PHE A N 1
ATOM 4463 C CA . PHE A 1 562 ? 1.127 -25.352 -10.238 1.00 95.75 562 PHE A CA 1
ATOM 4464 C C . PHE A 1 562 ? 0.633 -24.582 -11.467 1.00 95.75 562 PHE A C 1
ATOM 4466 O O . PHE A 1 562 ? 1.442 -23.953 -12.148 1.00 95.75 562 PHE A O 1
ATOM 4473 N N . LYS A 1 563 ? -0.658 -24.673 -11.798 1.00 93.12 563 LYS A N 1
ATOM 4474 C CA . LYS A 1 563 ? -1.289 -23.868 -12.852 1.00 93.12 563 LYS A CA 1
ATOM 4475 C C . LYS A 1 563 ? -1.940 -22.598 -12.302 1.00 93.12 563 LYS A C 1
ATOM 4477 O O . LYS A 1 563 ? -2.387 -21.781 -13.096 1.00 93.12 563 LYS A O 1
ATOM 4482 N N . GLN A 1 564 ? -2.025 -22.439 -10.981 1.00 85.81 564 GLN A N 1
ATOM 4483 C CA . GLN A 1 564 ? -2.513 -21.207 -10.373 1.00 85.81 564 GLN A CA 1
ATOM 4484 C C . GLN A 1 564 ? -1.466 -20.103 -10.548 1.00 85.81 564 GLN A C 1
ATOM 4486 O O . GLN A 1 564 ? -0.292 -20.296 -10.217 1.00 85.81 564 GLN A O 1
ATOM 4491 N N . ASN A 1 565 ? -1.902 -18.945 -11.045 1.00 81.38 565 ASN A N 1
ATOM 4492 C CA . ASN A 1 565 ? -1.049 -17.765 -11.177 1.00 81.38 565 ASN A CA 1
ATOM 4493 C C . ASN A 1 565 ? -0.502 -17.340 -9.804 1.00 81.38 565 ASN A C 1
ATOM 4495 O O . ASN A 1 565 ? -1.196 -17.426 -8.789 1.00 81.38 565 ASN A O 1
ATOM 4499 N N . GLY A 1 566 ? 0.736 -16.846 -9.774 1.00 90.31 566 GLY A N 1
ATOM 4500 C CA . GLY A 1 566 ? 1.387 -16.401 -8.541 1.00 90.31 566 GLY A CA 1
ATOM 4501 C C . GLY A 1 566 ? 2.141 -17.532 -7.842 1.00 90.31 566 GLY A C 1
ATOM 4502 O O . GLY A 1 566 ? 3.113 -18.054 -8.388 1.00 90.31 566 GLY A O 1
ATOM 4503 N N . PHE A 1 567 ? 1.743 -17.892 -6.616 1.00 93.25 567 PHE A N 1
ATOM 4504 C CA . PHE A 1 567 ? 2.515 -18.819 -5.777 1.00 93.25 567 PHE A CA 1
ATOM 4505 C C . PHE A 1 567 ? 2.667 -20.216 -6.391 1.00 93.25 567 PHE A C 1
ATOM 4507 O O . PHE A 1 567 ? 3.772 -20.757 -6.380 1.00 93.25 567 PHE A O 1
ATOM 4514 N N . GLY A 1 568 ? 1.600 -20.776 -6.964 1.00 92.38 568 GLY A N 1
ATOM 4515 C CA . GLY A 1 568 ? 1.625 -22.092 -7.603 1.00 92.38 568 GLY A CA 1
ATOM 4516 C C . GLY A 1 568 ? 2.599 -22.163 -8.781 1.00 92.38 568 GLY A C 1
ATOM 4517 O O . GLY A 1 568 ? 3.498 -23.007 -8.802 1.00 92.38 568 GLY A O 1
ATOM 4518 N N . GLU A 1 569 ? 2.471 -21.247 -9.738 1.00 92.94 569 GLU A N 1
ATOM 4519 C CA . GLU A 1 569 ? 3.383 -21.130 -10.882 1.00 92.94 569 GLU A CA 1
ATOM 4520 C C . GLU A 1 569 ? 4.836 -20.894 -10.440 1.00 92.94 569 GLU A C 1
ATOM 4522 O O . GLU A 1 569 ? 5.754 -21.579 -10.903 1.00 92.94 569 GLU A O 1
ATOM 4527 N N . ASN A 1 570 ? 5.053 -19.986 -9.484 1.00 93.50 570 ASN A N 1
ATOM 4528 C CA . ASN A 1 570 ? 6.382 -19.704 -8.950 1.00 93.50 570 ASN A CA 1
ATOM 4529 C C . ASN A 1 570 ? 6.998 -20.941 -8.267 1.00 93.50 570 ASN A C 1
ATOM 4531 O O . ASN A 1 570 ? 8.177 -21.247 -8.467 1.00 93.50 570 ASN A O 1
ATOM 4535 N N . ALA A 1 571 ? 6.197 -21.698 -7.511 1.00 94.88 571 ALA A N 1
ATOM 4536 C CA . ALA A 1 571 ? 6.628 -22.934 -6.869 1.00 94.88 571 ALA A CA 1
ATOM 4537 C C . ALA A 1 571 ? 6.984 -24.026 -7.885 1.00 94.88 571 ALA A C 1
ATOM 4539 O O . ALA A 1 571 ? 7.931 -24.782 -7.661 1.00 94.88 571 ALA A O 1
ATOM 4540 N N . LYS A 1 572 ? 6.279 -24.098 -9.019 1.00 96.12 572 LYS A N 1
ATOM 4541 C CA . LYS A 1 572 ? 6.590 -25.032 -10.109 1.00 96.12 572 LYS A CA 1
ATOM 4542 C C . LYS A 1 572 ? 7.955 -24.743 -10.732 1.00 96.12 572 LYS A C 1
ATOM 4544 O O . LYS A 1 572 ? 8.740 -25.666 -10.927 1.00 96.12 572 LYS A O 1
ATOM 4549 N N . THR A 1 573 ? 8.228 -23.476 -11.038 1.00 95.44 573 THR A N 1
ATOM 4550 C CA . THR A 1 573 ? 9.465 -23.035 -11.708 1.00 95.44 573 THR A CA 1
ATOM 4551 C C . THR A 1 573 ? 10.703 -23.259 -10.839 1.00 95.44 573 THR A C 1
ATOM 4553 O O . THR A 1 573 ? 11.774 -23.581 -11.349 1.00 95.44 573 THR A O 1
ATOM 4556 N N . HIS A 1 574 ? 10.547 -23.150 -9.519 1.00 96.88 574 HIS A N 1
ATOM 4557 C CA . HIS A 1 574 ? 11.642 -23.188 -8.547 1.00 96.88 574 HIS A CA 1
ATOM 4558 C C . HIS A 1 574 ? 11.675 -24.466 -7.694 1.00 96.88 574 HIS A C 1
ATOM 4560 O O . HIS A 1 574 ? 12.265 -24.500 -6.608 1.00 96.88 574 HIS A O 1
ATOM 4566 N N . SER A 1 575 ? 11.050 -25.544 -8.171 1.00 97.25 575 SER A N 1
ATOM 4567 C CA . SER A 1 575 ? 11.099 -26.846 -7.513 1.00 97.25 575 SER A CA 1
ATOM 4568 C C . SER A 1 575 ? 11.283 -27.990 -8.500 1.00 97.25 575 SER A C 1
ATOM 4570 O O . SER A 1 575 ? 11.032 -27.879 -9.697 1.00 97.25 575 SER A O 1
ATOM 4572 N N . GLN A 1 576 ? 11.732 -29.124 -7.976 1.00 97.25 576 GLN A N 1
ATOM 4573 C CA . GLN A 1 576 ? 11.830 -30.371 -8.715 1.00 97.25 576 GLN A CA 1
ATOM 4574 C C . GLN A 1 576 ? 11.006 -31.455 -8.030 1.00 97.25 576 GLN A C 1
ATOM 4576 O O . GLN A 1 576 ? 10.979 -31.569 -6.800 1.00 97.25 576 GLN A O 1
ATOM 4581 N N . LYS A 1 577 ? 10.345 -32.276 -8.844 1.00 96.62 577 LYS A N 1
ATOM 4582 C CA . LYS A 1 577 ? 9.606 -33.446 -8.375 1.00 96.62 577 LYS A CA 1
ATOM 4583 C C . LYS A 1 577 ? 10.578 -34.435 -7.729 1.00 96.62 577 LYS A C 1
ATOM 4585 O O . LYS A 1 577 ? 11.608 -34.753 -8.319 1.00 96.62 577 LYS A O 1
ATOM 4590 N N . THR A 1 578 ? 10.251 -34.943 -6.545 1.00 95.06 578 THR A N 1
ATOM 4591 C CA . THR A 1 578 ? 11.021 -36.027 -5.916 1.00 95.06 578 THR A CA 1
ATOM 4592 C C . THR A 1 578 ? 10.363 -37.386 -6.172 1.00 95.06 578 THR A C 1
ATOM 4594 O O . THR A 1 578 ? 9.227 -37.465 -6.642 1.00 95.06 578 THR A O 1
ATOM 4597 N N . GLY A 1 579 ? 11.065 -38.471 -5.836 1.00 92.12 579 GLY A N 1
ATOM 4598 C CA . GLY A 1 579 ? 10.487 -39.818 -5.814 1.00 92.12 579 GLY A CA 1
ATOM 4599 C C . GLY A 1 579 ? 9.616 -40.112 -4.585 1.00 92.12 579 GLY A C 1
ATOM 4600 O O . GLY A 1 579 ? 9.062 -41.204 -4.495 1.00 92.12 579 GLY A O 1
ATOM 4601 N N . LYS A 1 580 ? 9.498 -39.180 -3.627 1.00 93.25 580 LYS A N 1
ATOM 4602 C CA . LYS A 1 580 ? 8.762 -39.409 -2.379 1.00 93.25 580 LYS A CA 1
ATOM 4603 C C . LYS A 1 580 ? 7.269 -39.147 -2.563 1.00 93.25 580 LYS A C 1
ATOM 4605 O O . LYS A 1 580 ? 6.861 -38.149 -3.163 1.00 93.25 580 LYS A O 1
ATOM 4610 N N . ILE A 1 581 ? 6.461 -40.026 -1.979 1.00 91.62 581 ILE A N 1
ATOM 4611 C CA . ILE A 1 581 ? 5.011 -39.876 -1.873 1.00 91.62 581 ILE A CA 1
ATOM 4612 C C . ILE A 1 581 ? 4.664 -39.848 -0.391 1.00 91.62 581 ILE A C 1
ATOM 4614 O O . ILE A 1 581 ? 5.045 -40.747 0.355 1.00 91.62 581 ILE A O 1
ATOM 4618 N N . TYR A 1 582 ? 3.928 -38.828 0.031 1.00 91.38 582 TYR A N 1
ATOM 4619 C CA . TYR A 1 582 ? 3.470 -38.691 1.404 1.00 91.38 582 TYR A CA 1
ATOM 4620 C C . TYR A 1 582 ? 1.997 -38.289 1.413 1.00 91.38 582 TYR A C 1
ATOM 4622 O O . TYR A 1 582 ? 1.572 -37.436 0.639 1.00 91.38 582 TYR A O 1
ATOM 4630 N N . GLN A 1 583 ? 1.192 -38.995 2.211 1.00 88.62 583 GLN A N 1
ATOM 4631 C CA . GLN A 1 583 ? -0.276 -38.892 2.204 1.00 88.62 583 GLN A CA 1
ATOM 4632 C C . GLN A 1 583 ? -0.911 -38.993 0.798 1.00 88.62 583 GLN A C 1
ATOM 4634 O O . GLN A 1 583 ? -1.880 -38.307 0.479 1.00 88.62 583 GLN A O 1
ATOM 4639 N N . GLY A 1 584 ? -0.343 -39.831 -0.077 1.00 89.38 584 GLY A N 1
ATOM 4640 C CA . GLY A 1 584 ? -0.823 -39.993 -1.456 1.00 89.38 584 GLY A CA 1
ATOM 4641 C C . GLY A 1 584 ? -0.525 -38.807 -2.384 1.00 89.38 584 GLY A C 1
ATOM 4642 O O . GLY A 1 584 ? -1.013 -38.785 -3.512 1.00 89.38 584 GLY A O 1
ATOM 4643 N N . GLN A 1 585 ? 0.275 -37.835 -1.943 1.00 93.50 585 GLN A N 1
ATOM 4644 C CA . GLN A 1 585 ? 0.705 -36.681 -2.728 1.00 93.50 585 GLN A CA 1
ATOM 4645 C C . GLN A 1 585 ? 2.212 -36.741 -2.981 1.00 93.50 585 GLN A C 1
ATOM 4647 O O . GLN A 1 585 ? 2.988 -37.239 -2.168 1.00 93.50 585 GLN A O 1
ATOM 4652 N N . THR A 1 586 ? 2.634 -36.261 -4.148 1.00 94.38 586 THR A N 1
ATOM 4653 C CA . THR A 1 586 ? 4.057 -36.197 -4.498 1.00 94.38 586 THR A CA 1
ATOM 4654 C C . THR A 1 586 ? 4.736 -35.064 -3.735 1.00 94.38 586 THR A C 1
ATOM 4656 O O . THR A 1 586 ? 4.223 -33.946 -3.717 1.00 94.38 586 THR A O 1
ATOM 4659 N N . VAL A 1 587 ? 5.916 -35.335 -3.177 1.00 96.56 587 VAL A N 1
ATOM 4660 C CA . VAL A 1 587 ? 6.760 -34.317 -2.543 1.00 96.56 587 VAL A CA 1
ATOM 4661 C C . VAL A 1 587 ? 7.659 -33.646 -3.583 1.00 96.56 587 VAL A C 1
ATOM 4663 O O . VAL A 1 587 ? 8.268 -34.313 -4.427 1.00 96.56 587 VAL A O 1
ATOM 4666 N N . TYR A 1 588 ? 7.783 -32.328 -3.495 1.00 97.75 588 TYR A N 1
ATOM 4667 C CA . TYR A 1 588 ? 8.657 -31.495 -4.316 1.00 97.75 588 TYR A CA 1
ATOM 4668 C C . TYR A 1 588 ? 9.783 -30.925 -3.461 1.00 97.75 588 TYR A C 1
ATOM 4670 O O . TYR A 1 588 ? 9.585 -30.647 -2.282 1.00 97.75 588 TYR A O 1
ATOM 4678 N N . LYS A 1 589 ? 10.973 -30.765 -4.043 1.00 97.81 589 LYS A N 1
ATOM 4679 C CA . LYS A 1 589 ? 12.130 -30.140 -3.392 1.00 97.81 589 LYS A CA 1
ATOM 4680 C C . LYS A 1 589 ? 12.416 -28.801 -4.058 1.00 97.81 589 LYS A C 1
ATOM 4682 O O . LYS A 1 589 ? 12.552 -28.748 -5.279 1.00 97.81 589 LYS A O 1
ATOM 4687 N N . ALA A 1 590 ? 12.537 -27.742 -3.270 1.00 97.69 590 ALA A N 1
ATOM 4688 C CA . ALA A 1 590 ? 12.893 -26.416 -3.753 1.00 97.69 590 ALA A CA 1
ATOM 4689 C C . ALA A 1 590 ? 14.345 -26.394 -4.267 1.00 97.69 590 ALA A C 1
ATOM 4691 O O . ALA A 1 590 ? 15.281 -26.756 -3.542 1.00 97.69 590 ALA A O 1
ATOM 4692 N N . THR A 1 591 ? 14.542 -25.991 -5.524 1.00 97.12 591 THR A N 1
ATOM 4693 C CA . THR A 1 591 ? 15.865 -25.903 -6.176 1.00 97.12 591 THR A CA 1
ATOM 4694 C C . THR A 1 591 ? 16.522 -24.539 -5.957 1.00 97.12 591 THR A C 1
ATOM 4696 O O . THR A 1 591 ? 17.752 -24.441 -5.908 1.00 97.12 591 THR A O 1
ATOM 4699 N N . THR A 1 592 ? 15.708 -23.508 -5.735 1.00 95.94 592 THR A N 1
ATOM 4700 C CA . THR A 1 592 ? 16.088 -22.158 -5.297 1.00 95.94 592 THR A CA 1
ATOM 4701 C C . THR A 1 592 ? 15.160 -21.705 -4.162 1.00 95.94 592 THR A C 1
ATOM 4703 O O . THR A 1 592 ? 14.292 -22.458 -3.721 1.00 95.94 592 THR A O 1
ATOM 4706 N N . ASN A 1 593 ? 15.355 -20.492 -3.639 1.00 94.88 593 ASN A N 1
ATOM 4707 C CA . ASN A 1 593 ? 14.382 -19.896 -2.723 1.00 94.88 593 ASN A CA 1
ATOM 4708 C C . ASN A 1 593 ? 13.123 -19.523 -3.520 1.00 94.88 593 ASN A C 1
ATOM 4710 O O . ASN A 1 593 ? 13.232 -18.785 -4.497 1.00 94.88 593 ASN A O 1
ATOM 4714 N N . ILE A 1 594 ? 11.959 -20.028 -3.109 1.00 92.81 594 ILE A N 1
ATOM 4715 C CA . ILE A 1 594 ? 10.677 -19.774 -3.792 1.00 92.81 594 ILE A CA 1
ATOM 4716 C C . ILE A 1 594 ? 10.024 -18.513 -3.217 1.00 92.81 594 ILE A C 1
ATOM 4718 O O . ILE A 1 594 ? 9.538 -17.660 -3.954 1.00 92.81 594 ILE A O 1
ATOM 4722 N N . ASN A 1 595 ? 10.030 -18.395 -1.888 1.00 90.44 595 ASN A N 1
ATOM 4723 C CA . ASN A 1 595 ? 9.585 -17.231 -1.126 1.00 90.44 595 ASN A CA 1
ATOM 4724 C C . ASN A 1 595 ? 10.288 -17.219 0.249 1.00 90.44 595 ASN A C 1
ATOM 4726 O O . ASN A 1 595 ? 11.153 -18.052 0.523 1.00 90.44 595 ASN A O 1
ATOM 4730 N N . GLU A 1 596 ? 9.913 -16.295 1.137 1.00 91.19 596 GLU A N 1
ATOM 4731 C CA . GLU A 1 596 ? 10.456 -16.212 2.506 1.00 91.19 596 GLU A CA 1
ATOM 4732 C C . GLU A 1 596 ? 10.226 -17.486 3.350 1.00 91.19 596 GLU A C 1
ATOM 4734 O O . GLU A 1 596 ? 10.977 -17.769 4.288 1.00 91.19 596 GLU A O 1
ATOM 4739 N N . ASN A 1 597 ? 9.227 -18.287 2.972 1.00 93.25 597 ASN A N 1
ATOM 4740 C CA . ASN A 1 597 ? 8.736 -19.449 3.703 1.00 93.25 597 ASN A CA 1
ATOM 4741 C C . ASN A 1 597 ? 9.297 -20.789 3.186 1.00 93.25 597 ASN A C 1
ATOM 4743 O O . ASN A 1 597 ? 9.358 -21.757 3.950 1.00 93.25 597 ASN A O 1
ATOM 4747 N N . ILE A 1 598 ? 9.746 -20.845 1.928 1.00 96.56 598 ILE A N 1
ATOM 4748 C CA . ILE A 1 598 ? 10.331 -22.023 1.273 1.00 96.56 598 ILE A CA 1
ATOM 4749 C C . ILE A 1 598 ? 11.712 -21.655 0.722 1.00 96.56 598 ILE A C 1
ATOM 4751 O O . ILE A 1 598 ? 11.848 -21.004 -0.320 1.00 96.56 598 ILE A O 1
ATOM 4755 N N . LYS A 1 599 ? 12.751 -22.107 1.424 1.00 97.06 599 LYS A N 1
ATOM 4756 C CA . LYS A 1 599 ? 14.154 -21.917 1.043 1.00 97.06 599 LYS A CA 1
ATOM 4757 C C . LYS A 1 599 ? 14.634 -23.072 0.170 1.00 97.06 599 LYS A C 1
ATOM 4759 O O . LYS A 1 599 ? 14.083 -24.170 0.204 1.00 97.06 599 LYS A O 1
ATOM 4764 N N . LYS A 1 600 ? 15.715 -22.838 -0.573 1.00 97.44 600 LYS A N 1
ATOM 4765 C CA . LYS A 1 600 ? 16.429 -23.884 -1.311 1.00 97.44 600 LYS A CA 1
ATOM 4766 C C . LYS A 1 600 ? 16.723 -25.070 -0.389 1.00 97.44 600 LYS A C 1
ATOM 4768 O O . LYS A 1 600 ? 17.268 -24.883 0.695 1.00 97.44 600 LYS A O 1
ATOM 4773 N N . GLY A 1 601 ? 16.398 -26.276 -0.845 1.00 96.12 601 GLY A N 1
ATOM 4774 C CA . GLY A 1 601 ? 16.583 -27.507 -0.076 1.00 96.12 601 GLY A CA 1
ATOM 4775 C C . GLY A 1 601 ? 15.337 -27.979 0.675 1.00 96.12 601 GLY A C 1
ATOM 4776 O O . GLY A 1 601 ? 15.207 -29.186 0.892 1.00 96.12 601 GLY A O 1
ATOM 4777 N N . ASP A 1 602 ? 14.405 -27.074 0.992 1.00 98.00 602 ASP A N 1
ATOM 4778 C CA . ASP A 1 602 ? 13.145 -27.413 1.655 1.00 98.00 602 ASP A CA 1
ATOM 4779 C C . ASP A 1 602 ? 12.283 -28.319 0.756 1.00 98.00 602 ASP A C 1
ATOM 4781 O O . ASP A 1 602 ? 12.339 -28.269 -0.479 1.00 98.00 602 ASP A O 1
ATOM 4785 N N . GLN A 1 603 ? 11.478 -29.167 1.388 1.00 97.81 603 GLN A N 1
ATOM 4786 C CA . GLN A 1 603 ? 10.554 -30.086 0.733 1.00 97.81 603 GLN A CA 1
ATOM 4787 C C . GLN A 1 603 ? 9.115 -29.678 1.027 1.00 97.81 603 GLN A C 1
ATOM 4789 O O . GLN A 1 603 ? 8.796 -29.317 2.153 1.00 97.81 603 GLN A O 1
ATOM 4794 N N . PHE A 1 604 ? 8.225 -29.760 0.046 1.00 97.31 604 PHE A N 1
ATOM 4795 C CA . PHE A 1 604 ? 6.822 -29.414 0.243 1.00 97.31 604 PHE A CA 1
ATOM 4796 C C . PHE A 1 604 ? 5.885 -30.326 -0.542 1.00 97.31 604 PHE A C 1
ATOM 4798 O O . PHE A 1 604 ? 6.266 -30.913 -1.558 1.00 97.31 604 PHE A O 1
ATOM 4805 N N . TYR A 1 605 ? 4.656 -30.470 -0.056 1.00 96.81 605 TYR A N 1
ATOM 4806 C CA . TYR A 1 605 ? 3.622 -31.263 -0.717 1.00 96.81 605 TYR A CA 1
ATOM 4807 C C . TYR A 1 605 ? 2.216 -30.718 -0.411 1.00 96.81 605 TYR A C 1
ATOM 4809 O O . TYR A 1 605 ? 2.026 -29.972 0.550 1.00 96.81 605 TYR A O 1
ATOM 4817 N N . LEU A 1 606 ? 1.236 -31.070 -1.252 1.00 96.19 606 LEU A N 1
ATOM 4818 C CA . LEU A 1 606 ? -0.180 -30.730 -1.052 1.00 96.19 606 LEU A CA 1
ATOM 4819 C C . LEU A 1 606 ? -0.753 -31.543 0.103 1.00 96.19 606 LEU A C 1
ATOM 4821 O O . LEU A 1 606 ? -0.546 -32.752 0.121 1.00 96.19 606 LEU A O 1
ATOM 4825 N N . ASP A 1 607 ? -1.557 -30.957 0.985 1.00 93.06 607 ASP A N 1
ATOM 4826 C CA . ASP A 1 607 ? -2.291 -31.760 1.966 1.00 93.06 607 ASP A CA 1
ATOM 4827 C C . ASP A 1 607 ? -3.120 -32.854 1.282 1.00 93.06 607 ASP A C 1
ATOM 4829 O O . ASP A 1 607 ? -3.944 -32.584 0.406 1.00 93.06 607 ASP A O 1
ATOM 4833 N N . GLY A 1 608 ? -2.911 -34.103 1.694 1.00 86.00 608 GLY A N 1
ATOM 4834 C CA . GLY A 1 608 ? -3.544 -35.254 1.058 1.00 86.00 608 GLY A CA 1
ATOM 4835 C C . GLY A 1 608 ? -5.047 -35.331 1.313 1.00 86.00 608 GLY A C 1
ATOM 4836 O O . GLY A 1 608 ? -5.777 -35.881 0.485 1.00 86.00 608 GLY A O 1
ATOM 4837 N N . LYS A 1 609 ? -5.518 -34.774 2.439 1.00 85.25 609 LYS A N 1
ATOM 4838 C CA . LYS A 1 609 ? -6.909 -34.913 2.881 1.00 85.25 609 LYS A CA 1
ATOM 4839 C C . LYS A 1 609 ? -7.822 -33.813 2.347 1.00 85.25 609 LYS A C 1
ATOM 4841 O O . LYS A 1 609 ? -8.870 -34.128 1.793 1.00 85.25 609 LYS A O 1
ATOM 4846 N N . HIS A 1 610 ? -7.448 -32.553 2.536 1.00 84.31 610 HIS A N 1
ATOM 4847 C CA . HIS A 1 610 ? -8.293 -31.403 2.208 1.00 84.31 610 HIS A CA 1
ATOM 4848 C C . HIS A 1 610 ? -7.799 -30.650 0.973 1.00 84.31 610 HIS A C 1
ATOM 4850 O O . HIS A 1 610 ? -8.573 -29.893 0.401 1.00 84.31 610 HIS A O 1
ATOM 4856 N N . LYS A 1 611 ? -6.539 -30.858 0.552 1.00 91.00 611 LYS A N 1
ATOM 4857 C CA . LYS A 1 611 ? -5.922 -30.246 -0.640 1.00 91.00 611 LYS A CA 1
ATOM 4858 C C . LYS A 1 611 ? -6.064 -28.719 -0.728 1.00 91.00 611 LYS A C 1
ATOM 4860 O O . LYS A 1 611 ? -6.061 -28.144 -1.813 1.00 91.00 611 LYS A O 1
ATOM 4865 N N . ASP A 1 612 ? -6.182 -28.072 0.421 1.00 89.75 612 ASP A N 1
ATOM 4866 C CA . ASP A 1 612 ? -6.413 -26.635 0.598 1.00 89.75 612 ASP A CA 1
ATOM 4867 C C . ASP A 1 612 ? -5.178 -25.918 1.182 1.00 89.75 612 ASP A C 1
ATOM 4869 O O . ASP A 1 612 ? -5.220 -24.723 1.464 1.00 89.75 612 ASP A O 1
ATOM 4873 N N . HIS A 1 613 ? -4.075 -26.641 1.409 1.00 93.56 613 HIS A N 1
ATOM 4874 C CA . HIS A 1 613 ? -2.830 -26.096 1.950 1.00 93.56 613 HIS A CA 1
ATOM 4875 C C . HIS A 1 613 ? -1.600 -26.910 1.531 1.00 93.56 613 HIS A C 1
ATOM 4877 O O . HIS A 1 613 ? -1.706 -28.075 1.140 1.00 93.56 613 HIS A O 1
ATOM 4883 N N . ILE A 1 614 ? -0.430 -26.285 1.646 1.00 96.31 614 ILE A N 1
ATOM 4884 C CA . ILE A 1 614 ? 0.896 -26.847 1.398 1.00 96.31 614 ILE A CA 1
ATOM 4885 C C . ILE A 1 614 ? 1.613 -27.042 2.732 1.00 96.31 614 ILE A C 1
ATOM 4887 O O . ILE A 1 614 ? 1.773 -26.096 3.506 1.00 96.31 614 ILE A O 1
ATOM 4891 N N . GLU A 1 615 ? 2.088 -28.252 3.001 1.00 95.69 615 GLU A N 1
ATOM 4892 C CA . GLU A 1 615 ? 2.985 -28.495 4.132 1.00 95.69 615 GLU A CA 1
ATOM 4893 C C . GLU A 1 615 ? 4.440 -28.385 3.673 1.00 95.69 615 GLU A C 1
ATOM 4895 O O . GLU A 1 615 ? 4.832 -29.015 2.689 1.00 95.69 615 GLU A O 1
ATOM 4900 N N . VAL A 1 616 ? 5.242 -27.595 4.391 1.00 97.25 616 VAL A N 1
ATOM 4901 C CA . VAL A 1 616 ? 6.644 -27.311 4.063 1.00 97.25 616 VAL A CA 1
ATOM 4902 C C . VAL A 1 616 ? 7.546 -27.847 5.168 1.00 97.25 616 VAL A C 1
ATOM 4904 O O . VAL A 1 616 ? 7.363 -27.537 6.346 1.00 97.25 616 VAL A O 1
ATOM 4907 N N . PHE A 1 617 ? 8.564 -28.599 4.778 1.00 97.38 617 PHE A N 1
ATOM 4908 C CA . PHE A 1 617 ? 9.562 -29.227 5.631 1.00 97.38 617 PHE A CA 1
ATOM 4909 C C . PHE A 1 617 ? 10.939 -28.690 5.278 1.00 97.38 617 PHE A C 1
ATOM 4911 O O . PHE A 1 617 ? 11.241 -28.455 4.110 1.00 97.38 617 PHE A O 1
ATOM 4918 N N . ASP A 1 618 ? 11.783 -28.518 6.285 1.00 95.88 618 ASP A N 1
ATOM 4919 C CA . ASP A 1 618 ? 13.180 -28.188 6.054 1.00 95.88 618 ASP A CA 1
ATOM 4920 C C . ASP A 1 618 ? 13.952 -29.363 5.423 1.00 95.88 618 ASP A C 1
ATOM 4922 O O . ASP A 1 618 ? 13.454 -30.487 5.285 1.00 95.88 618 ASP A O 1
ATOM 4926 N N . GLU A 1 619 ? 15.203 -29.117 5.039 1.00 93.62 619 GLU A N 1
ATOM 4927 C CA . GLU A 1 619 ? 16.093 -30.158 4.508 1.00 93.62 619 GLU A CA 1
ATOM 4928 C C . GLU A 1 619 ? 16.338 -31.313 5.508 1.00 93.62 619 GLU A C 1
ATOM 4930 O O . GLU A 1 619 ? 16.639 -32.439 5.108 1.00 93.62 619 GLU A O 1
ATOM 4935 N N . GLY A 1 620 ? 16.128 -31.070 6.806 1.00 92.69 620 GLY A N 1
ATOM 4936 C CA . GLY A 1 620 ? 16.156 -32.071 7.875 1.00 92.69 620 GLY A CA 1
ATOM 4937 C C . GLY A 1 620 ? 14.864 -32.884 8.019 1.00 92.69 620 GLY A C 1
ATOM 4938 O O . GLY A 1 620 ? 14.763 -33.694 8.944 1.00 92.69 620 GLY A O 1
ATOM 4939 N N . ASN A 1 621 ? 13.897 -32.704 7.113 1.00 94.12 621 ASN A N 1
ATOM 4940 C CA . ASN A 1 621 ? 12.560 -33.294 7.134 1.00 94.12 621 ASN A CA 1
ATOM 4941 C C . ASN A 1 621 ? 11.693 -32.872 8.335 1.00 94.12 621 ASN A C 1
ATOM 4943 O O . ASN A 1 621 ? 10.727 -33.564 8.653 1.00 94.12 621 ASN A O 1
ATOM 4947 N N . LYS A 1 622 ? 11.993 -31.766 9.019 1.00 95.00 622 LYS A N 1
ATOM 4948 C CA . LYS A 1 622 ? 11.142 -31.232 10.095 1.00 95.00 622 LYS A CA 1
ATOM 4949 C C . LYS A 1 622 ? 10.170 -30.209 9.538 1.00 95.00 622 LYS A C 1
ATOM 4951 O O . LYS A 1 622 ? 10.534 -29.436 8.656 1.00 95.00 622 LYS A O 1
ATOM 4956 N N . ILE A 1 623 ? 8.939 -30.186 10.052 1.00 95.19 623 ILE A N 1
ATOM 4957 C CA . ILE A 1 623 ? 7.955 -29.188 9.629 1.00 95.19 623 ILE A CA 1
ATOM 4958 C C . ILE A 1 623 ? 8.507 -27.776 9.862 1.00 95.19 623 ILE A C 1
ATOM 4960 O O . ILE A 1 623 ? 8.866 -27.396 10.979 1.00 95.19 623 ILE A O 1
ATOM 4964 N N . ARG A 1 624 ? 8.579 -26.995 8.787 1.00 94.44 624 ARG A N 1
ATOM 4965 C CA . ARG A 1 624 ? 8.989 -25.594 8.818 1.00 94.44 624 ARG A CA 1
ATOM 4966 C C . ARG A 1 624 ? 7.774 -24.693 8.938 1.00 94.44 624 ARG A C 1
ATOM 4968 O O . ARG A 1 624 ? 7.724 -23.867 9.845 1.00 94.44 624 ARG A O 1
ATOM 4975 N N . THR A 1 625 ? 6.817 -24.846 8.029 1.00 96.00 625 THR A N 1
ATOM 4976 C CA . THR A 1 625 ? 5.611 -24.017 7.963 1.00 96.00 625 THR A CA 1
ATOM 4977 C C . THR A 1 625 ? 4.468 -24.748 7.260 1.00 96.00 625 THR A C 1
ATOM 4979 O O . THR A 1 625 ? 4.672 -25.791 6.639 1.00 96.00 625 THR A O 1
ATOM 4982 N N . VAL A 1 626 ? 3.257 -24.211 7.384 1.00 95.94 626 VAL A N 1
ATOM 4983 C CA . VAL A 1 626 ? 2.083 -24.634 6.620 1.00 95.94 626 VAL A CA 1
ATOM 4984 C C . VAL A 1 626 ? 1.543 -23.411 5.896 1.00 95.94 626 VAL A C 1
ATOM 4986 O O . VAL A 1 626 ? 1.284 -22.396 6.538 1.00 95.94 626 VAL A O 1
ATOM 4989 N N . LEU A 1 627 ? 1.392 -23.501 4.579 1.00 94.25 627 LEU A N 1
ATOM 4990 C CA . LEU A 1 627 ? 0.977 -22.390 3.724 1.00 94.25 627 LEU A CA 1
ATOM 4991 C C . LEU A 1 627 ? -0.398 -22.652 3.117 1.00 94.25 627 LEU A C 1
ATOM 4993 O O . LEU A 1 627 ? -0.721 -23.789 2.789 1.00 94.25 627 LEU A O 1
ATOM 4997 N N . ASN A 1 628 ? -1.196 -21.611 2.924 1.00 92.94 628 ASN A N 1
ATOM 4998 C CA . ASN A 1 628 ? -2.372 -21.673 2.060 1.00 92.94 628 ASN A CA 1
ATOM 4999 C C . ASN A 1 628 ? -1.938 -21.781 0.581 1.00 92.94 628 ASN A C 1
ATOM 5001 O O . ASN A 1 628 ? -0.760 -21.616 0.251 1.00 92.94 628 ASN A O 1
ATOM 5005 N N . LEU A 1 629 ? -2.880 -22.062 -0.326 1.00 92.56 629 LEU A N 1
ATOM 5006 C CA . LEU A 1 629 ? -2.577 -22.207 -1.762 1.00 92.56 629 LEU A CA 1
ATOM 5007 C C . LEU A 1 629 ? -2.128 -20.901 -2.445 1.00 92.56 629 LEU A C 1
ATOM 5009 O O . LEU A 1 629 ? -1.592 -20.945 -3.545 1.00 92.56 629 LEU A O 1
ATOM 5013 N N . ASP A 1 630 ? -2.294 -19.751 -1.794 1.00 86.88 630 ASP A N 1
ATOM 5014 C CA . ASP A 1 630 ? -1.777 -18.454 -2.245 1.00 86.88 630 ASP A CA 1
ATOM 5015 C C . ASP A 1 630 ? -0.354 -18.147 -1.728 1.00 86.88 630 ASP A C 1
ATOM 5017 O O . ASP A 1 630 ? 0.240 -17.142 -2.109 1.00 86.88 630 ASP A O 1
ATOM 5021 N N . GLY A 1 631 ? 0.211 -19.012 -0.875 1.00 87.12 631 GLY A N 1
ATOM 5022 C CA . GLY A 1 631 ? 1.547 -18.861 -0.292 1.00 87.12 631 GLY A CA 1
ATOM 5023 C C . GLY A 1 631 ? 1.594 -18.132 1.052 1.00 87.12 631 GLY A C 1
ATOM 5024 O O . GLY A 1 631 ? 2.678 -18.044 1.638 1.00 87.12 631 GLY A O 1
ATOM 5025 N N . SER A 1 632 ? 0.456 -17.657 1.568 1.00 84.56 632 SER A N 1
ATOM 5026 C CA . SER A 1 632 ? 0.349 -17.067 2.909 1.00 84.56 632 SER A CA 1
ATOM 5027 C C . SER A 1 632 ? 0.476 -18.127 4.010 1.00 84.56 632 SER A C 1
ATOM 5029 O O . SER A 1 632 ? 0.120 -19.292 3.821 1.00 84.56 632 SER A O 1
ATOM 5031 N N . VAL A 1 633 ? 0.996 -17.752 5.182 1.00 87.75 633 VAL A N 1
ATOM 5032 C CA . VAL A 1 633 ? 1.176 -18.689 6.305 1.00 87.75 633 VAL A CA 1
ATOM 5033 C C . VAL A 1 633 ? -0.163 -18.999 6.974 1.00 87.75 633 VAL A C 1
ATOM 5035 O O . VAL A 1 633 ? -0.869 -18.110 7.445 1.00 87.75 633 VAL A O 1
ATOM 5038 N N . ASN A 1 634 ? -0.478 -20.285 7.107 1.00 87.62 634 ASN A N 1
ATOM 5039 C CA . ASN A 1 634 ? -1.615 -20.763 7.882 1.00 87.62 634 ASN A CA 1
ATOM 5040 C C . ASN A 1 634 ? -1.190 -21.029 9.336 1.00 87.62 634 ASN A C 1
ATOM 5042 O O . ASN A 1 634 ? -0.796 -22.142 9.699 1.00 87.62 634 ASN A O 1
ATOM 5046 N N . TYR A 1 635 ? -1.263 -19.994 10.177 1.00 77.94 635 TYR A N 1
ATOM 5047 C CA . TYR A 1 635 ? -0.779 -20.046 11.562 1.00 77.94 635 TYR A CA 1
ATOM 5048 C C . TYR A 1 635 ? -1.458 -21.122 12.418 1.00 77.94 635 TYR A C 1
ATOM 5050 O O . TYR A 1 635 ? -0.787 -21.777 13.218 1.00 77.94 635 TYR A O 1
ATOM 5058 N N . GLU A 1 636 ? -2.762 -21.350 12.251 1.00 83.06 636 GLU A N 1
ATOM 5059 C CA . GLU A 1 636 ? -3.491 -22.372 13.011 1.00 83.06 636 GLU A CA 1
ATOM 5060 C C . GLU A 1 636 ? -2.995 -23.785 12.680 1.00 83.06 636 GLU A C 1
ATOM 5062 O O . GLU A 1 636 ? -2.671 -24.570 13.581 1.00 83.06 636 GLU A O 1
ATOM 5067 N N . LYS A 1 637 ? -2.887 -24.109 11.382 1.00 87.56 637 LYS A N 1
ATOM 5068 C CA . LYS A 1 637 ? -2.414 -25.424 10.925 1.00 87.56 637 LYS A CA 1
ATOM 5069 C C . LYS A 1 637 ? -0.930 -25.617 11.239 1.00 87.56 637 LYS A C 1
ATOM 5071 O O . LYS A 1 637 ? -0.552 -26.702 11.686 1.00 87.56 637 LYS A O 1
ATOM 5076 N N . TRP A 1 638 ? -0.110 -24.578 11.081 1.00 89.50 638 TRP A N 1
ATOM 5077 C CA . TRP A 1 638 ? 1.310 -24.620 11.425 1.00 89.50 638 TRP A CA 1
ATOM 5078 C C . TRP A 1 638 ? 1.544 -24.871 12.915 1.00 89.50 638 TRP A C 1
ATOM 5080 O O . TRP A 1 638 ? 2.290 -25.784 13.264 1.00 89.50 638 TRP A O 1
ATOM 5090 N N . ASN A 1 639 ? 0.873 -24.129 13.801 1.00 81.38 639 ASN A N 1
ATOM 5091 C CA . ASN A 1 639 ? 1.019 -24.307 15.248 1.00 81.38 639 ASN A CA 1
ATOM 5092 C C . ASN A 1 639 ? 0.628 -25.723 15.687 1.00 81.38 639 ASN A C 1
ATOM 5094 O O . ASN A 1 639 ? 1.302 -26.320 16.530 1.00 81.38 639 ASN A O 1
ATOM 5098 N N . ARG A 1 640 ? -0.417 -26.295 15.076 1.00 88.94 640 ARG A N 1
ATOM 5099 C CA . ARG A 1 640 ? -0.802 -27.691 15.302 1.00 88.94 640 ARG A CA 1
ATOM 5100 C C . ARG A 1 640 ? 0.271 -28.667 14.809 1.00 88.94 640 ARG A C 1
ATOM 5102 O O . ARG A 1 640 ? 0.716 -29.504 15.588 1.00 88.94 640 ARG A O 1
ATOM 5109 N N . ALA A 1 641 ? 0.731 -28.533 13.565 1.00 87.06 641 ALA A N 1
ATOM 5110 C CA . ALA A 1 641 ? 1.759 -29.404 12.987 1.00 87.06 641 ALA A CA 1
ATOM 5111 C C . ALA A 1 641 ? 3.088 -29.348 13.765 1.00 87.06 641 ALA A C 1
ATOM 5113 O O . ALA A 1 641 ? 3.734 -30.375 13.980 1.00 87.06 641 ALA A O 1
ATOM 5114 N N . LYS A 1 642 ? 3.464 -28.156 14.243 1.00 89.19 642 LYS A N 1
ATOM 5115 C CA . LYS A 1 642 ? 4.633 -27.930 15.099 1.00 89.19 642 LYS A CA 1
ATOM 5116 C C . LYS A 1 642 ? 4.473 -28.598 16.464 1.00 89.19 642 LYS A C 1
ATOM 5118 O O . LYS A 1 642 ? 5.407 -29.249 16.922 1.00 89.19 642 LYS A O 1
ATOM 5123 N N . LYS A 1 643 ? 3.298 -28.483 17.095 1.00 89.38 643 LYS A N 1
ATOM 5124 C CA . LYS A 1 643 ? 2.991 -29.147 18.375 1.00 89.38 643 LYS A CA 1
ATOM 5125 C C . LYS A 1 643 ? 3.009 -30.673 18.255 1.00 89.38 643 LYS A C 1
ATOM 5127 O O . LYS A 1 643 ? 3.438 -31.348 19.181 1.00 89.38 643 LYS A O 1
ATOM 5132 N N . GLU A 1 644 ? 2.572 -31.202 17.117 1.00 89.75 644 GLU A N 1
ATOM 5133 C CA . GLU A 1 644 ? 2.616 -32.634 16.801 1.00 89.75 644 GLU A CA 1
ATOM 5134 C C . GLU A 1 644 ? 4.026 -33.130 16.432 1.00 89.75 644 GLU A C 1
ATOM 5136 O O . GLU A 1 644 ? 4.235 -34.335 16.322 1.00 89.75 644 GLU A O 1
ATOM 5141 N N . GLY A 1 645 ? 4.997 -32.230 16.231 1.00 88.75 645 GLY A N 1
ATOM 5142 C CA . GLY A 1 645 ? 6.358 -32.599 15.842 1.00 88.75 645 GLY A CA 1
ATOM 5143 C C . GLY A 1 645 ? 6.426 -33.290 14.478 1.00 88.75 645 GLY A C 1
ATOM 5144 O O . GLY A 1 645 ? 7.239 -34.196 14.295 1.00 88.75 645 GLY A O 1
ATOM 5145 N N . ARG A 1 646 ? 5.560 -32.899 13.528 1.00 90.00 646 ARG A N 1
ATOM 5146 C CA . ARG A 1 646 ? 5.468 -33.557 12.215 1.00 90.00 646 ARG A CA 1
ATOM 5147 C C . ARG A 1 646 ? 6.818 -33.567 11.497 1.00 90.00 646 ARG A C 1
ATOM 5149 O O . ARG A 1 646 ? 7.490 -32.539 11.381 1.00 90.00 646 ARG A O 1
ATOM 5156 N N . THR A 1 647 ? 7.175 -34.733 10.965 1.00 93.56 647 THR A N 1
ATOM 5157 C CA . THR A 1 647 ? 8.357 -34.923 10.122 1.00 93.56 647 THR A CA 1
ATOM 5158 C C . THR A 1 647 ? 7.991 -35.656 8.838 1.00 93.56 647 THR A C 1
ATOM 5160 O O . THR A 1 647 ? 7.038 -36.437 8.809 1.00 93.56 647 THR A O 1
ATOM 5163 N N . LEU A 1 648 ? 8.735 -35.383 7.768 1.00 90.81 648 LEU A N 1
ATOM 5164 C CA . LEU A 1 648 ? 8.624 -36.121 6.519 1.00 90.81 648 LEU A CA 1
ATOM 5165 C C . LEU A 1 648 ? 9.449 -37.421 6.635 1.00 90.81 648 LEU A C 1
ATOM 5167 O O . LEU A 1 648 ? 10.602 -37.368 7.074 1.00 90.81 648 LEU A O 1
ATOM 5171 N N . PRO A 1 649 ? 8.907 -38.591 6.258 1.00 84.69 649 PRO A N 1
ATOM 5172 C CA . PRO A 1 649 ? 9.669 -39.836 6.259 1.00 84.69 649 PRO A CA 1
ATOM 5173 C C . PRO A 1 649 ? 10.934 -39.731 5.394 1.00 84.69 649 PRO A C 1
ATOM 5175 O O . PRO A 1 649 ? 10.947 -39.046 4.363 1.00 84.69 649 PRO A O 1
ATOM 5178 N N . LYS A 1 650 ? 12.008 -40.395 5.838 1.00 76.00 650 LYS A N 1
ATOM 5179 C CA . LYS A 1 650 ? 13.291 -40.400 5.125 1.00 76.00 650 LYS A CA 1
ATOM 5180 C C . LYS A 1 650 ? 13.179 -41.078 3.772 1.00 76.00 650 LYS A C 1
ATOM 5182 O O . LYS A 1 650 ? 12.626 -42.194 3.719 1.00 76.00 650 LYS A O 1
#

Sequence (650 aa):
MNNNFTGGSINHGNGWTTTQDPRGDIRHYTGEQRSPAPTPSISHNFQGGHNTAYTGRHRSGARGTNRYEMQQRRREARERAEAEEARRRHEAEEAQRRHDEDARIRQEQEARRRHEEAIRQKEHEEWMAKHPLEAAEKGVRDANENLRHKEHERSHAEHQLRESEQSLEHQRNRYNQTRDDYEQKIAYERQNCFFGPVAGPDYFLKIKRDKALSDIQLEINRLQDEVNHRRDHLNHCNQQLHEAHQNRSQADNHLTHIRENIRRDQEAHAAHLRQQEAARLHEQREAQQKANEAAEAQRRLAEATRLKEQLAAQTKADDARAKEQEMARQKAEETTHIVKDLIATRSVENNYFDTVGRQFSALDISSQTAQPADQDGVGKAGQPSVKPAASATTPGIKNSAFSSKQVEDLHKELEAAKKTGEGTKGIYEKYAASSQQNREQIIAEECAKKPFWTIGALAEMDGGNDIAKTINRFPFVSSLNSAERSQLYNFVSAENEATAAAIYQAMPTAVKAALGAKEVLDGLGHGVPAGGKGSPALGVLDKNKKTHQPNQGAVGNMGEFFKQNGFGENAKTHSQKTGKIYQGQTVYKATTNINENIKKGDQFYLDGKHKDHIEVFDEGNKIRTVLNLDGSVNYEKWNRAKKEGRTLPK

Foldseek 3Di:
DDDDDDDDDDDDDDDDDADDDPVPDDDDDPPPPDDDDDDDDPDPPPDDDDDDDDDDDDDPDDDPDPPVVVVVVVVVVVVVVVVVVVVVVVVVVVVVVVVVVVVVVVVVVVVVVVVVVVVVVVVVVVVCVVCVLVVLVVLLVVLVVQLVVLVVQLVVLVVVLVVLVVVLVVLVVVLVVLLVVLVVVLVVQVVPPPDDDDPDPSVVSVVVSVVVSVVSVVVSVVSVVVSVVSVVVSVVSVVSSVVSVVSSVVSVVSSVVVVVVVVVVVVVVVVVVVVVVVVVVVVVVVVVVVVVVVVVVVVVVVVVVVVVVVVVVVVVVVVVVVVVVVVVVVVVVVVVVVVVVVVVVPPPDDDDDDDDDDDDDDDDDDDDDDDDDDDDDDDDDDDDDDDDDDDDDDDDLPQALFFLVNLVVLQVVVQVCVVVVHDSLVSLVVSLVSSVVSLVVCLVPCQLADLVSLVVNLVRLVSRLVNLVVQQVDVVVHPDDNVRSVLSNVSSVQSNLVSLVSSQVSHDPVSNVVCDPPNSVVSNPPDDDDDDDDRPSSVVPDDPDDPPPAAPQADPALVRLCPDPALNVLQVVQWDWDPDADLNWTKIAGCAASDPQHGHQKIWTADNGRRQWIFIAHNQQWTRFIAGSNRHGPVVVGVVSVVVRDGDDD

Radius of gyration: 56.85 Å; chains: 1; bounding box: 129×91×224 Å

Organism: NCBI:txid2697027

pLDDT: mean 73.67, std 23.5, range [23.55, 98.0]

Secondary structure (DSSP, 8-state):
---------------------TT-----------PPPPP---------------------------HHHHHHHHHHHHHHHHHHHHHHHHHHHHHHHHHHHHHHHHHHHHHHHHHHHHHHHHHHHHHHHH-HHHHHHHHHHHHHHHHHHHHHHHHHHHHHHHHHHHHHHHHHHHHHHHHHHHHHHHHHHHHH--S-SSS-HHHHHHHHHHHHHHHHHHHHHHHHHHHHHHHHHHHHHHHHHHHHHHHHHHHHHHHHHHHHHHHHHHHHHHHHHHHHHHHHHHHHHHHHHHHHHHHHHHHHHHHHHHHHHHHHHHHHHHHHHHHHHHHHHHHHHHHHHHHHHHHHH-SS--------------------------------------PPP-------S---TT-HHHHHHHHHHHHHHHHHT--SHHHHHHHHHHHHHHHHHHHHSGGGG-HHHHHHHHHHHHHHHHHHHHHHH-GGG-SS-HHHHHHHHHHHHHHHHHHHHHHHHHS-HHHHHHT-TTHHHHHT-S------SS-TTGGGSS-------TTTT--SSHHHHTTSTTHHHHHHHTEEEEEEEETTEEEEEESS--SSSS-TT-EEEE-TTT-SEEEEE-TTSBEEEEEETTS-B-HHHHHHHHHTT-B---